Protein AF-A0A7W7Z8W6-F1 (afdb_monomer_lite)

Secondary structure (DSSP, 8-state):
------------PPPPP--------TT-EEP-SSSS--EE---TTT-------SS--TTTTTT--EEEEEEEE-TTS-TTTSSHHHHHHHHTTEEEEEEEEES-HHHHHHHHT-------S-----------PPPPPP-PPPEEEEEESSHHHHHHHHHHHHHHS-TTEEEE-SSHHHHHHHHHHHHHHHHHTT-S-S--EEEEEEEEP--SSTTSGGG--TT-EEEESS-BHHHH-B-TTEEEEEEEEEGGGTEEEEEETTT--EEEE-TTTSHHHHHH-EEEEEEEEEE-TT-EEEE-S-BTTTTB-TT-EEEEEEE-TTS-EEEEETTS-EEEE-TTGGGSEEE-SEES--TT---SEEEEESTT--HHHHTTS-TTSEEEEEEEPPSS-----EEE-TT--------PPP-----

Foldseek 3Di:
DDDDDDDDDDDDDDDDDDDDDDDDDPQWDFDQLVDDTDTDGDDCVVPVPDDDPPDDQLVRCQLGADQEAEAEDELVDDLVRQALCRVCSRQLRHLHYYHYHYPDPVCSVVSRPDDDDDDDPDPDDDDDDDDDDDDDDDFFDWAWEDADQDDVVLLLVLLVVCLVPVQLEAEADQDPVSVVVSLSNNVSVCVSVVLWASDWDWAKAWDWDPLPPLQALVSDDFQKKKFFCDFDCPPWNGHHRWMWTFHDADRVVQKTWTQTPVPRDITIDRSNVVVVRSVRMIITHIDIDGDTQQFKKFFQDDDVVQPDHHGWIWTWHDADPLRWTWTQTSVRDIGTAGSVRSRRMDGRHYDSADPPRDGLEYEYEDDPDDPVRCPPPDSRRRHHYGYYDDDDDDDGIDRDGPPPPDDDDDDDDDPDDDD

InterPro domains:
  IPR027417 P-loop containing nucleoside triphosphate hydrolase [G3DSA:3.40.50.300] (32-113)
  IPR027417 P-loop containing nucleoside triphosphate hydrolase [SSF52540] (37-107)
  IPR027785 UvrD-like helicase C-terminal domain [PF13538] (52-100)

Sequence (419 aa):
MDRDSSRSFVEVVPSPAVRRSPRRSPDRIPSHDGKEKRSVSFNPAEFRQFDHGYAVTSHSSQGLTADRVIANIDTDSSRSLINNRLAYVAISRASQDARIYTNDAETLGARLATDVTKTAALDFTTKVEKAEVVQPPKAPKVVQVHEYNNAHSRLAAVASEYVSRPERSVIVAPDRTERDELTQLIRADLYAEGKLGRDAQAVPVLVEKDTGSKMRVESYEPGDKIHYKTGSPSLHGIPHDSEATVVSTKPRGNVLSVQLDATREEVSYNPAQLRTQTRESRTYQEETREIAQGERIRFTSYDKEIGIQSGDLGTVTRIGQDHSMTVKLDSGKTAEVSSEKSRNIDYGYAVDGLKNLRAERVIATGDGLSQQTFQCVSPKTDLALYTNQPQHAFSASKEIAAPELAQPVRQQHDFGIGF

Structure (mmCIF, N/CA/C/O backbone):
data_AF-A0A7W7Z8W6-F1
#
_entry.id   AF-A0A7W7Z8W6-F1
#
loop_
_atom_site.group_PDB
_atom_site.id
_atom_site.type_symbol
_atom_site.label_atom_id
_atom_site.label_alt_id
_atom_site.label_comp_id
_atom_site.label_asym_id
_atom_site.label_entity_id
_atom_site.label_seq_id
_atom_site.pdbx_PDB_ins_code
_atom_site.Cartn_x
_atom_site.Cartn_y
_atom_site.Cartn_z
_atom_site.occupancy
_atom_site.B_iso_or_equiv
_atom_site.auth_seq_id
_atom_site.auth_comp_id
_atom_site.auth_asym_id
_atom_site.auth_atom_id
_atom_site.pdbx_PDB_model_num
ATOM 1 N N . MET A 1 1 ? -50.377 -59.096 44.212 1.00 35.06 1 MET A N 1
ATOM 2 C CA . MET A 1 1 ? -49.510 -59.917 43.348 1.00 35.06 1 MET A CA 1
ATOM 3 C C . MET A 1 1 ? -49.941 -59.594 41.931 1.00 35.06 1 MET A C 1
ATOM 5 O O . MET A 1 1 ? -51.088 -59.872 41.627 1.00 35.06 1 MET A O 1
ATOM 9 N N . ASP A 1 2 ? -49.237 -58.866 41.075 1.00 33.88 2 ASP A N 1
ATOM 10 C CA . ASP A 1 2 ? -47.868 -58.339 41.021 1.00 33.88 2 ASP A CA 1
ATOM 11 C C . ASP A 1 2 ? -47.933 -57.055 40.165 1.00 33.88 2 ASP A C 1
ATOM 13 O O . ASP A 1 2 ? -48.742 -56.967 39.248 1.00 33.88 2 ASP A O 1
ATOM 17 N N . ARG A 1 3 ? -47.401 -55.921 40.630 1.00 32.00 3 ARG A N 1
ATOM 18 C CA . ARG A 1 3 ? -46.080 -55.354 40.294 1.00 32.00 3 ARG A CA 1
ATOM 19 C C . ARG A 1 3 ? -45.737 -55.275 38.791 1.00 32.00 3 ARG A C 1
ATOM 21 O O . ARG A 1 3 ? -45.302 -56.244 38.191 1.00 32.00 3 ARG A O 1
ATOM 28 N N . ASP A 1 4 ? -45.809 -54.029 38.316 1.00 32.97 4 ASP A N 1
ATOM 29 C CA . ASP A 1 4 ? -44.688 -53.268 37.737 1.00 32.97 4 ASP A CA 1
ATOM 30 C C . ASP A 1 4 ? -44.334 -53.465 36.251 1.00 32.97 4 ASP A C 1
ATOM 32 O O . ASP A 1 4 ? -43.791 -54.490 35.849 1.00 32.97 4 ASP A O 1
ATOM 36 N N . SER A 1 5 ? -44.556 -52.416 35.446 1.00 32.91 5 SER A N 1
ATOM 37 C CA . SER A 1 5 ? -43.502 -51.724 34.674 1.00 32.91 5 SER A CA 1
ATOM 38 C C . SER A 1 5 ? -44.119 -50.775 33.640 1.00 32.91 5 SER A C 1
ATOM 40 O O . SER A 1 5 ? -44.595 -51.181 32.579 1.00 32.91 5 SER A O 1
ATOM 42 N N . SER A 1 6 ? -44.061 -49.481 33.940 1.00 37.25 6 SER A N 1
ATOM 43 C CA . SER A 1 6 ? -44.343 -48.385 33.015 1.00 37.25 6 SER A CA 1
ATOM 44 C C . SER A 1 6 ? -43.288 -48.339 31.902 1.00 37.25 6 SER A C 1
ATOM 46 O O . SER A 1 6 ? -42.113 -48.096 32.168 1.00 37.25 6 SER A O 1
ATOM 48 N N . ARG A 1 7 ? -43.698 -48.522 30.641 1.00 33.28 7 ARG A N 1
ATOM 49 C CA . ARG A 1 7 ? -42.921 -48.124 29.456 1.00 33.28 7 ARG A CA 1
ATOM 50 C C . ARG A 1 7 ? -43.731 -47.113 28.652 1.00 33.28 7 ARG A C 1
ATOM 52 O O . ARG A 1 7 ? -44.734 -47.456 28.036 1.00 33.28 7 ARG A O 1
ATOM 59 N N . SER A 1 8 ? -43.284 -45.865 28.676 1.00 32.19 8 SER A N 1
ATOM 60 C CA . SER A 1 8 ? -43.714 -44.790 27.787 1.00 32.19 8 SER A CA 1
ATOM 61 C C . SER A 1 8 ? -43.230 -45.078 26.362 1.00 32.19 8 SER A C 1
ATOM 63 O O . SER A 1 8 ? -42.035 -45.036 26.077 1.00 32.19 8 SER A O 1
ATOM 65 N N . PHE A 1 9 ? -44.163 -45.393 25.464 1.00 30.03 9 PHE A N 1
ATOM 66 C CA . PHE A 1 9 ? -43.918 -45.445 24.023 1.00 30.03 9 PHE A CA 1
ATOM 67 C C . PHE A 1 9 ? -44.041 -44.022 23.465 1.00 30.03 9 PHE A C 1
ATOM 69 O O . PHE A 1 9 ? -45.090 -43.395 23.587 1.00 30.03 9 PHE A O 1
ATOM 76 N N . VAL A 1 10 ? -42.959 -43.505 22.883 1.00 31.41 10 VAL A N 1
ATOM 77 C CA . VAL A 1 10 ? -42.972 -42.267 22.097 1.00 31.41 10 VAL A CA 1
ATOM 78 C C . VAL A 1 10 ? -43.533 -42.605 20.718 1.00 31.41 10 VAL A C 1
ATOM 80 O O . VAL A 1 10 ? -42.971 -43.423 19.990 1.00 31.41 10 VAL A O 1
ATOM 83 N N . GLU A 1 11 ? -44.664 -41.996 20.383 1.00 27.48 11 GLU A N 1
ATOM 84 C CA . GLU A 1 11 ? -45.304 -42.068 19.074 1.00 27.48 11 GLU A CA 1
ATOM 85 C C . GLU A 1 11 ? -44.444 -41.320 18.041 1.00 27.48 11 GLU A C 1
ATOM 87 O O . GLU A 1 11 ? -44.224 -40.111 18.138 1.00 27.48 11 GLU A O 1
ATOM 92 N N . VAL A 1 12 ? -43.907 -42.050 17.061 1.00 30.66 12 VAL A N 1
ATOM 93 C CA . VAL A 1 12 ? -43.159 -41.476 15.937 1.00 30.66 12 VAL A CA 1
ATOM 94 C C . VAL A 1 12 ? -44.165 -40.981 14.901 1.00 30.66 12 VAL A C 1
ATOM 96 O O . VAL A 1 12 ? -44.723 -41.764 14.136 1.00 30.66 12 VAL A O 1
ATOM 99 N N . VAL A 1 13 ? -44.391 -39.669 14.871 1.00 34.44 13 VAL A N 1
ATOM 100 C CA . VAL A 1 13 ? -45.179 -39.007 13.824 1.00 34.44 13 VAL A CA 1
ATOM 101 C C . VAL A 1 13 ? -44.350 -38.974 12.526 1.00 34.44 13 VAL A C 1
ATOM 103 O O . VAL A 1 13 ? -43.231 -38.455 12.544 1.00 34.44 13 VAL A O 1
ATOM 106 N N . PRO A 1 14 ? -44.840 -39.502 11.388 1.00 32.66 14 PRO A N 1
ATOM 107 C CA . PRO A 1 14 ? -44.103 -39.452 10.130 1.00 32.66 14 PRO A CA 1
ATOM 108 C C . PRO A 1 14 ? -44.076 -38.025 9.559 1.00 32.66 14 PRO A C 1
ATOM 110 O O . PRO A 1 14 ? -45.112 -37.376 9.411 1.00 32.66 14 PRO A O 1
ATOM 113 N N . SER A 1 15 ? -42.876 -37.546 9.212 1.00 32.59 15 SER A N 1
ATOM 114 C CA . SER A 1 15 ? -42.648 -36.244 8.570 1.00 32.59 15 SER A CA 1
ATOM 115 C C . SER A 1 15 ? -43.459 -36.082 7.274 1.00 32.59 15 SER A C 1
ATOM 117 O O . SER A 1 15 ? -43.466 -36.994 6.442 1.00 32.59 15 SER A O 1
ATOM 119 N N . PRO A 1 16 ? -44.089 -34.916 7.031 1.00 32.25 16 PRO A N 1
ATOM 120 C CA . PRO A 1 16 ? -44.812 -34.668 5.793 1.00 32.25 16 PRO A CA 1
ATOM 121 C C . PRO A 1 16 ? -43.849 -34.602 4.601 1.00 32.25 16 PRO A C 1
ATOM 123 O O . PRO A 1 16 ? -42.809 -33.942 4.635 1.00 32.25 16 PRO A O 1
ATOM 126 N N . ALA A 1 17 ? -44.225 -35.306 3.532 1.00 33.28 17 ALA A N 1
ATOM 127 C CA . ALA A 1 17 ? -43.486 -35.405 2.284 1.00 33.28 17 ALA A CA 1
ATOM 128 C C . ALA A 1 17 ? -43.125 -34.024 1.711 1.00 33.28 17 ALA A C 1
ATOM 130 O O . ALA A 1 17 ? -43.984 -33.165 1.494 1.00 33.28 17 ALA A O 1
ATOM 131 N N . VAL A 1 18 ? -41.837 -33.840 1.413 1.00 37.03 18 VAL A N 1
ATOM 132 C CA . VAL A 1 18 ? -41.296 -32.660 0.734 1.00 37.03 18 VAL A CA 1
ATOM 133 C C . VAL A 1 18 ? -41.949 -32.536 -0.647 1.00 37.03 18 VAL A C 1
ATOM 135 O O . VAL A 1 18 ? -41.651 -33.299 -1.568 1.00 37.03 18 VAL A O 1
ATOM 138 N N . ARG A 1 19 ? -42.852 -31.559 -0.805 1.00 31.41 19 ARG A N 1
ATOM 139 C CA . ARG A 1 19 ? -43.378 -31.132 -2.109 1.00 31.41 19 ARG A CA 1
ATOM 140 C C . ARG A 1 19 ? -42.201 -30.712 -2.994 1.00 31.41 19 ARG A C 1
ATOM 142 O O . ARG A 1 19 ? -41.527 -29.726 -2.709 1.00 31.41 19 ARG A O 1
ATOM 149 N N . ARG A 1 20 ? -41.960 -31.450 -4.080 1.00 32.72 20 ARG A N 1
ATOM 150 C CA . ARG A 1 20 ? -40.992 -31.066 -5.114 1.00 32.72 20 ARG A CA 1
ATOM 151 C C . ARG A 1 20 ? -41.507 -29.827 -5.854 1.00 32.72 20 ARG A C 1
ATOM 153 O O . ARG A 1 20 ? -42.496 -29.901 -6.577 1.00 32.72 20 ARG A O 1
ATOM 160 N N . SER A 1 21 ? -40.828 -28.702 -5.656 1.00 33.59 21 SER A N 1
ATOM 161 C CA . SER A 1 21 ? -40.980 -27.472 -6.442 1.00 33.59 21 SER A CA 1
ATOM 162 C C . SER A 1 21 ? -40.628 -27.716 -7.925 1.00 33.59 21 SER A C 1
ATOM 164 O O . SER A 1 21 ? -39.868 -28.645 -8.219 1.00 33.59 21 SER A O 1
ATOM 166 N N . PRO A 1 22 ? -41.151 -26.918 -8.878 1.00 34.94 22 PRO A N 1
ATOM 167 C CA . PRO A 1 22 ? -40.990 -27.182 -10.306 1.00 34.94 22 PRO A CA 1
ATOM 168 C C . PRO A 1 22 ? -39.521 -27.086 -10.733 1.00 34.94 22 PRO A C 1
ATOM 170 O O . PRO A 1 22 ? -38.780 -26.233 -10.239 1.00 34.94 22 PRO A O 1
ATOM 173 N N . ARG A 1 23 ? -39.114 -27.954 -11.672 1.00 36.12 23 ARG A N 1
ATOM 174 C CA . ARG A 1 23 ? -37.778 -27.964 -12.290 1.00 36.12 23 ARG A CA 1
ATOM 175 C C . ARG A 1 23 ? -37.439 -26.564 -12.821 1.00 36.12 23 ARG A C 1
ATOM 177 O O . ARG A 1 23 ? -38.030 -26.121 -13.802 1.00 36.12 23 ARG A O 1
ATOM 184 N N . ARG A 1 24 ? -36.491 -25.878 -12.174 1.00 39.19 24 ARG A N 1
ATOM 185 C CA . ARG A 1 24 ? -35.817 -24.705 -12.745 1.00 39.19 24 ARG A CA 1
ATOM 186 C C . ARG A 1 24 ? -34.911 -25.169 -13.884 1.00 39.19 24 ARG A C 1
ATOM 188 O O . ARG A 1 24 ? -34.261 -26.205 -13.766 1.00 39.19 24 ARG A O 1
ATOM 195 N N . SER A 1 25 ? -34.894 -24.404 -14.969 1.00 33.38 25 SER A N 1
ATOM 196 C CA . SER A 1 25 ? -34.002 -24.582 -16.115 1.00 33.38 25 SER A CA 1
ATOM 197 C C . SER A 1 25 ? -32.535 -24.677 -15.651 1.00 33.38 25 SER A C 1
ATOM 199 O O . SER A 1 25 ? -32.144 -23.873 -14.801 1.00 33.38 25 SER A O 1
ATOM 201 N N . PRO A 1 26 ? -31.730 -25.625 -16.165 1.00 42.69 26 PRO A N 1
ATOM 202 C CA . PRO A 1 26 ? -30.390 -25.919 -15.642 1.00 42.69 26 PRO A CA 1
ATOM 203 C C . PRO A 1 26 ? -29.322 -24.854 -15.957 1.00 42.69 26 PRO A C 1
ATOM 205 O O . PRO A 1 26 ? -28.232 -24.920 -15.401 1.00 42.69 26 PRO A O 1
ATOM 208 N N . ASP A 1 27 ? -29.632 -23.846 -16.777 1.00 47.34 27 ASP A N 1
ATOM 209 C CA . ASP A 1 27 ? -28.617 -22.946 -17.353 1.00 47.34 27 ASP A CA 1
ATOM 210 C C . ASP A 1 27 ? -28.328 -21.680 -16.524 1.00 47.34 27 ASP A C 1
ATOM 212 O O . ASP A 1 27 ? -27.653 -20.765 -16.993 1.00 47.34 27 ASP A O 1
ATOM 216 N N . ARG A 1 28 ? -28.865 -21.563 -15.302 1.00 44.53 28 ARG A N 1
ATOM 217 C CA . ARG A 1 28 ? -28.666 -20.370 -14.460 1.00 44.53 28 ARG A CA 1
ATOM 218 C C . ARG A 1 28 ? -28.289 -20.733 -13.034 1.00 44.53 28 ARG A C 1
ATOM 220 O O . ARG A 1 28 ? -29.120 -21.245 -12.281 1.00 44.53 28 ARG A O 1
ATOM 227 N N . ILE A 1 29 ? -27.061 -20.387 -12.650 1.00 51.66 29 ILE A N 1
ATOM 228 C CA . ILE A 1 29 ? -26.577 -20.528 -11.276 1.00 51.66 29 ILE A CA 1
ATOM 229 C C . ILE A 1 29 ? -26.826 -19.205 -10.532 1.00 51.66 29 ILE A C 1
ATOM 231 O O . ILE A 1 29 ? -26.417 -18.141 -11.012 1.00 51.66 29 ILE A O 1
ATOM 235 N N . PRO A 1 30 ? -27.535 -19.227 -9.389 1.00 52.50 30 PRO A N 1
ATOM 236 C CA . PRO A 1 30 ? -27.686 -18.049 -8.546 1.00 52.50 30 PRO A CA 1
ATOM 237 C C . PRO A 1 30 ? -26.353 -17.705 -7.868 1.00 52.50 30 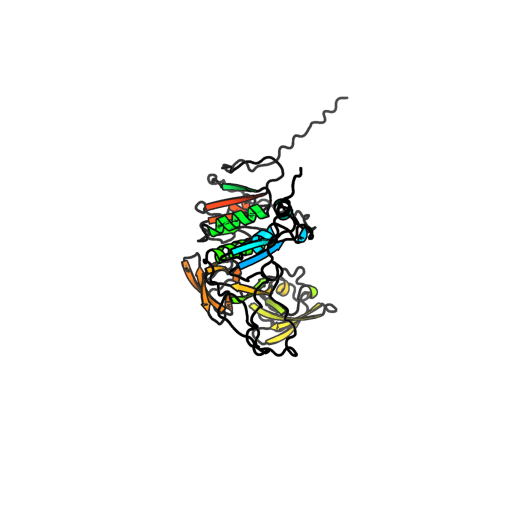PRO A C 1
ATOM 239 O O . PRO A 1 30 ? -25.723 -18.569 -7.266 1.00 52.50 30 PRO A O 1
ATOM 242 N N . SER A 1 31 ? -25.949 -16.438 -7.943 1.00 51.12 31 SER A N 1
ATOM 243 C CA . SER A 1 31 ? -24.831 -15.891 -7.168 1.00 51.12 31 SER A CA 1
ATOM 244 C C . SER A 1 31 ? -25.307 -15.512 -5.757 1.00 51.12 31 SER A C 1
ATOM 246 O O . SER A 1 31 ? -26.443 -15.055 -5.579 1.00 51.12 31 SER A O 1
ATOM 248 N N . HIS A 1 32 ? -24.466 -15.739 -4.745 1.00 52.31 32 HIS A N 1
ATOM 249 C CA . HIS A 1 32 ? -24.738 -15.406 -3.345 1.00 52.31 32 HIS A CA 1
ATOM 250 C C . HIS A 1 32 ? -23.632 -14.485 -2.817 1.00 52.31 32 HIS A C 1
ATOM 252 O O . HIS A 1 32 ? -22.705 -14.922 -2.151 1.00 52.31 32 HIS A O 1
ATOM 258 N N . ASP A 1 33 ? -23.732 -13.208 -3.180 1.00 50.06 33 ASP A N 1
ATOM 259 C CA . ASP A 1 33 ? -22.767 -12.147 -2.850 1.00 50.06 33 ASP A CA 1
ATOM 260 C C . ASP A 1 33 ? -23.364 -11.112 -1.873 1.00 50.06 33 ASP A C 1
ATOM 262 O O . ASP A 1 33 ? -23.085 -9.921 -1.929 1.00 50.06 33 ASP A O 1
ATOM 266 N N . GLY A 1 34 ? -24.325 -11.521 -1.034 1.00 47.50 34 GLY A N 1
ATOM 267 C CA . GLY A 1 34 ? -24.981 -10.631 -0.057 1.00 47.50 34 GLY A CA 1
ATOM 268 C C . GLY A 1 34 ? -25.788 -9.454 -0.644 1.00 47.50 34 GLY A C 1
ATOM 269 O O . GLY A 1 34 ? -26.440 -8.728 0.103 1.00 47.50 34 GLY A O 1
ATOM 270 N N . LYS A 1 35 ? -25.799 -9.267 -1.970 1.00 44.78 35 LYS A N 1
ATOM 271 C CA . LYS A 1 35 ? -26.590 -8.272 -2.715 1.00 44.78 35 LYS A CA 1
ATOM 272 C C . LYS A 1 35 ? -27.373 -8.938 -3.840 1.00 44.78 35 LYS A C 1
ATOM 274 O O . LYS A 1 35 ? -27.128 -10.099 -4.143 1.00 44.78 35 LYS A O 1
ATOM 279 N N . GLU A 1 36 ? -28.371 -8.218 -4.365 1.00 47.78 36 GLU A N 1
ATOM 280 C CA . GLU A 1 36 ? -29.448 -8.663 -5.273 1.00 47.78 36 GLU A CA 1
ATOM 281 C C . GLU A 1 36 ? -29.190 -9.946 -6.078 1.00 47.78 36 GLU A C 1
ATOM 283 O O . GLU A 1 36 ? -28.119 -10.134 -6.645 1.00 47.78 36 GLU A O 1
ATOM 288 N N . LYS A 1 37 ? -30.227 -10.792 -6.209 1.00 49.38 37 LYS A N 1
ATOM 289 C CA . LYS A 1 37 ? -30.196 -12.097 -6.898 1.00 49.38 37 LYS A CA 1
ATOM 290 C C . LYS A 1 37 ? -29.720 -11.991 -8.360 1.00 49.38 37 LYS A C 1
ATOM 292 O O . LYS A 1 37 ? -30.530 -12.049 -9.286 1.00 49.38 37 LYS A O 1
ATOM 297 N N . ARG A 1 38 ? -28.406 -11.912 -8.584 1.00 53.53 38 ARG A N 1
ATOM 298 C CA . ARG A 1 38 ? -27.782 -12.029 -9.904 1.00 53.53 38 ARG A CA 1
ATOM 299 C C . ARG A 1 38 ? -27.758 -13.498 -10.307 1.00 53.53 38 ARG A C 1
ATOM 301 O O . ARG A 1 38 ? -27.376 -14.375 -9.533 1.00 53.53 38 ARG A O 1
ATOM 308 N N . SER A 1 39 ? -28.203 -13.765 -11.528 1.00 63.69 39 SER A N 1
ATOM 309 C CA . SER A 1 39 ? -28.105 -15.084 -12.154 1.00 63.69 39 SER A CA 1
ATOM 310 C C . SER A 1 39 ? -27.042 -15.016 -13.239 1.00 63.69 39 SER A C 1
ATOM 312 O O . SER A 1 39 ? -27.135 -14.155 -14.112 1.00 63.69 39 SER A O 1
ATOM 314 N N . VAL A 1 40 ? -26.060 -15.914 -13.191 1.00 69.06 40 VAL A N 1
ATOM 315 C CA . VAL A 1 40 ? -25.000 -16.013 -14.203 1.00 69.06 40 VAL A CA 1
ATOM 316 C C . VAL A 1 40 ? -25.236 -17.268 -15.046 1.00 69.06 40 VAL A C 1
ATOM 318 O O . VAL A 1 40 ? -25.631 -18.311 -14.521 1.00 69.06 40 VAL A O 1
ATOM 321 N N . SER A 1 41 ? -25.027 -17.143 -16.358 1.00 74.62 41 SER A N 1
ATOM 322 C CA . SER A 1 41 ? -25.058 -18.238 -17.334 1.00 74.62 41 SER A CA 1
ATOM 323 C C . SER A 1 41 ? -23.663 -18.366 -17.933 1.00 74.62 41 SER A C 1
ATOM 325 O O . SER A 1 41 ? -23.114 -17.367 -18.392 1.00 74.62 41 SER A O 1
ATOM 327 N N . PHE A 1 42 ? -23.092 -19.567 -17.939 1.00 76.44 42 PHE A N 1
ATOM 328 C CA . PHE A 1 42 ? -21.781 -19.834 -18.533 1.00 76.44 42 PHE A CA 1
ATOM 329 C C . PHE A 1 42 ? -21.762 -21.208 -19.205 1.00 76.44 42 PHE A C 1
ATOM 331 O O . PHE A 1 42 ? -22.551 -22.085 -18.855 1.00 76.44 42 PHE A O 1
ATOM 338 N N . ASN A 1 43 ? -20.861 -21.388 -20.173 1.00 80.12 43 ASN A N 1
ATOM 339 C CA . ASN A 1 43 ? -20.641 -22.665 -20.843 1.00 80.12 43 ASN A CA 1
ATOM 340 C C . ASN A 1 43 ? -19.644 -23.516 -20.028 1.00 80.12 43 ASN A C 1
ATOM 342 O O . ASN A 1 43 ? -18.475 -23.134 -19.931 1.00 80.12 43 ASN A O 1
ATOM 346 N N . PRO A 1 44 ? -20.036 -24.684 -19.487 1.00 71.56 44 PRO A N 1
ATOM 347 C CA . PRO A 1 44 ? -19.132 -25.538 -18.713 1.00 71.56 44 PRO A CA 1
ATOM 348 C C . PRO A 1 44 ? -17.945 -26.082 -19.522 1.00 71.56 44 PRO A C 1
ATOM 350 O O . PRO A 1 44 ? -16.950 -26.513 -18.943 1.00 71.56 44 PRO A O 1
ATOM 353 N N . ALA A 1 45 ? -18.028 -26.087 -20.858 1.00 78.25 45 ALA A N 1
ATOM 354 C CA . ALA A 1 45 ? -16.906 -26.480 -21.707 1.00 78.25 45 ALA A CA 1
ATOM 355 C C . ALA A 1 45 ? -15.785 -25.425 -21.722 1.00 78.25 45 ALA A C 1
ATOM 357 O O . ALA A 1 45 ? -14.618 -25.801 -21.824 1.00 78.25 45 ALA A O 1
ATOM 358 N N . GLU A 1 46 ? -16.141 -24.144 -21.580 1.00 74.25 46 GLU A N 1
ATOM 359 C CA . GLU A 1 46 ? -15.231 -22.988 -21.603 1.00 74.25 46 GLU A CA 1
ATOM 360 C C . GLU A 1 46 ? -14.812 -22.544 -20.192 1.00 74.25 46 GLU A C 1
ATOM 362 O O . GLU A 1 46 ? -13.710 -22.035 -20.014 1.00 74.25 46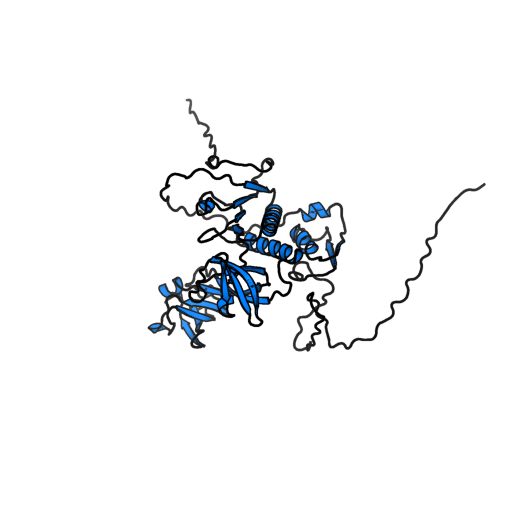 GLU A O 1
ATOM 367 N N . PHE A 1 47 ? -15.645 -22.793 -19.172 1.00 56.94 47 PHE A N 1
ATOM 368 C CA . PHE A 1 47 ? -15.355 -22.478 -17.772 1.00 56.94 47 PHE A CA 1
ATOM 369 C C . PHE A 1 47 ? -15.617 -23.688 -16.864 1.00 56.94 47 PHE A C 1
ATOM 371 O O . PHE A 1 47 ? -16.754 -23.999 -16.511 1.00 56.94 47 PHE A O 1
ATOM 378 N N . ARG A 1 48 ? -14.540 -24.386 -16.480 1.00 74.56 48 ARG A N 1
ATOM 379 C CA . ARG A 1 48 ? -14.587 -25.619 -15.664 1.00 74.56 48 ARG A CA 1
ATOM 380 C C . ARG A 1 48 ? -14.300 -25.401 -14.176 1.00 74.56 48 ARG A C 1
ATOM 382 O O . ARG A 1 48 ? -14.275 -26.362 -13.418 1.00 74.56 48 ARG A O 1
ATOM 389 N N . GLN A 1 49 ? -14.044 -24.163 -13.762 1.00 70.88 49 GLN A N 1
ATOM 390 C CA . GLN A 1 49 ? -13.627 -23.820 -12.400 1.00 70.88 49 GLN A CA 1
ATOM 391 C C . GLN A 1 49 ? -14.825 -23.385 -11.548 1.00 70.88 49 GLN A C 1
ATOM 393 O O . GLN A 1 49 ? -14.924 -22.238 -11.127 1.00 70.88 49 GLN A O 1
ATOM 398 N N . PHE A 1 50 ? -15.762 -24.301 -11.314 1.00 73.19 50 PHE A N 1
ATOM 399 C CA . PHE A 1 50 ? -16.878 -24.088 -10.393 1.00 73.19 50 PHE A CA 1
ATOM 400 C C . PHE A 1 50 ? -17.085 -25.333 -9.527 1.00 73.19 50 PHE A C 1
ATOM 402 O O . PHE A 1 50 ? -16.815 -26.448 -9.968 1.00 73.19 50 PHE A O 1
ATOM 409 N N . ASP A 1 51 ? -17.565 -25.136 -8.301 1.00 65.81 51 ASP A N 1
ATOM 410 C CA . ASP A 1 51 ? -17.807 -26.204 -7.328 1.00 65.81 51 ASP A CA 1
ATOM 411 C C . ASP A 1 51 ? -19.092 -25.914 -6.529 1.00 65.81 51 ASP A C 1
ATOM 413 O O . ASP A 1 51 ? -19.720 -24.857 -6.665 1.00 65.81 51 ASP A O 1
ATOM 417 N N . HIS A 1 52 ? -19.516 -26.862 -5.704 1.00 67.19 52 HIS A N 1
ATOM 418 C CA . HIS A 1 52 ? -20.644 -26.722 -4.804 1.00 67.19 52 HIS A CA 1
ATOM 419 C C . HIS A 1 52 ? -20.383 -25.679 -3.701 1.00 67.19 52 HIS A C 1
ATOM 421 O O . HIS A 1 52 ? -19.490 -25.832 -2.879 1.00 67.19 52 HIS A O 1
ATOM 427 N N . GLY A 1 53 ? -21.227 -24.644 -3.621 1.00 62.38 53 GLY A N 1
ATOM 428 C CA . GLY A 1 53 ? -21.092 -23.556 -2.638 1.00 62.38 53 GLY A CA 1
ATOM 429 C C . GLY A 1 53 ? -21.871 -23.721 -1.325 1.00 62.38 53 GLY A C 1
ATOM 430 O O . GLY A 1 53 ? -22.014 -22.750 -0.591 1.00 62.38 53 GLY A O 1
ATOM 431 N N . TYR A 1 54 ? -22.440 -24.897 -1.026 1.00 61.69 54 TYR A N 1
ATOM 432 C CA . TYR A 1 54 ? -23.255 -25.092 0.191 1.00 61.69 54 TYR A CA 1
ATOM 433 C C . TYR A 1 54 ? -22.424 -25.225 1.478 1.00 61.69 54 TYR A C 1
ATOM 435 O O . TYR A 1 54 ? -22.963 -25.071 2.571 1.00 61.69 54 TYR A O 1
ATOM 443 N N . ALA A 1 55 ? -21.132 -25.529 1.356 1.00 61.97 55 ALA A N 1
ATOM 444 C CA . ALA A 1 55 ? -20.184 -25.597 2.457 1.00 61.97 55 ALA A CA 1
ATOM 445 C C . ALA A 1 55 ? -18.817 -25.142 1.944 1.00 61.97 55 ALA A C 1
ATOM 447 O O . ALA A 1 55 ? -18.357 -25.597 0.902 1.00 61.97 55 ALA A O 1
ATOM 448 N N . VAL A 1 56 ? -18.179 -24.238 2.676 1.00 60.62 56 VAL A N 1
ATOM 449 C CA . VAL A 1 56 ? -16.888 -23.650 2.318 1.00 60.62 56 VAL A CA 1
ATOM 450 C C . VAL A 1 56 ? -15.998 -23.634 3.551 1.00 60.62 56 VAL A C 1
ATOM 452 O O . VAL A 1 56 ? -16.477 -23.548 4.680 1.00 60.62 56 VAL A O 1
ATOM 455 N N . THR A 1 57 ? -14.687 -23.718 3.350 1.00 55.75 57 THR A N 1
ATOM 456 C CA . THR A 1 57 ? -13.737 -23.528 4.451 1.00 55.75 57 THR A CA 1
ATOM 457 C C . THR A 1 57 ? -13.729 -22.060 4.892 1.00 55.75 57 THR A C 1
ATOM 459 O O . THR A 1 57 ? -13.941 -21.163 4.071 1.00 55.75 57 THR A O 1
ATOM 462 N N . SER A 1 58 ? -13.412 -21.788 6.163 1.00 52.75 58 SER A N 1
ATOM 463 C CA . SER A 1 58 ? -13.309 -20.414 6.684 1.00 52.75 58 SER A CA 1
ATOM 464 C C . SER A 1 58 ? -12.320 -19.533 5.913 1.00 52.75 58 SER A C 1
ATOM 466 O O . SER A 1 58 ? -12.454 -18.313 5.944 1.00 52.75 58 SER A O 1
ATOM 468 N N . HIS A 1 59 ? -11.324 -20.116 5.240 1.00 49.00 59 HIS A N 1
ATOM 469 C CA . HIS A 1 59 ? -10.384 -19.393 4.382 1.00 49.00 59 HIS A CA 1
ATOM 470 C C . HIS A 1 59 ? -11.030 -18.994 3.047 1.00 49.00 59 HIS A C 1
ATOM 472 O O . HIS A 1 59 ? -10.926 -17.850 2.627 1.00 49.00 59 HIS A O 1
ATOM 478 N N . SER A 1 60 ? -11.758 -19.913 2.408 1.00 40.81 60 SER A N 1
ATOM 479 C CA . SER A 1 60 ? -12.470 -19.663 1.144 1.00 40.81 60 SER A CA 1
ATOM 480 C C . SER A 1 60 ? -13.713 -18.774 1.285 1.00 40.81 60 SER A C 1
ATOM 482 O O . SER A 1 60 ? -14.264 -18.349 0.280 1.00 40.81 60 SER A O 1
ATOM 484 N N . SER A 1 61 ? -14.164 -18.498 2.512 1.00 50.09 61 SER A N 1
ATOM 485 C CA . SER A 1 61 ? -15.278 -17.586 2.798 1.00 50.09 61 SER A CA 1
ATOM 486 C C . SER A 1 61 ? -14.829 -16.198 3.271 1.00 50.09 61 SER A C 1
ATOM 488 O O . SER A 1 61 ? -15.614 -15.465 3.873 1.00 50.09 61 SER A O 1
ATOM 490 N 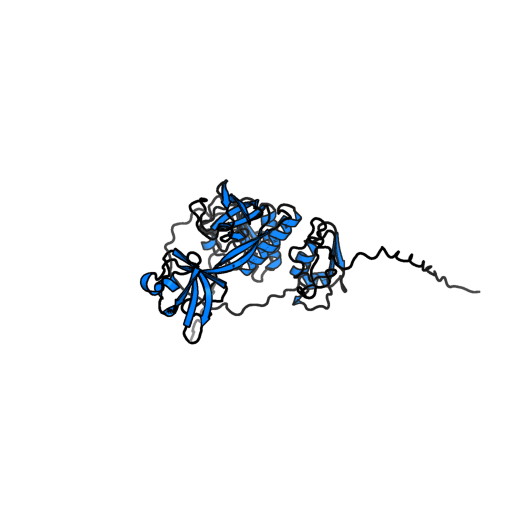N . GLN A 1 62 ? -13.555 -15.846 3.079 1.00 48.78 62 GLN A N 1
ATOM 491 C CA . GLN A 1 62 ? -13.067 -14.482 3.302 1.00 48.78 62 GLN A CA 1
ATOM 492 C C . GLN A 1 62 ? -13.848 -13.506 2.405 1.00 48.78 62 GLN A C 1
ATOM 494 O O . GLN A 1 62 ? -14.101 -13.808 1.246 1.00 48.78 62 GLN A O 1
ATOM 499 N N . GLY A 1 63 ? -14.315 -12.391 2.977 1.00 46.56 63 GLY A N 1
ATOM 500 C CA . GLY A 1 63 ? -15.153 -11.403 2.280 1.00 46.56 63 GLY A CA 1
ATOM 501 C C . GLY A 1 63 ? -16.648 -11.748 2.155 1.00 46.56 63 GLY A C 1
ATOM 502 O O . GLY A 1 63 ? -17.451 -10.854 1.901 1.00 46.56 63 GLY A O 1
ATOM 503 N N . LEU A 1 64 ? -17.069 -12.996 2.407 1.00 50.72 64 LEU A N 1
ATOM 504 C CA . LEU A 1 64 ? -18.484 -13.383 2.342 1.00 50.72 64 LEU A CA 1
ATOM 505 C C . LEU A 1 64 ? -19.226 -13.007 3.632 1.00 50.72 64 LEU A C 1
ATOM 507 O O . LEU A 1 64 ? -18.845 -13.413 4.732 1.00 50.72 64 LEU A O 1
ATOM 511 N N . THR A 1 65 ? -20.327 -12.272 3.482 1.00 51.66 65 THR A N 1
ATOM 512 C CA . THR A 1 65 ? -21.270 -11.964 4.568 1.00 51.66 65 THR A CA 1
ATOM 513 C C . THR A 1 65 ? -22.524 -12.813 4.391 1.00 51.66 65 THR A C 1
ATOM 515 O O . THR A 1 65 ? -23.061 -12.914 3.289 1.00 51.66 65 THR A O 1
ATOM 518 N N . ALA A 1 66 ? -22.971 -13.471 5.461 1.00 56.03 66 ALA A N 1
ATOM 519 C CA . ALA A 1 66 ? -24.147 -14.336 5.436 1.00 56.03 66 ALA A CA 1
ATOM 520 C C . ALA A 1 66 ? -25.056 -14.025 6.628 1.00 56.03 66 ALA A C 1
ATOM 522 O O . ALA A 1 66 ? -24.578 -13.821 7.744 1.00 56.03 66 ALA A O 1
ATOM 523 N N . ASP A 1 67 ? -26.373 -14.041 6.400 1.00 47.12 67 ASP A N 1
ATOM 524 C CA . ASP A 1 67 ? -27.362 -13.795 7.459 1.00 47.12 67 ASP A CA 1
ATOM 525 C C . ASP A 1 67 ? -27.232 -14.802 8.608 1.00 47.12 67 ASP A C 1
ATOM 527 O O . ASP A 1 67 ? -27.322 -14.453 9.787 1.00 47.12 67 ASP A O 1
ATOM 531 N N . ARG A 1 68 ? -26.961 -16.064 8.261 1.00 55.12 68 ARG A N 1
ATOM 532 C CA . ARG A 1 68 ? -26.738 -17.151 9.210 1.00 55.12 68 ARG A CA 1
ATOM 533 C C . ARG A 1 68 ? -25.457 -17.893 8.870 1.00 55.12 68 ARG A C 1
ATOM 535 O O . ARG A 1 68 ? -25.326 -18.413 7.763 1.00 55.12 68 ARG A O 1
ATOM 542 N N . VAL A 1 69 ? -24.567 -18.020 9.851 1.00 64.81 69 VAL A N 1
ATOM 543 C CA . VAL A 1 69 ? -23.375 -18.867 9.750 1.00 64.81 69 VAL A CA 1
ATOM 544 C C . VAL A 1 69 ? -23.558 -20.106 10.619 1.00 64.81 69 VAL A C 1
ATOM 546 O O . VAL A 1 69 ? -23.882 -20.025 11.804 1.00 64.81 69 VAL A O 1
ATOM 549 N N . ILE A 1 70 ? -23.335 -21.269 10.013 1.00 68.75 70 ILE A N 1
ATOM 550 C CA . ILE A 1 70 ? -23.234 -22.548 10.713 1.00 68.75 70 ILE A CA 1
ATOM 551 C C . ILE A 1 70 ? -21.770 -22.968 10.630 1.00 68.75 70 ILE A C 1
ATOM 553 O O . ILE A 1 70 ? -21.283 -23.312 9.555 1.00 68.75 70 ILE A O 1
ATOM 557 N N . ALA A 1 71 ? -21.066 -22.906 11.755 1.00 66.88 71 ALA A N 1
ATOM 558 C CA . ALA A 1 71 ? -19.672 -23.307 11.852 1.00 66.88 71 ALA A CA 1
ATOM 559 C C . ALA A 1 71 ? -19.599 -24.716 12.446 1.00 66.88 71 ALA A C 1
ATOM 561 O O . ALA A 1 71 ? -20.009 -24.926 13.583 1.00 66.88 71 ALA A O 1
ATOM 562 N N . ASN A 1 72 ? -19.079 -25.681 11.689 1.00 72.69 72 ASN A N 1
ATOM 563 C CA . ASN A 1 72 ? -18.753 -26.999 12.225 1.00 72.69 72 ASN A CA 1
ATOM 564 C C . ASN A 1 72 ? -17.271 -27.026 12.618 1.00 72.69 72 ASN A C 1
ATOM 566 O O . ASN A 1 72 ? -16.409 -26.897 11.748 1.00 72.69 72 ASN A O 1
ATOM 570 N N . ILE A 1 73 ? -16.983 -27.165 13.911 1.00 71.62 73 ILE A N 1
ATOM 571 C CA . ILE A 1 73 ? -15.631 -27.211 14.472 1.00 71.62 73 ILE A CA 1
ATOM 572 C C . ILE A 1 73 ? -15.430 -28.573 15.129 1.00 71.62 73 ILE A C 1
ATOM 574 O O . ILE A 1 73 ? -15.875 -28.817 16.248 1.00 71.62 73 ILE A O 1
ATOM 578 N N . ASP A 1 74 ? -14.744 -29.459 14.427 1.00 71.44 74 ASP A N 1
ATOM 579 C CA . ASP A 1 74 ? -14.398 -30.788 14.920 1.00 71.44 74 ASP A CA 1
ATOM 580 C C . ASP A 1 74 ? -13.066 -30.736 15.680 1.00 71.44 74 ASP A C 1
ATOM 582 O O . ASP A 1 74 ? -12.035 -30.590 15.038 1.00 71.44 74 ASP A O 1
ATOM 586 N N . THR A 1 75 ? -13.083 -30.866 17.012 1.00 63.22 75 THR A N 1
ATOM 587 C CA . THR A 1 75 ? -11.918 -30.840 17.927 1.00 63.22 75 THR A CA 1
ATOM 588 C C . THR A 1 75 ? -10.878 -31.940 17.683 1.00 63.22 75 THR A C 1
ATOM 590 O O . THR A 1 75 ? -9.729 -31.788 18.125 1.00 63.22 75 THR A O 1
ATOM 593 N N . ASP A 1 76 ? -11.235 -33.000 16.949 1.00 64.88 76 ASP A N 1
ATOM 594 C CA . ASP A 1 76 ? -10.315 -34.075 16.558 1.00 64.88 76 ASP A CA 1
ATOM 595 C C . ASP A 1 76 ? -9.505 -33.716 15.300 1.00 64.88 76 ASP A C 1
ATOM 597 O O . ASP A 1 76 ? -8.484 -34.346 15.003 1.00 64.88 76 ASP A O 1
ATOM 601 N N . SER A 1 77 ? -9.901 -32.656 14.584 1.00 60.09 77 SER A N 1
ATOM 602 C CA . SER A 1 77 ? -9.143 -32.127 13.450 1.00 60.09 77 SER A CA 1
ATOM 603 C C . SER A 1 77 ? -7.802 -31.517 13.886 1.00 60.09 77 SER A C 1
ATOM 605 O O . SER A 1 77 ? -7.581 -31.135 15.038 1.00 60.09 77 SER A O 1
ATOM 607 N N . SER A 1 78 ? -6.851 -31.447 12.946 1.00 54.47 78 SER A N 1
ATOM 608 C CA . SER A 1 78 ? -5.479 -31.019 13.251 1.00 54.47 78 SER A CA 1
ATOM 609 C C . SER A 1 78 ? -5.438 -29.652 13.949 1.00 54.47 78 SER A C 1
ATOM 611 O O . SER A 1 78 ? -6.146 -28.724 13.556 1.00 54.47 78 SER A O 1
ATOM 613 N N . ARG A 1 79 ? -4.554 -29.504 14.949 1.00 51.44 79 ARG A N 1
ATOM 614 C CA . ARG A 1 79 ? -4.396 -28.259 15.729 1.00 51.44 79 ARG A CA 1
ATOM 615 C C . ARG A 1 79 ? -4.176 -27.029 14.840 1.00 51.44 79 ARG A C 1
ATOM 617 O O . ARG A 1 79 ? -4.659 -25.962 15.171 1.00 51.44 79 ARG A O 1
ATOM 624 N N . SER A 1 80 ? -3.552 -27.198 13.669 1.00 45.66 80 SER A N 1
ATOM 625 C CA . SER A 1 80 ? -3.337 -26.135 12.673 1.00 45.66 80 SER A CA 1
ATOM 626 C C . SER A 1 80 ? -4.607 -25.545 12.052 1.00 45.66 80 SER A C 1
ATOM 628 O O . SER A 1 80 ? -4.532 -24.459 11.480 1.00 45.66 80 SER A O 1
ATOM 630 N N . LEU A 1 81 ? -5.736 -26.252 12.118 1.00 50.28 81 LEU A N 1
ATOM 631 C CA . LEU A 1 81 ? -7.013 -25.841 11.527 1.00 50.28 81 LEU A CA 1
ATOM 632 C C . LEU A 1 81 ? -8.017 -25.347 12.578 1.00 50.28 81 LEU A C 1
ATOM 634 O O . LEU A 1 81 ? -8.947 -24.629 12.226 1.00 50.28 81 LEU A O 1
ATOM 638 N N . ILE A 1 82 ? -7.820 -25.699 13.854 1.00 53.84 82 ILE A N 1
ATOM 639 C CA . ILE A 1 82 ? -8.681 -25.313 14.977 1.00 53.84 82 ILE A CA 1
ATOM 640 C C . ILE A 1 82 ? -7.894 -24.388 15.894 1.00 53.84 82 ILE A C 1
ATOM 642 O O . ILE A 1 82 ? -7.133 -24.834 16.747 1.00 53.84 82 ILE A O 1
ATOM 646 N N . ASN A 1 83 ? -8.074 -23.090 15.701 1.00 56.91 83 ASN A N 1
ATOM 647 C CA . ASN A 1 83 ? -7.425 -22.054 16.493 1.00 56.91 83 ASN A CA 1
ATOM 648 C C . ASN A 1 83 ? -8.356 -20.843 16.632 1.00 56.91 83 ASN A C 1
ATOM 650 O O . ASN A 1 83 ? -9.396 -20.751 15.972 1.00 56.91 83 ASN A O 1
ATOM 654 N N . ASN A 1 84 ? -7.971 -19.890 17.477 1.00 54.94 84 ASN A N 1
ATOM 655 C CA . ASN A 1 84 ? -8.757 -18.688 17.744 1.00 54.94 84 ASN A CA 1
ATOM 656 C C . ASN A 1 84 ? -9.049 -17.888 16.469 1.00 54.94 84 ASN A C 1
ATOM 658 O O . ASN A 1 84 ? -10.118 -17.290 16.357 1.00 54.94 84 ASN A O 1
ATOM 662 N N . ARG A 1 85 ? -8.153 -17.942 15.474 1.00 54.72 85 ARG A N 1
ATOM 663 C CA . ARG A 1 85 ? -8.357 -17.331 14.157 1.00 54.72 85 ARG A CA 1
ATOM 664 C C . ARG A 1 85 ? -9.556 -17.941 13.429 1.00 54.72 85 ARG A C 1
ATOM 666 O O . ARG A 1 85 ? -10.370 -17.185 12.911 1.00 54.72 85 ARG A O 1
ATOM 673 N N . LEU A 1 86 ? -9.707 -19.271 13.412 1.00 60.72 86 LEU A N 1
ATOM 674 C CA . LEU A 1 86 ? -10.883 -19.935 12.832 1.00 60.72 86 LEU A CA 1
ATOM 675 C C . LEU A 1 86 ? -12.171 -19.483 13.532 1.00 60.72 86 LEU A C 1
ATOM 677 O O . LEU A 1 86 ? -13.134 -19.147 12.849 1.00 60.72 86 LEU A O 1
ATOM 681 N N . ALA A 1 87 ? -12.186 -19.463 14.867 1.00 60.34 87 ALA A N 1
ATOM 682 C CA . ALA A 1 87 ? -13.379 -19.108 15.633 1.00 60.34 87 ALA A CA 1
ATOM 683 C C . ALA A 1 87 ? -13.777 -17.644 15.445 1.00 60.34 87 ALA A C 1
ATOM 685 O O . ALA A 1 87 ? -14.918 -17.370 15.085 1.00 60.34 87 ALA A O 1
ATOM 686 N N . TYR A 1 88 ? -12.839 -16.713 15.617 1.00 57.56 88 TYR A N 1
ATOM 687 C CA . TYR A 1 88 ? -13.119 -15.288 15.477 1.00 57.56 88 TYR A CA 1
ATOM 688 C C . TYR A 1 88 ? -13.618 -14.959 14.062 1.00 57.56 88 TYR A C 1
ATOM 690 O O . TYR A 1 88 ? -14.668 -14.346 13.907 1.00 57.56 88 TYR A O 1
ATOM 698 N N . VAL A 1 89 ? -12.939 -15.469 13.029 1.00 59.59 89 VAL A N 1
ATOM 699 C CA . VAL A 1 89 ? -13.279 -15.228 11.618 1.00 59.59 89 VAL A CA 1
ATOM 700 C C . VAL A 1 89 ? -14.556 -15.960 11.173 1.00 59.59 89 VAL A C 1
ATOM 702 O O . VAL A 1 89 ? -15.272 -15.478 10.299 1.00 59.59 89 VAL A O 1
ATOM 705 N N . ALA A 1 90 ? -14.876 -17.128 11.735 1.00 57.06 90 ALA A N 1
ATOM 706 C CA . ALA A 1 90 ? -16.130 -17.820 11.430 1.00 57.06 90 ALA A CA 1
ATOM 707 C C . ALA A 1 90 ? -17.339 -17.131 12.078 1.00 57.06 90 ALA A C 1
ATOM 709 O O . ALA A 1 90 ? -18.397 -17.052 11.458 1.00 57.06 90 ALA A O 1
ATOM 710 N N . ILE A 1 91 ? -17.185 -16.622 13.303 1.00 60.56 91 ILE A N 1
ATOM 711 C CA . ILE A 1 91 ? -18.282 -16.036 14.081 1.00 60.56 91 ILE A CA 1
ATOM 712 C C . ILE A 1 91 ? -18.551 -14.587 13.661 1.00 60.56 91 ILE A C 1
ATOM 714 O O . ILE A 1 91 ? -19.713 -14.215 13.514 1.00 60.56 91 ILE A O 1
ATOM 718 N N . SER A 1 92 ? -17.513 -13.787 13.390 1.00 51.28 92 SER A N 1
ATOM 719 C CA . SER A 1 92 ? -17.657 -12.363 13.034 1.00 51.28 92 SER A CA 1
ATOM 720 C C . SER A 1 92 ? -18.375 -12.109 11.699 1.00 51.28 92 SER A C 1
ATOM 722 O O . SER A 1 92 ? -18.759 -10.981 11.402 1.00 51.28 92 SER A O 1
ATOM 724 N N . ARG A 1 93 ? -18.603 -13.157 10.895 1.00 53.34 93 ARG A N 1
ATOM 725 C CA . ARG A 1 93 ? -19.309 -13.095 9.602 1.00 53.34 93 ARG A CA 1
ATOM 726 C C . ARG A 1 93 ? -20.829 -13.210 9.699 1.00 53.34 93 ARG A C 1
ATOM 728 O O . ARG A 1 93 ? -21.506 -12.939 8.705 1.00 53.34 93 ARG A O 1
ATOM 735 N N . ALA A 1 94 ? -21.365 -13.645 10.839 1.00 54.09 94 ALA A N 1
ATOM 736 C CA . ALA A 1 94 ? -22.804 -13.752 11.041 1.00 54.09 94 ALA A CA 1
ATOM 737 C C . ALA A 1 94 ? -23.406 -12.371 11.303 1.00 54.09 94 ALA A C 1
ATOM 739 O O . ALA A 1 94 ? -23.108 -11.742 12.315 1.00 54.09 94 ALA A O 1
ATOM 740 N N . SER A 1 95 ? -24.286 -11.907 10.415 1.00 51.34 95 SER A N 1
ATOM 741 C CA . SER A 1 95 ? -24.988 -10.634 10.625 1.00 51.34 95 SER A CA 1
ATOM 742 C C . SER A 1 95 ? -26.204 -10.762 11.554 1.00 51.34 95 SER A C 1
ATOM 744 O O . SER A 1 95 ? -26.652 -9.748 12.089 1.00 51.34 95 SER A O 1
ATOM 746 N N . GLN A 1 96 ? -26.759 -11.971 11.739 1.00 47.66 96 GLN A N 1
ATOM 747 C CA . GLN A 1 96 ? -27.942 -12.216 12.583 1.00 47.66 96 GLN A CA 1
ATOM 748 C C . GLN A 1 96 ? -27.808 -13.426 13.522 1.00 47.66 96 GLN A C 1
ATOM 750 O O . GLN A 1 96 ? -28.236 -13.346 14.669 1.00 47.66 96 GLN A O 1
ATOM 755 N N . ASP A 1 97 ? -27.268 -14.558 13.053 1.00 47.41 97 ASP A N 1
ATOM 756 C CA . ASP A 1 97 ? -27.225 -15.811 13.830 1.00 47.41 97 ASP A CA 1
ATOM 757 C C . ASP A 1 97 ? -25.944 -16.608 13.537 1.00 47.41 97 ASP A C 1
ATOM 759 O O . ASP A 1 97 ? -25.628 -16.888 12.376 1.00 47.41 97 ASP A O 1
ATOM 763 N N . ALA A 1 98 ? -25.224 -17.004 14.590 1.00 59.50 98 ALA A N 1
ATOM 764 C CA . ALA A 1 98 ? -24.040 -17.857 14.514 1.00 59.50 98 ALA A CA 1
ATOM 765 C C . ALA A 1 98 ? -24.254 -19.106 15.372 1.00 59.50 98 ALA A C 1
ATOM 767 O O . ALA A 1 98 ? -24.496 -19.004 16.575 1.00 59.50 98 ALA A O 1
ATOM 768 N N . ARG A 1 99 ? -24.139 -20.295 14.772 1.00 70.94 99 ARG A N 1
ATOM 769 C CA . ARG A 1 99 ? -24.233 -21.569 15.499 1.00 70.94 99 ARG A CA 1
ATOM 770 C C . ARG A 1 99 ? -22.973 -22.384 15.300 1.00 70.94 99 ARG A C 1
ATOM 772 O O . ARG A 1 99 ? -22.623 -22.710 14.166 1.00 70.94 99 ARG A O 1
ATOM 779 N N . ILE A 1 100 ? -22.327 -22.726 16.407 1.00 70.81 100 ILE A N 1
ATOM 780 C CA . ILE A 1 100 ? -21.166 -23.608 16.421 1.00 70.81 100 ILE A CA 1
ATOM 781 C C . ILE A 1 100 ? -21.652 -25.020 16.732 1.00 70.81 100 ILE A C 1
ATOM 783 O O . ILE A 1 100 ? -22.282 -25.252 17.761 1.00 70.81 100 ILE A O 1
ATOM 787 N N . TYR A 1 101 ? -21.351 -25.953 15.840 1.00 72.94 101 TYR A N 1
ATOM 788 C CA . TYR A 1 101 ? -21.502 -27.383 16.065 1.00 72.94 101 TYR A CA 1
ATOM 789 C C . TYR A 1 101 ? -20.115 -27.963 16.289 1.00 72.94 101 TYR A C 1
ATOM 791 O O . TYR A 1 101 ? -19.196 -27.684 15.524 1.00 72.94 101 TYR A O 1
ATOM 799 N N . THR A 1 102 ? -19.952 -28.728 17.358 1.00 74.75 102 THR A N 1
ATOM 800 C CA . THR A 1 102 ? -18.679 -29.352 17.703 1.00 74.75 102 THR A CA 1
ATOM 801 C C . THR A 1 102 ? -18.915 -30.751 18.247 1.00 74.75 102 THR A C 1
ATOM 803 O O . THR A 1 102 ? -19.982 -31.031 18.794 1.00 74.75 102 THR A O 1
ATOM 806 N N . ASN A 1 103 ? -17.936 -31.632 18.059 1.00 77.19 103 ASN A N 1
ATOM 807 C CA . ASN A 1 103 ? -17.923 -32.974 18.636 1.00 77.19 103 ASN A CA 1
ATOM 808 C C . ASN A 1 103 ? -17.653 -32.945 20.155 1.00 77.19 103 ASN A C 1
ATOM 810 O O . ASN A 1 103 ? -18.098 -33.855 20.848 1.00 77.19 103 ASN A O 1
ATOM 814 N N . ASP A 1 104 ? -16.983 -31.906 20.673 1.00 73.69 104 ASP A N 1
ATOM 815 C CA . ASP A 1 104 ? -16.657 -31.762 22.097 1.00 73.69 104 ASP A CA 1
ATOM 816 C C . ASP A 1 104 ? -16.673 -30.285 22.532 1.00 73.69 104 ASP A C 1
ATOM 818 O O . ASP A 1 104 ? -15.740 -29.516 22.292 1.00 73.69 104 ASP A O 1
ATOM 822 N N . ALA A 1 105 ? -17.761 -29.881 23.192 1.00 72.75 105 ALA A N 1
ATOM 823 C CA . ALA A 1 105 ? -17.947 -28.512 23.667 1.00 72.75 105 ALA A CA 1
ATOM 824 C C . ALA A 1 105 ? -17.074 -28.161 24.884 1.00 72.75 105 ALA A C 1
ATOM 826 O O . ALA A 1 105 ? -16.793 -26.981 25.098 1.00 72.75 105 ALA A O 1
ATOM 827 N N . GLU A 1 106 ? -16.637 -29.151 25.667 1.00 68.56 106 GLU A N 1
ATOM 828 C CA . GLU A 1 106 ? -15.840 -28.923 26.875 1.00 68.56 106 GLU A CA 1
ATOM 829 C C . GLU A 1 106 ? -14.394 -28.574 26.516 1.00 68.56 106 GLU A C 1
ATOM 831 O O . GLU A 1 106 ? -13.801 -27.666 27.102 1.00 68.56 106 GLU A O 1
ATOM 836 N N . THR A 1 107 ? -13.828 -29.244 25.506 1.00 66.94 107 THR A N 1
ATOM 837 C CA . THR A 1 107 ? -12.439 -29.006 25.084 1.00 66.94 107 THR A CA 1
ATOM 838 C C . THR A 1 107 ? -12.296 -27.939 24.002 1.00 66.94 10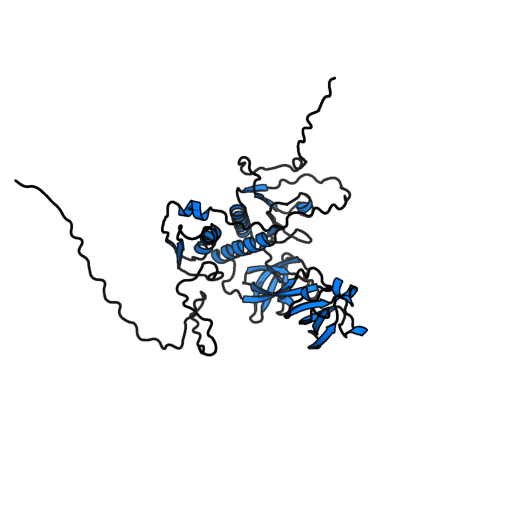7 THR A C 1
ATOM 840 O O . THR A 1 107 ? -11.190 -27.419 23.809 1.00 66.94 107 THR A O 1
ATOM 843 N N . LEU A 1 108 ? -13.392 -27.548 23.340 1.00 67.38 108 LEU A N 1
ATOM 844 C CA . LEU A 1 108 ? -13.392 -26.557 22.262 1.00 67.38 108 LEU A CA 1
ATOM 845 C C . LEU A 1 108 ? -12.706 -25.244 22.667 1.00 67.38 108 LEU A C 1
ATOM 847 O O . LEU A 1 108 ? -11.855 -24.754 21.930 1.00 67.38 108 LEU A O 1
ATOM 851 N N . GLY A 1 109 ? -13.019 -24.689 23.842 1.00 60.00 109 GLY A N 1
ATOM 852 C CA . GLY A 1 109 ? -12.425 -23.425 24.300 1.00 60.00 109 GLY A CA 1
ATOM 853 C C . GLY A 1 109 ? -10.900 -23.498 24.452 1.00 60.00 109 GLY A C 1
ATOM 854 O O . GLY A 1 109 ? -10.182 -22.610 23.997 1.00 60.00 109 GLY A O 1
ATOM 855 N N . ALA A 1 110 ? -10.391 -24.596 25.016 1.00 60.41 110 ALA A N 1
ATOM 856 C CA . ALA A 1 110 ? -8.954 -24.827 25.173 1.00 60.41 110 ALA A CA 1
ATOM 857 C C . ALA A 1 110 ? -8.256 -25.104 23.829 1.00 60.41 110 ALA A C 1
ATOM 859 O O . ALA A 1 110 ? -7.132 -24.656 23.599 1.00 60.41 110 ALA A O 1
ATOM 860 N N . ARG A 1 111 ? -8.931 -25.812 22.914 1.00 58.94 111 ARG A N 1
ATOM 861 C CA . ARG A 1 111 ? -8.431 -26.087 21.559 1.00 58.94 111 ARG A CA 1
ATOM 862 C C . ARG A 1 111 ? -8.371 -24.824 20.704 1.00 58.94 111 ARG A C 1
ATOM 864 O O . ARG A 1 111 ? -7.366 -24.608 20.041 1.00 58.94 111 ARG A O 1
ATOM 871 N N . LEU A 1 112 ? -9.379 -23.957 20.774 1.00 60.28 112 LEU A N 1
ATOM 872 C CA . LEU A 1 112 ? -9.355 -22.647 20.116 1.00 60.28 112 LEU A CA 1
ATOM 873 C C . LEU A 1 112 ? -8.267 -21.735 20.696 1.00 60.28 112 LEU A C 1
ATOM 875 O O . LEU A 1 112 ? -7.612 -21.011 19.952 1.00 60.28 112 LEU A O 1
ATOM 879 N N . ALA A 1 113 ? -7.998 -21.831 21.996 1.00 55.06 113 ALA A N 1
ATOM 880 C CA . ALA A 1 113 ? -6.899 -21.113 22.633 1.00 55.06 113 ALA A CA 1
ATOM 881 C C . ALA A 1 113 ? -5.496 -21.664 22.286 1.00 55.06 113 ALA A C 1
ATOM 883 O O . ALA A 1 113 ? -4.500 -21.103 22.742 1.00 55.06 113 ALA A O 1
ATOM 884 N N . THR A 1 114 ? -5.387 -22.756 21.516 1.00 46.84 114 THR A N 1
ATOM 885 C CA . THR A 1 114 ? -4.100 -23.398 21.206 1.00 46.84 114 THR A CA 1
ATOM 886 C C . THR A 1 114 ? -3.358 -22.672 20.076 1.00 46.84 114 THR A C 1
ATOM 888 O O . THR A 1 114 ? -3.911 -22.413 19.007 1.00 46.84 114 THR A O 1
ATOM 891 N N . ASP A 1 115 ? -2.082 -22.373 20.326 1.00 43.09 115 ASP A N 1
ATOM 892 C CA . ASP A 1 115 ? -1.156 -21.686 19.420 1.00 43.09 115 ASP A CA 1
ATOM 893 C C . ASP A 1 115 ? -0.691 -22.592 18.262 1.00 43.09 115 ASP A C 1
ATOM 895 O O . ASP A 1 115 ? -0.380 -23.772 18.453 1.00 43.09 115 ASP A O 1
ATOM 899 N N . VAL A 1 116 ? -0.623 -22.031 17.052 1.00 45.12 116 VAL A N 1
ATOM 900 C CA . VAL A 1 116 ? -0.021 -22.667 15.873 1.00 45.12 116 VAL A CA 1
ATOM 901 C C . VAL A 1 116 ? 0.791 -21.628 15.110 1.00 45.12 116 VAL A C 1
ATOM 903 O O . VAL A 1 116 ? 0.492 -21.265 13.972 1.00 45.12 116 VAL A O 1
ATOM 906 N N . THR A 1 117 ? 1.844 -21.134 15.741 1.00 40.53 117 THR A N 1
ATOM 907 C CA . THR A 1 117 ? 2.870 -20.349 15.063 1.00 40.53 117 THR A CA 1
ATOM 908 C C . THR A 1 117 ? 3.891 -21.282 14.400 1.00 40.53 117 THR A C 1
ATOM 910 O O . THR A 1 117 ? 4.460 -22.179 15.021 1.00 40.53 117 THR A O 1
ATOM 913 N N . LYS A 1 118 ? 4.134 -21.087 13.097 1.00 34.81 118 LYS A N 1
ATOM 914 C CA . LYS A 1 118 ? 5.359 -21.568 12.442 1.00 34.81 118 LYS A CA 1
ATOM 915 C C . LYS A 1 118 ? 6.395 -20.459 12.565 1.00 34.81 118 LYS A C 1
ATOM 917 O O . LYS A 1 118 ? 6.293 -19.455 11.869 1.00 34.81 118 LYS A O 1
ATOM 922 N N . THR A 1 119 ? 7.375 -20.634 13.442 1.00 32.06 119 THR A N 1
ATOM 923 C CA . THR A 1 119 ? 8.513 -19.717 13.557 1.00 32.06 119 THR A CA 1
ATOM 924 C C . THR A 1 119 ? 9.354 -19.789 12.279 1.00 32.06 119 THR A C 1
ATOM 926 O O . THR A 1 119 ? 9.858 -20.857 11.924 1.00 32.06 119 THR A O 1
ATOM 929 N N . ALA A 1 120 ? 9.491 -18.672 11.563 1.00 32.84 120 ALA A N 1
ATOM 930 C CA . ALA A 1 120 ? 10.446 -18.551 10.468 1.00 32.84 120 ALA A CA 1
ATOM 931 C C . ALA A 1 120 ? 11.867 -18.443 11.044 1.00 32.84 120 ALA A C 1
ATOM 933 O O . ALA A 1 120 ? 12.126 -17.670 11.962 1.00 32.84 120 ALA A O 1
ATOM 934 N N . ALA A 1 121 ? 12.792 -19.242 10.521 1.00 34.62 121 ALA A N 1
ATOM 935 C CA . ALA A 1 121 ? 14.181 -19.263 10.957 1.00 34.62 121 ALA A CA 1
ATOM 936 C C . ALA A 1 121 ? 14.977 -18.185 10.216 1.00 34.62 121 ALA A C 1
ATOM 938 O O . ALA A 1 121 ? 15.515 -18.501 9.165 1.00 34.62 121 ALA A O 1
ATOM 939 N N . LEU A 1 122 ? 15.033 -16.941 10.711 1.00 34.38 122 LEU A N 1
ATOM 940 C CA . LEU A 1 122 ? 15.972 -15.907 10.229 1.00 34.38 122 LEU A CA 1
ATOM 941 C C . LEU A 1 122 ? 16.041 -14.691 11.186 1.00 34.38 122 LEU A C 1
ATOM 943 O O . LEU A 1 122 ? 15.929 -13.552 10.758 1.00 34.38 122 LEU A O 1
ATOM 947 N N . ASP A 1 123 ? 16.284 -14.919 12.480 1.00 32.19 123 ASP A N 1
ATOM 948 C CA . ASP A 1 123 ? 16.548 -13.846 13.460 1.00 32.19 123 ASP A CA 1
ATOM 949 C C . ASP A 1 123 ? 17.990 -13.894 13.975 1.00 32.19 123 ASP A C 1
ATOM 951 O O . ASP A 1 123 ? 18.230 -14.103 15.154 1.00 32.19 123 ASP A O 1
ATOM 955 N N . PHE A 1 124 ? 18.984 -13.706 13.100 1.00 35.56 124 PHE A N 1
ATOM 956 C CA . PHE A 1 124 ? 20.343 -13.346 13.532 1.00 35.56 124 PHE A CA 1
ATOM 957 C C . PHE A 1 124 ? 21.098 -12.596 12.433 1.00 35.56 124 PHE A C 1
ATOM 959 O O . PHE A 1 124 ? 21.859 -13.196 11.682 1.00 35.56 124 PHE A O 1
ATOM 966 N N . THR A 1 125 ? 20.978 -11.269 12.399 1.00 28.92 125 THR A N 1
ATOM 967 C CA . THR A 1 125 ? 22.096 -10.404 11.981 1.00 28.92 125 THR A CA 1
ATOM 968 C C . THR A 1 125 ? 22.004 -9.050 12.678 1.00 28.92 125 THR A C 1
ATOM 970 O O . THR A 1 125 ? 21.271 -8.159 12.258 1.00 28.92 125 THR A O 1
ATOM 973 N N . THR A 1 126 ? 22.787 -8.883 13.740 1.00 28.84 126 THR A N 1
ATOM 974 C CA . THR A 1 126 ? 23.099 -7.594 14.358 1.00 28.84 126 THR A CA 1
ATOM 975 C C . THR A 1 126 ? 24.001 -6.788 13.424 1.00 28.84 126 THR A C 1
ATOM 977 O O . THR A 1 126 ? 25.150 -7.158 13.180 1.00 28.84 126 THR A O 1
ATOM 980 N N . LYS A 1 127 ? 23.506 -5.653 12.922 1.00 27.08 127 LYS A N 1
ATOM 981 C CA . LYS A 1 127 ? 24.343 -4.593 12.347 1.00 27.08 127 LYS A CA 1
ATOM 982 C C . LYS A 1 127 ? 24.431 -3.442 13.346 1.00 27.08 127 LYS A C 1
ATOM 984 O O . LYS A 1 127 ? 23.423 -2.864 13.732 1.00 27.08 127 LYS A O 1
ATOM 989 N N . VAL A 1 128 ? 25.655 -3.147 13.772 1.00 31.41 128 VAL A N 1
ATOM 990 C CA . VAL A 1 128 ? 26.012 -2.032 14.655 1.00 31.41 128 VAL A CA 1
ATOM 991 C C . VAL A 1 128 ? 26.258 -0.798 13.792 1.00 31.41 128 VAL A C 1
ATOM 993 O O . VAL A 1 128 ? 27.249 -0.792 13.069 1.00 31.41 128 VAL A O 1
ATOM 996 N N . GLU A 1 129 ? 25.440 0.255 13.897 1.00 25.28 129 GLU A N 1
ATOM 997 C CA . GLU A 1 129 ? 25.823 1.595 13.423 1.00 25.28 129 GLU A CA 1
ATOM 998 C C . GLU A 1 129 ? 25.364 2.733 14.359 1.00 25.28 129 GLU A C 1
ATOM 1000 O O . GLU A 1 129 ? 24.182 2.988 14.547 1.00 25.28 129 GLU A O 1
ATOM 1005 N N . LYS A 1 130 ? 26.402 3.375 14.920 1.00 22.84 130 LYS A N 1
ATOM 1006 C CA . LYS A 1 130 ? 26.664 4.795 15.233 1.00 22.84 130 LYS A CA 1
ATOM 1007 C C . LYS A 1 130 ? 25.638 5.660 15.984 1.00 22.84 130 LYS A C 1
ATOM 1009 O O . LYS A 1 130 ? 24.535 5.935 15.540 1.00 22.84 130 LYS A O 1
ATOM 1014 N N . ALA A 1 131 ? 26.148 6.204 17.092 1.00 24.17 131 ALA A N 1
ATOM 1015 C CA . ALA A 1 131 ? 25.537 7.198 17.961 1.00 24.17 131 ALA A CA 1
ATOM 1016 C C . ALA A 1 131 ? 25.320 8.549 17.261 1.00 24.17 131 ALA A C 1
ATOM 1018 O O . ALA A 1 131 ? 26.262 9.142 16.731 1.00 24.17 131 ALA A O 1
ATOM 1019 N N . GLU A 1 132 ? 24.090 9.050 17.348 1.00 25.17 132 GLU A N 1
ATOM 1020 C CA . GLU A 1 132 ? 23.713 10.422 17.020 1.00 25.17 132 GLU A CA 1
ATOM 1021 C C . GLU A 1 132 ? 23.412 11.197 18.317 1.00 25.17 132 GLU A C 1
ATOM 1023 O O . GLU A 1 132 ? 22.944 10.643 19.313 1.00 25.17 132 GLU A O 1
ATOM 1028 N N . VAL A 1 133 ? 23.775 12.477 18.312 1.00 23.64 133 VAL A N 1
ATOM 1029 C CA . VAL A 1 133 ? 23.889 13.379 19.467 1.00 23.64 133 VAL A CA 1
ATOM 1030 C C . VAL A 1 133 ? 22.533 13.629 20.146 1.00 23.64 133 VAL A C 1
ATOM 1032 O O . VAL A 1 133 ? 21.598 14.131 19.526 1.00 23.64 133 VAL A O 1
ATOM 1035 N N . VAL A 1 134 ? 22.445 13.336 21.448 1.00 28.42 134 VAL A N 1
ATOM 1036 C CA . VAL A 1 134 ? 21.252 13.548 22.286 1.00 28.42 134 VAL A CA 1
ATOM 1037 C C . VAL A 1 134 ? 21.117 15.030 22.662 1.00 28.42 134 VAL A C 1
ATOM 1039 O O . VAL A 1 134 ? 21.963 15.581 23.362 1.00 28.42 134 VAL A O 1
ATOM 1042 N N . GLN A 1 135 ? 20.028 15.670 22.227 1.00 26.89 135 GLN A N 1
ATOM 1043 C CA . GLN A 1 135 ? 19.531 16.927 22.803 1.00 26.89 135 GLN A CA 1
ATOM 1044 C C . GLN A 1 135 ? 18.717 16.633 24.081 1.00 26.89 135 GLN A C 1
ATOM 1046 O O . GLN A 1 135 ? 18.112 15.562 24.174 1.00 26.89 135 GLN A O 1
ATOM 1051 N N . PRO A 1 136 ? 18.684 17.540 25.078 1.00 28.31 136 PRO A N 1
ATOM 1052 C CA . PRO A 1 136 ? 18.111 17.243 26.390 1.00 28.31 136 PRO A CA 1
ATOM 1053 C C . PRO A 1 136 ? 16.591 16.986 26.318 1.00 28.31 136 PRO A C 1
ATOM 1055 O O . PRO A 1 136 ? 15.889 17.656 25.553 1.00 28.31 136 PRO A O 1
ATOM 1058 N N . PRO A 1 137 ? 16.057 16.030 27.107 1.00 36.75 137 PRO A N 1
ATOM 1059 C CA . PRO A 1 137 ? 14.671 15.595 26.989 1.00 36.75 137 PRO A CA 1
ATOM 1060 C C . PRO A 1 137 ? 13.686 16.652 27.508 1.00 36.75 137 PRO A C 1
ATOM 1062 O O . PRO A 1 137 ? 13.796 17.147 28.630 1.00 36.75 137 PRO A O 1
ATOM 1065 N N . LYS A 1 138 ? 12.672 16.956 26.688 1.00 32.72 138 LYS A N 1
ATOM 1066 C CA . LYS A 1 138 ? 11.409 17.559 27.147 1.00 32.72 138 LYS A CA 1
ATOM 1067 C C . LYS A 1 138 ? 10.693 16.581 28.092 1.00 32.72 138 LYS A C 1
ATOM 1069 O O . LYS A 1 138 ? 10.835 15.372 27.943 1.00 32.72 138 LYS A O 1
ATOM 1074 N N . ALA A 1 139 ? 9.939 17.129 29.048 1.00 32.50 139 ALA A N 1
ATOM 1075 C CA . ALA A 1 139 ? 9.280 16.412 30.145 1.00 32.50 139 ALA A CA 1
ATOM 1076 C C . ALA A 1 139 ? 8.562 15.106 29.716 1.00 32.50 139 ALA A C 1
ATOM 1078 O O . ALA A 1 139 ? 7.937 15.081 28.651 1.00 32.50 139 ALA A O 1
ATOM 1079 N N . PRO A 1 140 ? 8.627 14.036 30.536 1.00 41.75 140 PRO A N 1
ATOM 1080 C CA . PRO A 1 140 ? 8.148 12.710 30.162 1.00 41.75 140 PRO A CA 1
ATOM 1081 C C . PRO A 1 140 ? 6.618 12.666 30.071 1.00 41.75 140 PRO A C 1
ATOM 1083 O O . PRO A 1 140 ? 5.908 13.094 30.979 1.00 41.75 140 PRO A O 1
ATOM 1086 N N . LYS A 1 141 ? 6.117 12.128 28.959 1.00 49.69 141 LYS A N 1
ATOM 1087 C CA . LYS A 1 141 ? 4.694 11.899 28.692 1.00 49.69 141 LYS A CA 1
ATOM 1088 C C . LYS A 1 141 ? 4.276 10.541 29.258 1.00 49.69 141 LYS A C 1
ATOM 1090 O O . LYS A 1 141 ? 4.996 9.565 29.068 1.00 49.69 141 LYS A O 1
ATOM 1095 N N . VAL A 1 142 ? 3.128 10.482 29.933 1.00 50.16 142 VAL A N 1
ATOM 1096 C CA . VAL A 1 142 ? 2.536 9.224 30.419 1.00 50.16 142 VAL A CA 1
ATOM 1097 C C . VAL A 1 142 ? 2.009 8.449 29.210 1.00 50.16 142 VAL A C 1
ATOM 1099 O O . VAL A 1 142 ? 1.206 8.979 28.444 1.00 50.16 142 VAL A O 1
ATOM 1102 N N . VAL A 1 143 ? 2.498 7.226 29.009 1.00 61.94 143 VAL A N 1
ATOM 1103 C CA . VAL A 1 143 ? 2.057 6.318 27.939 1.00 61.94 143 VAL A CA 1
ATOM 1104 C C . VAL A 1 143 ? 1.258 5.193 28.581 1.00 61.94 143 VAL A C 1
ATOM 1106 O O . VAL A 1 143 ? 1.742 4.569 29.524 1.00 61.94 143 VAL A O 1
ATOM 1109 N N . GLN A 1 144 ? 0.045 4.931 28.090 1.00 68.25 144 GLN A N 1
ATOM 1110 C CA . GLN A 1 144 ? -0.754 3.803 28.570 1.00 68.25 144 GLN A CA 1
ATOM 1111 C C . GLN A 1 144 ? -0.216 2.507 27.966 1.00 68.25 144 GLN A C 1
ATOM 1113 O O . GLN A 1 144 ? -0.254 2.340 26.747 1.00 68.25 144 GLN A O 1
ATOM 1118 N N . VAL A 1 145 ? 0.286 1.604 28.808 1.00 74.56 145 VAL A N 1
ATOM 1119 C CA . VAL A 1 145 ? 0.814 0.303 28.381 1.00 74.56 145 VAL A CA 1
ATOM 1120 C C . VAL A 1 145 ? -0.178 -0.799 28.747 1.00 74.56 145 VAL A C 1
ATOM 1122 O O . VAL A 1 145 ? -0.543 -0.956 29.912 1.00 74.56 145 VAL A O 1
ATOM 1125 N N . HIS A 1 146 ? -0.595 -1.560 27.739 1.00 76.50 146 HIS A N 1
ATOM 1126 C CA . HIS A 1 146 ? -1.471 -2.717 27.853 1.00 76.50 146 HIS A CA 1
ATOM 1127 C C . HIS A 1 146 ? -0.682 -3.978 27.505 1.00 76.50 146 HIS A C 1
ATOM 1129 O O . HIS A 1 146 ? -0.124 -4.109 26.412 1.00 76.50 146 HIS A O 1
ATOM 1135 N N . GLU A 1 147 ? -0.632 -4.908 28.449 1.00 77.69 147 GLU A N 1
ATOM 1136 C CA . GLU A 1 147 ? 0.134 -6.141 28.319 1.00 77.69 147 GLU A CA 1
ATOM 1137 C C . GLU A 1 147 ? -0.801 -7.328 28.110 1.00 77.69 147 GLU A C 1
ATOM 1139 O O . GLU A 1 147 ? -1.808 -7.479 28.805 1.00 77.69 147 GLU A O 1
ATOM 1144 N N . TYR A 1 148 ? -0.449 -8.184 27.156 1.00 71.75 148 TYR A N 1
ATOM 1145 C CA . TYR A 1 148 ? -1.215 -9.374 26.811 1.00 71.75 148 TYR A CA 1
ATOM 1146 C C . TYR A 1 148 ? -0.344 -10.621 26.928 1.00 71.75 148 TYR A C 1
ATOM 1148 O O . TYR A 1 148 ? 0.872 -10.598 26.736 1.00 71.75 148 TYR A O 1
ATOM 1156 N N . ASN A 1 149 ? -0.987 -11.741 27.242 1.00 69.88 149 ASN A N 1
ATOM 1157 C CA . ASN A 1 149 ? -0.329 -13.040 27.360 1.00 69.88 149 ASN A CA 1
ATOM 1158 C C . ASN A 1 149 ? 0.014 -13.673 25.998 1.00 69.88 149 ASN A C 1
ATOM 1160 O O . ASN A 1 149 ? 0.774 -14.635 25.960 1.00 69.88 149 ASN A O 1
ATOM 1164 N N . ASN A 1 150 ? -0.565 -13.178 24.898 1.00 71.00 150 ASN A N 1
ATOM 1165 C CA . ASN A 1 150 ? -0.311 -13.664 23.546 1.00 71.00 150 ASN A CA 1
ATOM 1166 C C . ASN A 1 150 ? -0.606 -12.588 22.486 1.00 71.00 150 ASN A C 1
ATOM 1168 O O . ASN A 1 150 ? -1.437 -11.699 22.701 1.00 71.00 150 ASN A O 1
ATOM 1172 N N . ALA A 1 151 ? 0.024 -12.737 21.316 1.00 74.06 151 ALA A N 1
ATOM 1173 C CA . ALA A 1 151 ? -0.110 -11.805 20.200 1.00 74.06 151 ALA A CA 1
ATOM 1174 C C . ALA A 1 151 ? -1.554 -11.693 19.683 1.00 74.06 151 ALA A C 1
ATOM 1176 O O . ALA A 1 151 ? -2.020 -10.591 19.434 1.00 74.06 151 ALA A O 1
ATOM 1177 N N . HIS A 1 152 ? -2.314 -12.785 19.585 1.00 69.69 152 HIS A N 1
ATOM 1178 C CA . HIS A 1 152 ? -3.675 -12.735 19.037 1.00 69.69 152 HIS A CA 1
ATOM 1179 C C . HIS A 1 152 ? -4.623 -11.894 19.907 1.00 69.69 152 HIS A C 1
ATOM 1181 O O . HIS A 1 152 ? -5.337 -11.033 19.398 1.00 69.69 152 HIS A O 1
ATOM 1187 N N . SER A 1 153 ? -4.605 -12.097 21.229 1.00 70.88 153 SER A N 1
ATOM 1188 C CA . SER A 1 153 ? -5.387 -11.287 22.175 1.00 70.88 153 SER A CA 1
ATOM 1189 C C . SER A 1 153 ? -4.976 -9.817 22.138 1.00 70.88 153 SER A C 1
ATOM 1191 O O . SER A 1 153 ? -5.837 -8.942 22.220 1.00 70.88 153 SER A O 1
ATOM 1193 N N . ARG A 1 154 ? -3.678 -9.547 21.954 1.00 83.12 154 ARG A N 1
ATOM 1194 C CA . ARG A 1 154 ? -3.154 -8.196 21.749 1.00 83.12 154 ARG A CA 1
ATOM 1195 C C . ARG A 1 154 ? -3.714 -7.563 20.476 1.00 83.12 154 ARG A C 1
ATOM 1197 O O . ARG A 1 154 ? -4.264 -6.471 20.547 1.00 83.12 154 ARG A O 1
ATOM 1204 N N . LEU A 1 155 ? -3.608 -8.241 19.331 1.00 81.81 155 LEU A N 1
ATOM 1205 C CA . LEU A 1 155 ? -4.064 -7.715 18.040 1.00 81.81 155 LEU A CA 1
ATOM 1206 C C . LEU A 1 155 ? -5.583 -7.495 18.019 1.00 81.81 155 LEU A C 1
ATOM 1208 O O . LEU A 1 155 ? -6.035 -6.467 17.524 1.00 81.81 155 LEU A O 1
ATOM 1212 N N . ALA A 1 156 ? -6.367 -8.395 18.621 1.00 73.62 156 ALA A N 1
ATOM 1213 C CA . ALA A 1 156 ? -7.816 -8.225 18.755 1.00 73.62 156 ALA A CA 1
ATOM 1214 C C . ALA A 1 156 ? -8.183 -6.992 19.600 1.00 73.62 156 ALA A C 1
ATOM 1216 O O . ALA A 1 156 ? -9.092 -6.239 19.244 1.00 73.62 156 ALA A O 1
ATOM 1217 N N . ALA A 1 157 ? -7.454 -6.750 20.693 1.00 74.88 157 ALA A N 1
ATOM 1218 C CA . ALA A 1 157 ? -7.659 -5.562 21.512 1.00 74.88 157 ALA A CA 1
ATOM 1219 C C . ALA A 1 157 ? -7.246 -4.275 20.784 1.00 74.88 157 ALA A C 1
ATOM 1221 O O . ALA A 1 157 ? -7.984 -3.296 20.824 1.00 74.88 157 ALA A O 1
ATOM 1222 N N . VAL A 1 158 ? -6.120 -4.292 20.062 1.00 85.25 158 VAL A N 1
ATOM 1223 C CA . VAL A 1 158 ? -5.678 -3.173 19.211 1.00 85.25 158 VAL A CA 1
ATOM 1224 C C . VAL A 1 158 ? -6.725 -2.856 18.140 1.00 85.25 158 VAL A C 1
ATOM 1226 O O . VAL A 1 158 ? -7.055 -1.687 17.937 1.00 85.25 158 VAL A O 1
ATOM 1229 N N . ALA A 1 159 ? -7.268 -3.880 17.475 1.00 83.38 159 ALA A N 1
ATOM 1230 C CA . ALA A 1 159 ? -8.315 -3.719 16.472 1.00 83.38 159 ALA A CA 1
ATOM 1231 C C . ALA A 1 159 ? -9.585 -3.099 17.077 1.00 83.38 159 ALA A C 1
ATOM 1233 O O . ALA A 1 159 ? -10.064 -2.079 16.581 1.00 83.38 159 ALA A O 1
ATOM 1234 N N . SER A 1 160 ? -10.065 -3.641 18.200 1.00 80.38 160 SER A N 1
ATOM 1235 C CA . SER A 1 160 ? -11.235 -3.115 18.919 1.00 80.38 160 SER A CA 1
ATOM 1236 C C . SER A 1 160 ? -11.030 -1.659 19.360 1.00 80.38 160 SER A C 1
ATOM 1238 O O . SER A 1 160 ? -11.908 -0.811 19.184 1.00 80.38 160 SER A O 1
ATOM 1240 N N . GLU A 1 161 ? -9.844 -1.340 19.886 1.00 83.75 161 GLU A N 1
ATOM 1241 C CA . GLU A 1 161 ? -9.483 0.014 20.306 1.00 83.75 161 GLU A CA 1
ATOM 1242 C C . GLU A 1 161 ? -9.509 0.990 19.126 1.00 83.75 161 GLU A C 1
ATOM 1244 O O . GLU A 1 161 ? -10.061 2.089 19.236 1.00 83.75 161 GLU A O 1
ATOM 1249 N N . TYR A 1 162 ? -8.964 0.583 17.979 1.00 89.31 162 TYR A N 1
ATOM 1250 C CA . TYR A 1 162 ? -9.007 1.376 16.756 1.00 89.31 162 TYR A CA 1
ATOM 1251 C C . TYR A 1 162 ? -10.447 1.620 16.285 1.00 89.31 162 TYR A C 1
ATOM 1253 O O . TYR A 1 162 ? -10.824 2.761 16.015 1.00 89.31 162 TYR A O 1
ATOM 1261 N N . VAL A 1 163 ? -11.271 0.572 16.225 1.00 85.81 163 VAL A N 1
ATOM 1262 C CA . VAL A 1 163 ? -12.661 0.632 15.736 1.00 85.81 163 VAL A CA 1
ATOM 1263 C C . VAL A 1 163 ? -13.541 1.527 16.610 1.00 85.81 163 VAL A C 1
ATOM 1265 O O . VAL A 1 163 ? -14.429 2.217 16.090 1.00 85.81 163 VAL A O 1
ATOM 1268 N N . SER A 1 164 ? -13.261 1.588 17.915 1.00 83.75 164 SER A N 1
ATOM 1269 C CA . SER A 1 164 ? -13.963 2.479 18.844 1.00 83.75 164 SER A CA 1
ATOM 1270 C C . SER A 1 164 ? -13.803 3.961 18.474 1.00 83.75 164 SER A C 1
ATOM 1272 O O . SER A 1 164 ? -14.734 4.753 18.641 1.00 83.75 164 SER A O 1
ATOM 1274 N N . ARG A 1 165 ? -12.631 4.347 17.944 1.00 85.50 165 ARG A N 1
ATOM 1275 C CA . ARG A 1 165 ? -12.260 5.730 17.601 1.00 85.50 165 ARG A CA 1
ATOM 1276 C C . ARG A 1 165 ? -11.350 5.751 16.360 1.00 85.50 165 ARG A C 1
ATOM 1278 O O . ARG A 1 165 ? -10.152 6.012 16.492 1.00 85.50 165 ARG A O 1
ATOM 1285 N N . PRO A 1 166 ? -11.896 5.516 15.153 1.00 84.25 166 PRO A N 1
ATOM 1286 C CA . PRO A 1 166 ? -11.090 5.353 13.939 1.00 84.25 166 PRO A CA 1
ATOM 1287 C C . PRO A 1 166 ? -10.566 6.687 13.382 1.00 84.25 166 PRO A C 1
ATOM 1289 O O . PRO A 1 166 ? -9.550 6.733 12.690 1.00 84.25 166 PRO A O 1
ATOM 1292 N N . GLU A 1 167 ? -11.245 7.789 13.694 1.00 81.44 167 GLU A N 1
ATOM 1293 C CA . GLU A 1 167 ? -10.935 9.119 13.170 1.00 81.44 167 GLU A CA 1
ATOM 1294 C C . GLU A 1 167 ? -9.544 9.597 13.605 1.00 81.44 167 GLU A C 1
ATOM 1296 O O . GLU A 1 167 ? -9.263 9.706 14.799 1.00 81.44 167 GLU A O 1
ATOM 1301 N N . ARG A 1 168 ? -8.682 9.915 12.624 1.00 78.25 168 ARG A N 1
ATOM 1302 C CA . ARG A 1 168 ? -7.295 10.396 12.821 1.00 78.25 168 ARG A CA 1
ATOM 1303 C C . ARG A 1 168 ? -6.435 9.499 13.725 1.00 78.25 168 ARG A C 1
ATOM 1305 O O . ARG A 1 168 ? -5.448 9.964 14.311 1.00 78.25 168 ARG A O 1
ATOM 1312 N N . SER A 1 169 ? -6.799 8.221 13.793 1.00 86.62 169 SER A N 1
ATOM 1313 C CA . SER A 1 169 ? -6.053 7.163 14.461 1.00 86.62 169 SER A CA 1
ATOM 1314 C C . SER A 1 169 ? -5.198 6.405 13.452 1.00 86.62 169 SER A C 1
ATOM 1316 O O . SER A 1 169 ? -5.597 6.200 12.301 1.00 86.62 169 SER A O 1
ATOM 1318 N N . VAL A 1 170 ? -4.025 5.957 13.889 1.00 87.81 170 VAL A N 1
ATOM 1319 C CA . VAL A 1 170 ? -3.171 5.052 13.117 1.00 87.81 170 VAL A CA 1
ATOM 1320 C C . VAL A 1 170 ? -2.553 4.008 14.038 1.00 87.81 170 VAL A C 1
ATOM 1322 O O . VAL A 1 170 ? -2.159 4.324 15.165 1.00 87.81 170 VAL A O 1
ATOM 1325 N N . ILE A 1 171 ? -2.466 2.769 13.558 1.00 90.88 171 ILE A N 1
ATOM 1326 C CA . ILE A 1 171 ? -1.731 1.716 14.252 1.00 90.88 171 ILE A CA 1
ATOM 1327 C C . ILE A 1 171 ? -0.301 1.668 13.729 1.00 90.88 171 ILE A C 1
ATOM 1329 O O . ILE A 1 171 ? -0.075 1.724 12.525 1.00 90.88 171 ILE A O 1
ATOM 1333 N N . VAL A 1 172 ? 0.670 1.547 14.622 1.00 86.88 172 VAL A N 1
ATOM 1334 C CA . VAL A 1 172 ? 2.078 1.356 14.275 1.00 86.88 172 VAL A CA 1
ATOM 1335 C C . VAL A 1 172 ? 2.462 -0.064 14.646 1.00 86.88 172 VAL A C 1
ATOM 1337 O O . VAL A 1 172 ? 2.475 -0.407 15.828 1.00 86.88 172 VAL A O 1
ATOM 1340 N N . ALA A 1 173 ? 2.769 -0.865 13.633 1.00 88.69 173 ALA A N 1
ATOM 1341 C CA . ALA A 1 173 ? 3.202 -2.247 13.772 1.00 88.69 173 ALA A CA 1
ATOM 1342 C C . ALA A 1 173 ? 4.372 -2.487 12.797 1.00 88.69 173 ALA A C 1
ATOM 1344 O O . ALA A 1 173 ? 4.167 -2.465 11.580 1.00 88.69 173 ALA A O 1
ATOM 1345 N N . PRO A 1 174 ? 5.612 -2.655 13.296 1.00 82.50 174 PRO A N 1
ATOM 1346 C CA . PRO A 1 174 ? 6.784 -2.843 12.439 1.00 82.50 174 PRO A CA 1
ATOM 1347 C C . PRO A 1 174 ? 6.713 -4.122 11.595 1.00 82.50 174 PRO A C 1
ATOM 1349 O O . PRO A 1 174 ? 7.148 -4.131 10.442 1.00 82.50 174 PRO A O 1
ATOM 1352 N N . ASP A 1 175 ? 6.146 -5.191 12.157 1.00 84.31 175 ASP A N 1
ATOM 1353 C CA . ASP A 1 175 ? 6.006 -6.468 11.468 1.00 84.31 175 ASP A CA 1
ATOM 1354 C C . ASP A 1 175 ? 4.908 -6.408 10.393 1.00 84.31 175 ASP A C 1
ATOM 1356 O O . ASP A 1 175 ? 3.788 -5.950 10.631 1.00 84.31 175 ASP A O 1
ATOM 1360 N N . ARG A 1 176 ? 5.230 -6.860 9.174 1.00 83.56 176 ARG A N 1
ATOM 1361 C CA . ARG A 1 176 ? 4.282 -6.843 8.047 1.00 83.56 176 ARG A CA 1
ATOM 1362 C C . ARG A 1 176 ? 3.123 -7.816 8.266 1.00 83.56 176 ARG A C 1
ATOM 1364 O O . ARG A 1 176 ? 1.994 -7.468 7.942 1.00 83.56 176 ARG A O 1
ATOM 1371 N N . THR A 1 177 ? 3.389 -8.989 8.832 1.00 84.88 177 THR A N 1
ATOM 1372 C CA . THR A 1 177 ? 2.363 -10.012 9.075 1.00 84.88 177 THR A CA 1
ATOM 1373 C C . THR A 1 177 ? 1.343 -9.514 10.096 1.00 84.88 177 THR A C 1
ATOM 1375 O O . THR A 1 177 ? 0.142 -9.652 9.876 1.00 84.88 177 THR A O 1
ATOM 1378 N N . GLU A 1 178 ? 1.803 -8.858 11.167 1.00 86.88 178 GLU A N 1
ATOM 1379 C CA . GLU A 1 178 ? 0.923 -8.213 12.147 1.00 86.88 178 GLU A CA 1
ATOM 1380 C C . GLU A 1 178 ? 0.069 -7.111 11.511 1.00 86.88 178 GLU A C 1
ATOM 1382 O O . GLU A 1 178 ? -1.126 -7.028 11.795 1.00 86.88 178 GLU A O 1
ATOM 1387 N N . ARG A 1 179 ? 0.640 -6.277 10.627 1.00 89.06 179 ARG A N 1
ATOM 1388 C CA . ARG A 1 179 ? -0.129 -5.244 9.905 1.00 89.06 179 ARG A CA 1
ATOM 1389 C C . ARG A 1 179 ? -1.233 -5.838 9.042 1.00 89.06 179 ARG A C 1
ATOM 1391 O O . ARG A 1 179 ? -2.347 -5.305 9.038 1.00 89.06 179 ARG A O 1
ATOM 1398 N N . ASP A 1 180 ? -0.934 -6.923 8.338 1.00 85.25 180 ASP A N 1
ATOM 1399 C CA . ASP A 1 180 ? -1.905 -7.616 7.496 1.00 85.25 180 ASP A CA 1
ATOM 1400 C C . ASP A 1 180 ? -3.027 -8.221 8.358 1.00 85.25 180 ASP A C 1
ATOM 1402 O O . ASP A 1 180 ? -4.206 -8.052 8.047 1.00 85.25 180 ASP A O 1
ATOM 1406 N N . GLU A 1 181 ? -2.690 -8.846 9.492 1.00 85.00 181 GLU A N 1
ATOM 1407 C CA . GLU A 1 181 ? -3.673 -9.409 10.425 1.00 85.00 181 GLU A CA 1
ATOM 1408 C C . GLU A 1 181 ? -4.566 -8.331 11.057 1.00 85.00 181 GLU A C 1
ATOM 1410 O O . GLU A 1 181 ? -5.792 -8.446 11.017 1.00 85.00 181 GLU A O 1
ATOM 1415 N N . LEU A 1 182 ? -3.976 -7.243 11.558 1.00 87.38 182 LEU A N 1
ATOM 1416 C CA . LEU A 1 182 ? -4.710 -6.095 12.098 1.00 87.38 182 LEU A CA 1
ATOM 1417 C C . LEU A 1 182 ? -5.669 -5.500 11.076 1.00 87.38 182 LEU A C 1
ATOM 1419 O O . LEU A 1 182 ? -6.821 -5.219 11.401 1.00 87.38 182 LEU A O 1
ATOM 1423 N N . THR A 1 183 ? -5.209 -5.333 9.837 1.00 91.44 183 THR A N 1
ATOM 1424 C CA . THR A 1 183 ? -6.035 -4.808 8.748 1.00 91.44 183 THR A CA 1
ATOM 1425 C C . THR A 1 183 ? -7.274 -5.673 8.535 1.00 91.44 183 THR A C 1
ATOM 1427 O O . THR A 1 183 ? -8.377 -5.143 8.413 1.00 91.44 183 THR A O 1
ATOM 1430 N N . GLN A 1 184 ? -7.129 -7.000 8.547 1.00 86.75 184 GLN A N 1
ATOM 1431 C CA . GLN A 1 184 ? -8.262 -7.912 8.383 1.00 86.75 184 GLN A CA 1
ATOM 1432 C C . GLN A 1 184 ? -9.229 -7.878 9.573 1.00 86.75 184 GLN A C 1
ATOM 1434 O O . GLN A 1 184 ? -10.441 -7.842 9.359 1.00 86.75 184 GLN A O 1
ATOM 1439 N N . LEU A 1 185 ? -8.715 -7.857 10.809 1.00 83.19 185 LEU A N 1
ATOM 1440 C CA . LEU A 1 185 ? -9.540 -7.762 12.021 1.00 83.19 185 LEU A CA 1
ATOM 1441 C C . LEU A 1 185 ? -10.364 -6.466 12.026 1.00 83.19 185 LEU A C 1
ATOM 1443 O O . LEU A 1 185 ? -11.584 -6.501 12.160 1.00 83.19 185 LEU A O 1
ATOM 1447 N N . ILE A 1 186 ? -9.709 -5.332 11.776 1.00 88.06 186 ILE A N 1
ATOM 1448 C CA . ILE A 1 186 ? -10.353 -4.014 11.752 1.00 88.06 186 ILE A CA 1
ATOM 1449 C C . ILE A 1 186 ? -11.404 -3.940 10.651 1.00 88.06 186 ILE A C 1
ATOM 1451 O O . ILE A 1 186 ? -12.513 -3.471 10.894 1.00 88.06 186 ILE A O 1
ATOM 1455 N N . ARG A 1 187 ? -11.092 -4.412 9.439 1.00 90.94 187 ARG A N 1
ATOM 1456 C CA . ARG A 1 187 ? -12.070 -4.438 8.344 1.00 90.94 187 ARG A CA 1
ATOM 1457 C C . ARG A 1 187 ? -13.293 -5.269 8.715 1.00 90.94 187 ARG A C 1
ATOM 1459 O O . ARG A 1 187 ? -14.408 -4.814 8.478 1.00 90.94 187 ARG A O 1
ATOM 1466 N N . ALA A 1 188 ? -13.103 -6.451 9.305 1.00 80.00 188 ALA A N 1
ATOM 1467 C CA . ALA A 1 188 ? -14.209 -7.310 9.723 1.00 80.00 188 ALA A CA 1
ATOM 1468 C C . ALA A 1 188 ? -15.144 -6.594 10.712 1.00 80.00 188 ALA A C 1
ATOM 1470 O O . ALA A 1 188 ? -16.356 -6.563 10.487 1.00 80.00 188 ALA A O 1
ATOM 1471 N N . ASP A 1 189 ? -14.584 -5.947 11.734 1.00 80.56 189 ASP A N 1
ATOM 1472 C CA . ASP A 1 189 ? -15.350 -5.186 12.724 1.00 80.56 189 ASP A CA 1
ATOM 1473 C C . ASP A 1 189 ? -16.053 -3.970 12.098 1.00 80.56 189 ASP A C 1
ATOM 1475 O O . ASP A 1 189 ? -17.245 -3.749 12.317 1.00 80.56 189 ASP A O 1
ATOM 1479 N N . LEU A 1 190 ? -15.370 -3.211 11.234 1.00 84.69 190 LEU A N 1
ATOM 1480 C CA . LEU A 1 190 ? -15.980 -2.063 10.555 1.00 84.69 190 LEU A CA 1
ATOM 1481 C C . LEU A 1 190 ? -17.099 -2.478 9.585 1.00 84.69 190 LEU A C 1
ATOM 1483 O O . LEU A 1 190 ? -18.076 -1.741 9.430 1.00 84.69 190 LEU A O 1
ATOM 1487 N N . TYR A 1 191 ? -16.999 -3.645 8.943 1.00 82.81 191 TYR A N 1
ATOM 1488 C CA . TYR A 1 191 ? -18.103 -4.218 8.171 1.00 82.81 191 TYR A CA 1
ATOM 1489 C C . TYR A 1 191 ? -19.262 -4.641 9.074 1.00 82.81 191 TYR A C 1
ATOM 1491 O O . TYR A 1 191 ? -20.419 -4.405 8.718 1.00 82.81 191 TYR A O 1
ATOM 1499 N N . ALA A 1 192 ? -18.985 -5.266 10.221 1.00 77.44 192 ALA A N 1
ATOM 1500 C CA . ALA A 1 192 ? -20.009 -5.682 11.177 1.00 77.44 192 ALA A CA 1
ATOM 1501 C C . ALA A 1 192 ? -20.792 -4.477 11.730 1.00 77.44 192 ALA A C 1
ATOM 1503 O O . ALA A 1 192 ? -22.020 -4.513 11.768 1.00 77.44 192 ALA A O 1
ATOM 1504 N N . GLU A 1 193 ? -20.101 -3.377 12.039 1.00 83.25 193 GLU A N 1
ATOM 1505 C CA . GLU A 1 193 ? -20.700 -2.117 12.502 1.00 83.25 193 GLU A CA 1
ATOM 1506 C C . GLU A 1 193 ? -21.339 -1.275 11.380 1.00 83.25 193 GLU A C 1
ATOM 1508 O O . GLU A 1 193 ? -21.947 -0.239 11.649 1.00 83.25 193 GLU A O 1
ATOM 1513 N N . GLY A 1 194 ? -21.200 -1.684 10.113 1.00 81.88 194 GLY A N 1
ATOM 1514 C CA . GLY A 1 194 ? -21.716 -0.940 8.960 1.00 81.88 194 GLY A CA 1
ATOM 1515 C C . GLY A 1 194 ? -20.964 0.364 8.659 1.00 81.88 194 GLY A C 1
ATOM 1516 O O . GLY A 1 194 ? -21.471 1.199 7.911 1.00 81.88 194 GLY A O 1
ATOM 1517 N N . LYS A 1 195 ? -19.762 0.542 9.221 1.00 88.12 195 LYS A N 1
ATOM 1518 C CA . LYS A 1 195 ? -18.858 1.673 8.949 1.00 88.12 195 LYS A CA 1
ATOM 1519 C C . LYS A 1 195 ? -18.141 1.534 7.601 1.00 88.12 195 LYS A C 1
ATOM 1521 O O . LYS A 1 195 ? -17.799 2.549 7.001 1.00 88.12 195 LYS A O 1
ATOM 1526 N N . LEU A 1 196 ? -17.944 0.304 7.117 1.00 90.06 196 LEU A N 1
ATOM 1527 C CA . LEU A 1 196 ? -17.519 0.027 5.742 1.00 90.06 196 LEU A CA 1
ATOM 1528 C C . LEU A 1 196 ? -18.709 -0.350 4.857 1.00 90.06 196 LEU A C 1
ATOM 1530 O O . LEU A 1 196 ? -19.545 -1.187 5.208 1.00 90.06 196 LEU A O 1
ATOM 1534 N N . GLY A 1 197 ? -18.761 0.253 3.672 1.00 86.12 197 GLY A N 1
ATOM 1535 C CA . GLY A 1 197 ? -19.775 -0.024 2.665 1.00 86.12 197 GLY A CA 1
ATOM 1536 C C . GLY A 1 197 ? -19.680 -1.455 2.141 1.00 86.12 197 GLY A C 1
ATOM 1537 O O . GLY A 1 197 ? -18.606 -1.941 1.815 1.00 86.12 197 GLY A O 1
ATOM 1538 N N . ARG A 1 198 ? -20.820 -2.134 1.995 1.00 83.56 198 ARG A N 1
ATOM 1539 C CA . ARG A 1 198 ? -20.877 -3.544 1.556 1.00 83.56 198 ARG A CA 1
ATOM 1540 C C . ARG A 1 198 ? -20.529 -3.767 0.069 1.00 83.56 198 ARG A C 1
ATOM 1542 O O . ARG A 1 198 ? -20.541 -4.903 -0.370 1.00 83.56 198 ARG A O 1
ATOM 1549 N N . ASP A 1 199 ? -20.338 -2.706 -0.724 1.00 86.38 199 ASP A N 1
ATOM 1550 C CA . ASP A 1 199 ? -19.918 -2.770 -2.142 1.00 86.38 199 ASP A CA 1
ATOM 1551 C C . ASP A 1 199 ? -18.411 -2.508 -2.240 1.00 86.38 199 ASP A C 1
ATOM 1553 O O . ASP A 1 199 ? -17.994 -1.420 -2.641 1.00 86.38 199 ASP A O 1
ATOM 1557 N N . ALA A 1 200 ? -17.586 -3.468 -1.822 1.00 89.31 200 ALA A N 1
ATOM 1558 C CA . ALA A 1 200 ? -16.150 -3.358 -2.047 1.00 89.31 200 ALA A CA 1
ATOM 1559 C C . ALA A 1 200 ? -15.838 -3.559 -3.538 1.00 89.31 200 ALA A C 1
ATOM 1561 O O . ALA A 1 200 ? -16.402 -4.440 -4.188 1.00 89.31 200 ALA A O 1
ATOM 1562 N N . GLN A 1 201 ? -14.940 -2.744 -4.083 1.00 89.81 201 GLN A N 1
ATOM 1563 C CA . GLN A 1 201 ? -14.420 -2.913 -5.434 1.00 89.81 201 GLN A CA 1
ATOM 1564 C C . GLN A 1 201 ? -12.999 -3.464 -5.387 1.00 89.81 201 GLN A C 1
ATOM 1566 O O . GLN A 1 201 ? -12.174 -2.994 -4.606 1.00 89.81 201 GLN A O 1
ATOM 1571 N N . ALA A 1 202 ? -12.707 -4.432 -6.252 1.00 92.44 202 ALA A N 1
ATOM 1572 C CA . ALA A 1 202 ? -11.355 -4.912 -6.496 1.00 92.44 202 ALA A CA 1
ATOM 1573 C C . ALA A 1 202 ? -10.572 -3.850 -7.285 1.00 92.44 202 ALA A C 1
ATOM 1575 O O . ALA A 1 202 ? -10.799 -3.672 -8.478 1.00 92.44 202 ALA A O 1
ATOM 1576 N N . VAL A 1 203 ? -9.680 -3.131 -6.606 1.00 92.88 203 VAL A N 1
ATOM 1577 C CA . VAL A 1 203 ? -8.831 -2.082 -7.178 1.00 92.88 203 VAL A CA 1
ATOM 1578 C C . VAL A 1 203 ? -7.415 -2.635 -7.369 1.00 92.88 203 VAL A C 1
ATOM 1580 O O . VAL A 1 203 ? -6.842 -3.152 -6.406 1.00 92.88 203 VAL A O 1
ATOM 1583 N N . PRO A 1 204 ? -6.823 -2.542 -8.573 1.00 93.75 204 PRO A N 1
ATOM 1584 C CA . PRO A 1 204 ? -5.426 -2.903 -8.780 1.00 93.75 204 PRO A CA 1
ATOM 1585 C C . PRO A 1 204 ? -4.509 -1.871 -8.113 1.00 93.75 204 PRO A C 1
ATOM 1587 O O . PRO A 1 204 ? -4.710 -0.668 -8.279 1.00 93.75 204 PRO A O 1
ATOM 1590 N N . VAL A 1 205 ? -3.492 -2.337 -7.392 1.00 94.75 205 VAL A N 1
ATOM 1591 C CA . VAL A 1 205 ? -2.492 -1.511 -6.707 1.00 94.75 205 VAL A CA 1
ATOM 1592 C C . VAL A 1 205 ? -1.075 -2.002 -6.986 1.00 94.75 205 VAL A C 1
ATOM 1594 O O . VAL A 1 205 ? -0.853 -3.184 -7.226 1.00 94.75 205 VAL A O 1
ATOM 1597 N N . LEU A 1 206 ? -0.102 -1.098 -6.926 1.00 94.19 206 LEU A N 1
ATOM 1598 C CA . LEU A 1 206 ? 1.316 -1.381 -7.093 1.00 94.19 206 LEU A CA 1
ATOM 1599 C C . LEU A 1 206 ? 1.983 -1.524 -5.727 1.00 94.19 206 LEU A C 1
ATOM 1601 O O . LEU A 1 206 ? 2.111 -0.562 -4.967 1.00 94.19 206 LEU A O 1
ATOM 1605 N N . VAL A 1 207 ? 2.455 -2.732 -5.439 1.00 91.94 207 VAL A N 1
ATOM 1606 C CA . VAL A 1 207 ? 3.184 -3.059 -4.213 1.00 91.94 207 VAL A CA 1
ATOM 1607 C C . VAL A 1 207 ? 4.663 -3.160 -4.536 1.00 91.94 207 VAL A C 1
ATOM 1609 O O . VAL A 1 207 ? 5.057 -3.931 -5.407 1.00 91.94 207 VAL A O 1
ATOM 1612 N N . GLU A 1 208 ? 5.498 -2.375 -3.853 1.00 90.94 208 GLU A N 1
ATOM 1613 C CA . GLU A 1 208 ? 6.946 -2.426 -4.069 1.00 90.94 208 GLU A CA 1
ATOM 1614 C C . GLU A 1 208 ? 7.493 -3.807 -3.672 1.00 90.94 208 GLU A C 1
ATOM 1616 O O . GLU A 1 208 ? 7.295 -4.286 -2.552 1.00 90.94 208 GLU A O 1
ATOM 1621 N N . LYS A 1 209 ? 8.185 -4.448 -4.613 1.00 90.88 209 LYS A N 1
ATOM 1622 C CA . LYS A 1 209 ? 8.805 -5.763 -4.466 1.00 90.88 209 LYS A CA 1
ATOM 1623 C C . LYS A 1 209 ? 10.226 -5.599 -3.943 1.00 90.88 209 LYS A C 1
ATOM 1625 O O . LYS A 1 209 ? 11.046 -4.903 -4.550 1.00 90.88 209 LYS A O 1
ATOM 1630 N N . ASP A 1 210 ? 10.565 -6.309 -2.867 1.00 83.62 210 ASP A N 1
ATOM 1631 C CA . ASP A 1 210 ? 11.964 -6.450 -2.464 1.00 83.62 210 ASP A CA 1
ATOM 1632 C C . ASP A 1 210 ? 12.688 -7.400 -3.424 1.00 83.62 210 ASP A C 1
ATOM 1634 O O . ASP A 1 210 ? 12.697 -8.620 -3.293 1.00 83.62 210 ASP A O 1
ATOM 1638 N N . THR A 1 211 ? 13.275 -6.804 -4.450 1.00 76.25 211 THR A N 1
ATOM 1639 C CA . THR A 1 211 ? 14.005 -7.510 -5.512 1.00 76.25 211 THR A CA 1
ATOM 1640 C C . THR A 1 211 ? 15.329 -8.157 -5.081 1.00 76.25 211 THR A C 1
ATOM 1642 O O . THR A 1 211 ? 16.021 -8.719 -5.929 1.00 76.25 211 THR A O 1
ATOM 1645 N N . GLY A 1 212 ? 15.748 -8.112 -3.813 1.00 84.94 212 GLY A N 1
ATOM 1646 C CA . GLY A 1 212 ? 17.046 -8.661 -3.408 1.00 84.94 212 GLY A CA 1
ATOM 1647 C C . GLY A 1 212 ? 18.191 -8.090 -4.264 1.00 84.94 212 GLY A C 1
ATOM 1648 O O . GLY A 1 212 ? 18.463 -6.888 -4.253 1.00 84.94 212 GLY A O 1
ATOM 1649 N N . SER A 1 213 ? 18.868 -8.930 -5.059 1.00 90.94 213 SER A N 1
ATOM 1650 C CA . SER A 1 213 ? 19.897 -8.456 -5.995 1.00 90.94 213 SER A CA 1
ATOM 1651 C C . SER A 1 213 ? 19.302 -7.956 -7.317 1.00 90.94 213 SER A C 1
ATOM 1653 O O . SER A 1 213 ? 19.284 -8.687 -8.299 1.00 90.94 213 SER A O 1
ATOM 1655 N N . LYS A 1 214 ? 18.946 -6.667 -7.400 1.00 93.44 214 LYS A N 1
ATOM 1656 C CA . LYS A 1 214 ? 18.476 -6.004 -8.645 1.00 93.44 214 LYS A CA 1
ATOM 1657 C C . LYS A 1 214 ? 19.365 -6.227 -9.882 1.00 93.44 214 LYS A C 1
ATOM 1659 O O . LYS A 1 214 ? 18.936 -6.056 -11.011 1.00 93.44 214 LYS A O 1
ATOM 1664 N N . MET A 1 215 ? 20.631 -6.599 -9.697 1.00 94.94 215 MET A N 1
ATOM 1665 C CA . MET A 1 215 ? 21.557 -6.874 -10.805 1.00 94.94 215 MET A CA 1
ATOM 1666 C C . MET A 1 215 ? 21.328 -8.240 -11.461 1.00 94.94 215 MET A C 1
ATOM 1668 O O . MET A 1 215 ? 21.938 -8.522 -12.492 1.00 94.94 215 MET A O 1
ATOM 1672 N N . ARG A 1 216 ? 20.504 -9.098 -10.860 1.00 95.06 216 ARG A N 1
ATOM 1673 C CA . ARG A 1 216 ? 20.212 -10.452 -11.316 1.00 95.06 216 ARG A CA 1
ATOM 1674 C C . ARG A 1 216 ? 18.829 -10.512 -11.934 1.00 95.06 216 ARG A C 1
ATOM 1676 O O . ARG A 1 216 ? 17.859 -10.063 -11.340 1.00 95.06 216 ARG A O 1
ATOM 1683 N N . VAL A 1 217 ? 18.731 -11.110 -13.113 1.00 95.88 217 VAL A N 1
ATOM 1684 C CA . VAL A 1 217 ? 17.462 -11.259 -13.822 1.00 95.88 217 VAL A CA 1
ATOM 1685 C C . VAL A 1 217 ? 16.491 -12.172 -13.064 1.00 95.88 217 VAL A C 1
ATOM 1687 O O . VAL A 1 217 ? 15.286 -12.023 -13.205 1.00 95.88 217 VAL A O 1
ATOM 1690 N N . GLU A 1 218 ? 16.992 -13.076 -12.217 1.00 94.62 218 GLU A N 1
ATOM 1691 C CA . GLU A 1 218 ? 16.146 -13.946 -11.389 1.00 94.62 218 GLU A CA 1
ATOM 1692 C C . GLU A 1 218 ? 15.380 -13.193 -10.290 1.00 94.62 218 GLU A C 1
ATOM 1694 O O . GLU A 1 218 ? 14.488 -13.764 -9.674 1.00 94.62 218 GLU A O 1
ATOM 1699 N N . SER A 1 219 ? 15.707 -11.921 -10.050 1.00 93.81 219 SER A N 1
ATOM 1700 C CA . SER A 1 219 ? 14.951 -11.040 -9.155 1.00 93.81 219 SER A CA 1
ATOM 1701 C C . SER A 1 219 ? 13.662 -10.487 -9.770 1.00 93.81 219 SER A C 1
ATOM 1703 O O . SER A 1 219 ? 12.901 -9.815 -9.074 1.00 93.81 219 SER A O 1
ATOM 1705 N N . TYR A 1 220 ? 13.436 -10.739 -11.060 1.00 95.50 220 TYR A N 1
ATOM 1706 C CA . TYR A 1 220 ? 12.323 -10.206 -11.836 1.00 95.50 220 TYR A CA 1
ATOM 1707 C C . TYR A 1 220 ? 11.459 -11.339 -12.383 1.00 95.50 220 TYR A C 1
ATOM 1709 O O . TYR A 1 220 ? 11.960 -12.395 -12.775 1.00 95.50 220 TYR A O 1
ATOM 1717 N N . GLU A 1 221 ? 10.160 -11.091 -12.466 1.00 95.12 221 GLU A N 1
ATOM 1718 C CA . GLU A 1 221 ? 9.168 -12.011 -13.014 1.00 95.12 221 GLU A CA 1
ATOM 1719 C C . GLU A 1 221 ? 8.373 -11.316 -14.128 1.00 95.12 221 GLU A C 1
ATOM 1721 O O . GLU A 1 221 ? 8.147 -10.106 -14.055 1.00 95.12 221 GLU A O 1
ATOM 1726 N N . PRO A 1 222 ? 7.951 -12.039 -15.183 1.00 96.50 222 PRO A N 1
ATOM 1727 C CA . PRO A 1 222 ? 7.031 -11.488 -16.172 1.00 96.50 222 PRO A CA 1
ATOM 1728 C C . PRO A 1 222 ? 5.780 -10.901 -15.507 1.00 96.50 222 PRO A C 1
ATOM 1730 O O . PRO A 1 222 ? 5.150 -11.559 -14.683 1.00 96.50 222 PRO A O 1
ATOM 1733 N N . GLY A 1 223 ? 5.428 -9.670 -15.878 1.00 95.38 223 GLY A N 1
ATOM 1734 C CA . GLY A 1 223 ? 4.347 -8.897 -15.265 1.00 95.38 223 GLY A CA 1
ATOM 1735 C C . GLY A 1 223 ? 4.798 -7.900 -14.193 1.00 95.38 223 GLY A C 1
ATOM 1736 O O . GLY A 1 223 ? 4.046 -6.969 -13.911 1.00 95.38 223 GLY A O 1
ATOM 1737 N N . ASP A 1 224 ? 6.016 -8.020 -13.648 1.00 96.31 224 ASP A N 1
ATOM 1738 C CA . ASP A 1 224 ? 6.563 -7.009 -12.735 1.00 96.31 224 ASP A CA 1
ATOM 1739 C C . ASP A 1 224 ? 6.616 -5.636 -13.438 1.00 96.31 224 ASP A C 1
ATOM 1741 O O . ASP A 1 224 ? 6.998 -5.520 -14.606 1.00 96.31 224 ASP A O 1
ATOM 1745 N N . LYS A 1 225 ? 6.268 -4.572 -12.717 1.00 96.19 225 LYS A N 1
ATOM 1746 C CA . LYS A 1 225 ? 6.365 -3.181 -13.174 1.00 96.19 225 LYS A CA 1
ATOM 1747 C C . LYS A 1 225 ? 7.669 -2.569 -12.678 1.00 96.19 225 LYS A C 1
ATOM 1749 O O . LYS A 1 225 ? 8.021 -2.725 -11.514 1.00 96.19 225 LYS A O 1
ATOM 1754 N N . ILE A 1 226 ? 8.400 -1.860 -13.529 1.00 96.19 226 ILE A N 1
ATOM 1755 C CA . ILE A 1 226 ? 9.656 -1.194 -13.172 1.00 96.19 226 ILE A CA 1
ATOM 1756 C C . ILE A 1 226 ? 9.515 0.301 -13.418 1.00 96.19 226 ILE A C 1
ATOM 1758 O O . ILE A 1 226 ? 9.242 0.720 -14.538 1.00 96.19 226 ILE A O 1
ATOM 1762 N N . HIS A 1 227 ? 9.769 1.097 -12.381 1.00 95.31 227 HIS A N 1
ATOM 1763 C CA . HIS A 1 227 ? 9.961 2.540 -12.494 1.00 95.31 227 HIS A CA 1
ATOM 1764 C C . HIS A 1 227 ? 11.456 2.851 -12.581 1.00 95.31 227 HIS A C 1
ATOM 1766 O O . HIS A 1 227 ? 12.230 2.557 -11.662 1.00 95.31 227 HIS A O 1
ATOM 1772 N N . TYR A 1 228 ? 11.874 3.448 -13.691 1.00 95.38 228 TYR A N 1
ATOM 1773 C CA . TYR A 1 228 ? 13.235 3.907 -13.929 1.00 95.38 228 TYR A CA 1
ATOM 1774 C C . TYR A 1 228 ? 13.359 5.377 -13.563 1.00 95.38 228 TYR A C 1
ATOM 1776 O O . TYR A 1 228 ? 13.156 6.250 -14.403 1.00 95.38 228 TYR A O 1
ATOM 1784 N N . LYS A 1 229 ? 13.817 5.665 -12.342 1.00 94.25 229 LYS A N 1
ATOM 1785 C CA . LYS A 1 229 ? 14.218 7.032 -11.980 1.00 94.25 229 LYS A CA 1
ATOM 1786 C C . LYS A 1 229 ? 15.252 7.585 -12.970 1.00 94.25 229 LYS A C 1
ATOM 1788 O O . LYS A 1 229 ? 15.084 8.665 -13.530 1.00 94.25 229 LYS A O 1
ATOM 1793 N N . THR A 1 230 ? 16.301 6.805 -13.221 1.00 94.50 230 THR A N 1
ATOM 1794 C CA . THR A 1 230 ? 17.323 7.110 -14.224 1.00 94.50 230 THR A CA 1
ATOM 1795 C C . THR A 1 230 ? 17.297 6.024 -15.293 1.00 94.50 230 THR A C 1
ATOM 1797 O O . THR A 1 230 ? 17.578 4.866 -14.992 1.00 94.50 230 THR A O 1
ATOM 1800 N N . GLY A 1 231 ? 16.966 6.397 -16.532 1.00 92.19 231 GLY A N 1
ATOM 1801 C CA . GLY A 1 231 ? 16.955 5.500 -17.687 1.00 92.19 231 GLY A CA 1
ATOM 1802 C C . GLY A 1 231 ? 18.305 5.403 -18.405 1.00 92.19 231 GLY A C 1
ATOM 1803 O O . GLY A 1 231 ? 19.336 5.897 -17.936 1.00 92.19 231 GLY A O 1
ATOM 1804 N N . SER A 1 232 ? 18.293 4.777 -19.581 1.00 93.00 232 SER A N 1
ATOM 1805 C CA . SER A 1 232 ? 19.438 4.623 -20.487 1.00 93.00 232 SER A CA 1
ATOM 1806 C C . SER A 1 232 ? 19.084 4.998 -21.943 1.00 93.00 232 SER A C 1
ATOM 1808 O O . SER A 1 232 ? 19.255 4.173 -22.849 1.00 93.00 232 SER A O 1
ATOM 1810 N N . PRO A 1 233 ? 18.634 6.244 -22.217 1.00 91.19 233 PRO A N 1
ATOM 1811 C CA . PRO A 1 233 ? 18.039 6.599 -23.510 1.00 91.19 233 PRO A CA 1
ATOM 1812 C C . PRO A 1 233 ? 18.979 6.339 -24.693 1.00 91.19 233 PRO A C 1
ATOM 1814 O O . PRO A 1 233 ? 18.570 5.785 -25.705 1.00 91.19 233 PRO A O 1
ATOM 1817 N N . SER A 1 234 ? 20.264 6.673 -24.547 1.00 89.38 234 SER A N 1
ATOM 1818 C CA . SER A 1 234 ? 21.263 6.542 -25.618 1.00 89.38 234 SER A CA 1
ATOM 1819 C C . SER A 1 234 ? 21.762 5.114 -25.858 1.00 89.38 234 SER A C 1
ATOM 1821 O O . SER A 1 234 ? 22.384 4.868 -26.885 1.00 89.38 234 SER A O 1
ATOM 1823 N N . LEU A 1 235 ? 21.550 4.192 -24.913 1.00 86.88 235 LEU A N 1
ATOM 1824 C CA . LEU A 1 235 ? 22.058 2.817 -25.005 1.00 86.88 235 LEU A CA 1
ATOM 1825 C C . LEU A 1 235 ? 20.958 1.829 -25.378 1.00 86.88 235 LEU A C 1
ATOM 1827 O O . LEU A 1 235 ? 21.165 0.961 -26.220 1.00 86.88 235 LEU A O 1
ATOM 1831 N N . HIS A 1 236 ? 19.800 1.960 -24.734 1.00 88.00 236 HIS A N 1
ATOM 1832 C CA . HIS A 1 236 ? 18.708 0.998 -24.843 1.00 88.00 236 HIS A CA 1
ATOM 1833 C C . HIS A 1 236 ? 17.354 1.664 -25.103 1.00 88.00 236 HIS A C 1
ATOM 1835 O O . HIS A 1 236 ? 16.347 0.974 -25.138 1.00 88.00 236 HIS A O 1
ATOM 1841 N N . GLY A 1 237 ? 17.302 2.991 -25.259 1.00 89.75 237 GLY A N 1
ATOM 1842 C CA . GLY A 1 237 ? 16.047 3.700 -25.510 1.00 89.75 237 GLY A CA 1
ATOM 1843 C C . GLY A 1 237 ? 15.152 3.868 -24.281 1.00 89.75 237 GLY A C 1
ATOM 1844 O O . GLY A 1 237 ? 14.033 4.332 -24.429 1.00 89.75 237 GLY A O 1
ATOM 1845 N N . ILE A 1 238 ? 15.623 3.538 -23.070 1.00 93.62 238 ILE A N 1
ATOM 1846 C CA . ILE A 1 238 ? 14.834 3.677 -21.834 1.00 93.62 238 ILE A CA 1
ATOM 1847 C C . ILE A 1 238 ? 14.880 5.140 -21.362 1.00 93.62 238 ILE A C 1
ATOM 1849 O O . ILE A 1 238 ? 15.958 5.589 -20.957 1.00 93.62 238 ILE A O 1
ATOM 1853 N N . PRO A 1 239 ? 13.769 5.899 -21.372 1.00 95.31 239 PRO A N 1
ATOM 1854 C CA . PRO A 1 239 ? 13.761 7.289 -20.920 1.00 95.31 239 PRO A CA 1
ATOM 1855 C C . PRO A 1 239 ? 14.005 7.416 -19.409 1.00 95.31 239 PRO A C 1
ATOM 1857 O O . PRO A 1 239 ? 13.780 6.480 -18.642 1.00 95.31 239 PRO A O 1
ATOM 1860 N N . HIS A 1 240 ? 14.455 8.588 -18.963 1.00 94.25 240 HIS A N 1
ATOM 1861 C CA . HIS A 1 240 ? 14.430 8.920 -17.534 1.00 94.25 240 HIS A CA 1
ATOM 1862 C C . HIS A 1 240 ? 12.989 9.060 -17.047 1.00 94.25 240 HIS A C 1
ATOM 1864 O O . HIS A 1 240 ? 12.131 9.463 -17.827 1.00 94.25 240 HIS A O 1
ATOM 1870 N N . ASP A 1 241 ? 12.765 8.757 -15.769 1.00 93.38 241 ASP A N 1
ATOM 1871 C CA . ASP A 1 241 ? 11.454 8.817 -15.116 1.00 93.38 241 ASP A CA 1
ATOM 1872 C C . ASP A 1 241 ? 10.352 8.105 -15.921 1.00 93.38 241 ASP A C 1
ATOM 1874 O O . ASP A 1 241 ? 9.299 8.662 -16.216 1.00 93.38 241 ASP A O 1
ATOM 1878 N N . SER A 1 242 ? 10.647 6.875 -16.350 1.00 94.00 242 SER A N 1
ATOM 1879 C CA . SER A 1 242 ? 9.751 6.063 -17.178 1.00 94.00 242 SER A CA 1
ATOM 1880 C C . SER A 1 242 ? 9.325 4.782 -16.477 1.00 94.00 242 SER A C 1
ATOM 1882 O O . SER A 1 242 ? 10.009 4.291 -15.578 1.00 94.00 242 SER A O 1
ATOM 1884 N N . GLU A 1 243 ? 8.202 4.223 -16.916 1.00 94.81 243 GLU A N 1
ATOM 1885 C CA . GLU A 1 243 ? 7.685 2.944 -16.440 1.00 94.81 243 GLU A CA 1
ATOM 1886 C C . GLU A 1 243 ? 7.716 1.897 -17.554 1.00 94.81 243 GLU A C 1
ATOM 1888 O O . GLU A 1 243 ? 7.532 2.207 -18.738 1.00 94.81 243 GLU A O 1
ATOM 1893 N N . ALA A 1 244 ? 7.965 0.649 -17.172 1.00 96.81 244 ALA A N 1
ATOM 1894 C CA . ALA A 1 244 ? 7.920 -0.490 -18.074 1.00 96.81 244 ALA A CA 1
ATOM 1895 C C . ALA A 1 244 ? 7.392 -1.739 -17.374 1.00 96.81 244 ALA A C 1
ATOM 1897 O O . ALA A 1 244 ? 7.479 -1.880 -16.155 1.00 96.81 244 ALA A O 1
ATOM 1898 N N . THR A 1 245 ? 6.919 -2.689 -18.168 1.00 97.69 245 THR A N 1
ATOM 1899 C CA . THR A 1 245 ? 6.457 -3.998 -17.708 1.00 97.69 245 THR A CA 1
ATOM 1900 C C . THR A 1 245 ? 7.436 -5.080 -18.134 1.00 97.69 245 THR A C 1
ATOM 1902 O O . THR A 1 245 ? 7.822 -5.139 -19.299 1.00 97.69 245 THR A O 1
ATOM 1905 N N . VAL A 1 246 ? 7.840 -5.961 -17.224 1.00 97.62 246 VAL A N 1
ATOM 1906 C CA . VAL A 1 246 ? 8.705 -7.099 -17.549 1.00 97.62 246 VAL A CA 1
ATOM 1907 C C . VAL A 1 246 ? 7.943 -8.073 -18.443 1.00 97.62 246 VAL A C 1
ATOM 1909 O O . VAL A 1 246 ? 6.893 -8.589 -18.071 1.00 97.62 246 VAL A O 1
ATOM 1912 N N . VAL A 1 247 ? 8.495 -8.347 -19.623 1.00 97.69 247 VAL A N 1
ATOM 1913 C CA . VAL A 1 247 ? 7.925 -9.276 -20.607 1.00 97.69 247 VAL A CA 1
ATOM 1914 C C . VAL A 1 247 ? 8.560 -10.653 -20.464 1.00 97.69 247 VAL A C 1
ATOM 1916 O O . VAL A 1 247 ? 7.866 -11.668 -20.467 1.00 97.69 247 VAL A O 1
ATOM 1919 N N . SER A 1 248 ? 9.889 -10.716 -20.336 1.00 97.19 248 SER A N 1
ATOM 1920 C CA . SER A 1 248 ? 10.593 -11.992 -20.187 1.00 97.19 248 SER A CA 1
ATOM 1921 C C . SER A 1 248 ? 11.954 -11.861 -19.503 1.00 97.19 248 SER A C 1
ATOM 1923 O O . SER A 1 248 ? 12.569 -10.792 -19.478 1.00 97.19 248 SER A O 1
ATOM 1925 N N . THR A 1 249 ? 12.439 -12.981 -18.962 1.00 97.25 249 THR A N 1
ATOM 1926 C CA . THR A 1 249 ? 13.745 -13.101 -18.307 1.00 97.25 249 THR A CA 1
ATOM 1927 C C . THR A 1 249 ? 14.550 -14.254 -18.907 1.00 97.25 249 THR A C 1
ATOM 1929 O O . THR A 1 249 ? 14.029 -15.337 -19.178 1.00 97.25 249 THR A O 1
ATOM 1932 N N . LYS A 1 250 ? 15.851 -14.039 -19.143 1.00 97.31 250 LYS A N 1
ATOM 1933 C CA . LYS A 1 250 ? 16.776 -15.065 -19.658 1.00 97.31 250 LYS A CA 1
ATOM 1934 C C . LYS A 1 250 ? 17.980 -15.222 -18.718 1.00 97.31 250 LYS A C 1
ATOM 1936 O O . LYS A 1 250 ? 18.979 -14.513 -18.886 1.00 97.31 250 LYS A O 1
ATOM 1941 N N . PRO A 1 251 ? 17.945 -16.184 -17.772 1.00 95.06 251 PRO A N 1
ATOM 1942 C CA . PRO A 1 251 ? 19.007 -16.380 -16.778 1.00 95.06 251 PRO A CA 1
ATOM 1943 C C . PRO A 1 251 ? 20.391 -16.651 -17.374 1.00 95.06 251 PRO A C 1
ATOM 1945 O O . PRO A 1 251 ? 21.375 -16.060 -16.942 1.00 95.06 251 PRO A O 1
ATOM 1948 N N . ARG A 1 252 ? 20.480 -17.471 -18.435 1.00 91.38 252 ARG A N 1
ATOM 1949 C CA . ARG A 1 252 ? 21.761 -17.877 -19.057 1.00 91.38 252 ARG A CA 1
ATOM 1950 C C . ARG A 1 252 ? 22.566 -16.736 -19.708 1.00 91.38 252 ARG A C 1
ATOM 1952 O O . ARG A 1 252 ? 23.686 -16.976 -20.137 1.00 91.38 252 ARG A O 1
ATOM 1959 N N . GLY A 1 253 ? 22.035 -15.514 -19.758 1.00 92.88 253 GLY A N 1
ATOM 1960 C CA . GLY A 1 253 ? 22.765 -14.314 -20.187 1.00 92.88 253 GLY A CA 1
ATOM 1961 C C . GLY A 1 253 ? 22.499 -13.085 -19.318 1.00 92.88 253 GLY A C 1
ATOM 1962 O O . GLY A 1 253 ? 22.913 -11.990 -19.689 1.00 92.88 253 GLY A O 1
ATOM 1963 N N . ASN A 1 254 ? 21.793 -13.259 -18.194 1.00 96.81 254 ASN A N 1
ATOM 1964 C CA . ASN A 1 254 ? 21.289 -12.173 -17.359 1.00 96.81 254 ASN A CA 1
ATOM 1965 C C . ASN A 1 254 ? 20.571 -11.089 -18.185 1.00 96.81 254 ASN A C 1
ATOM 1967 O O . ASN A 1 254 ? 20.885 -9.912 -18.055 1.00 96.81 254 ASN A O 1
ATOM 1971 N N . VAL A 1 255 ? 19.673 -11.485 -19.094 1.00 97.69 255 VAL A N 1
ATOM 1972 C CA . VAL A 1 255 ? 18.963 -10.544 -19.981 1.00 97.69 255 VAL A CA 1
ATOM 1973 C C . VAL A 1 255 ? 17.531 -10.370 -19.503 1.00 97.69 255 VAL A C 1
ATOM 1975 O O . VAL A 1 255 ? 16.794 -11.351 -19.398 1.00 97.69 255 VAL A O 1
ATOM 1978 N N . LEU A 1 256 ? 17.157 -9.121 -19.248 1.00 97.69 256 LEU A N 1
ATOM 1979 C CA . LEU A 1 256 ? 15.817 -8.679 -18.898 1.00 97.69 256 LEU A CA 1
ATOM 1980 C C . LEU A 1 256 ? 15.187 -7.992 -20.112 1.00 97.69 256 LEU A C 1
ATOM 1982 O O . LEU A 1 256 ? 15.800 -7.094 -20.690 1.00 97.69 256 LEU A O 1
ATOM 1986 N N . SER A 1 257 ? 13.979 -8.410 -20.481 1.00 97.88 257 SER A N 1
ATOM 1987 C CA . SER A 1 257 ? 13.192 -7.798 -21.552 1.00 97.88 257 SER A CA 1
ATOM 1988 C C . SER A 1 257 ? 11.972 -7.113 -20.950 1.00 97.88 257 SER A C 1
ATOM 1990 O O . SER A 1 257 ? 11.199 -7.750 -20.230 1.00 97.88 257 SER A O 1
ATOM 1992 N N . VAL A 1 258 ? 11.806 -5.824 -21.233 1.00 97.94 258 VAL A N 1
ATOM 1993 C CA . VAL A 1 258 ? 10.725 -4.982 -20.708 1.00 97.94 258 VAL A CA 1
ATOM 1994 C C . VAL A 1 258 ? 10.005 -4.267 -21.843 1.00 97.94 258 VAL A C 1
ATOM 1996 O O . VAL A 1 258 ? 10.635 -3.899 -22.829 1.00 97.94 258 VAL A O 1
ATOM 1999 N N . GLN A 1 259 ? 8.707 -4.037 -21.699 1.00 98.00 259 GLN A N 1
ATOM 2000 C CA . GLN A 1 259 ? 7.912 -3.200 -22.589 1.00 98.00 259 GLN A CA 1
ATOM 2001 C C . GLN A 1 259 ? 7.685 -1.845 -21.926 1.00 98.00 259 GLN A C 1
ATOM 2003 O O . GLN A 1 259 ? 7.118 -1.795 -20.839 1.00 98.00 259 GLN A O 1
ATOM 2008 N N . LEU A 1 260 ? 8.120 -0.759 -22.562 1.00 96.44 260 LEU A N 1
ATOM 2009 C CA . LEU A 1 260 ? 7.918 0.599 -22.052 1.00 96.44 260 LEU A CA 1
ATOM 2010 C C . LEU A 1 260 ? 6.433 0.968 -22.115 1.00 96.44 260 LEU A C 1
ATOM 2012 O O . LEU A 1 260 ? 5.819 0.860 -23.175 1.00 96.44 260 LEU A O 1
ATOM 2016 N N . ASP A 1 261 ? 5.860 1.458 -21.019 1.00 92.44 261 ASP A N 1
ATOM 2017 C CA . ASP A 1 261 ? 4.414 1.703 -20.940 1.00 92.44 261 ASP A CA 1
ATOM 2018 C C . ASP A 1 261 ? 3.982 2.856 -21.877 1.00 92.44 261 ASP A C 1
ATOM 2020 O O . ASP A 1 261 ? 2.910 2.803 -22.485 1.00 92.44 261 ASP A O 1
ATOM 2024 N N . ALA A 1 262 ? 4.849 3.857 -22.079 1.00 90.19 262 ALA A N 1
ATOM 2025 C CA . ALA A 1 262 ? 4.572 5.021 -22.927 1.00 90.19 262 ALA A CA 1
ATOM 2026 C C . ALA A 1 262 ? 4.652 4.732 -24.439 1.00 90.19 262 ALA A C 1
ATOM 2028 O O . ALA A 1 262 ? 3.794 5.179 -25.199 1.00 90.19 262 ALA A O 1
ATOM 2029 N N . THR A 1 263 ? 5.683 4.010 -24.896 1.00 92.19 263 THR A N 1
ATOM 2030 C CA . THR A 1 263 ? 5.919 3.753 -26.334 1.00 92.19 263 THR A CA 1
ATOM 2031 C C . THR A 1 263 ? 5.437 2.376 -26.784 1.00 92.19 263 THR A C 1
ATOM 2033 O O . THR A 1 263 ? 5.283 2.144 -27.981 1.00 92.19 263 THR A O 1
ATOM 2036 N N . ARG A 1 264 ? 5.183 1.462 -25.837 1.00 94.00 264 ARG A N 1
ATOM 2037 C CA . ARG A 1 264 ? 4.927 0.026 -26.051 1.00 94.00 264 ARG A CA 1
ATOM 2038 C C . ARG A 1 264 ? 6.071 -0.726 -26.734 1.00 94.00 264 ARG A C 1
ATOM 2040 O O . ARG A 1 264 ? 5.891 -1.880 -27.129 1.00 94.00 264 ARG A O 1
ATOM 2047 N N . GLU A 1 265 ? 7.241 -0.105 -26.852 1.00 94.38 265 GLU A N 1
ATOM 2048 C CA . GLU A 1 265 ? 8.437 -0.732 -27.407 1.00 94.38 265 GLU A CA 1
ATOM 2049 C C . GLU A 1 265 ? 9.039 -1.720 -26.410 1.00 94.38 265 GLU A C 1
ATOM 2051 O O . GLU A 1 265 ? 9.086 -1.457 -25.206 1.00 94.38 265 GLU A O 1
ATOM 2056 N N . GLU A 1 266 ? 9.518 -2.854 -26.921 1.00 96.75 266 GLU A N 1
ATOM 2057 C CA . GLU A 1 266 ? 10.237 -3.840 -26.122 1.00 96.75 266 GLU A CA 1
ATOM 2058 C C . GLU A 1 266 ? 11.743 -3.572 -26.170 1.00 96.75 266 GLU A C 1
ATOM 2060 O O . GLU A 1 266 ? 12.357 -3.497 -27.235 1.00 96.75 266 GLU A O 1
ATOM 2065 N N . VAL A 1 267 ? 12.347 -3.475 -24.992 1.00 96.06 267 VAL A N 1
ATOM 2066 C CA . VAL A 1 267 ? 13.772 -3.246 -24.794 1.00 96.06 267 VAL A CA 1
ATOM 2067 C C . VAL A 1 267 ? 14.354 -4.415 -24.016 1.00 96.06 267 VAL A C 1
ATOM 2069 O O . VAL A 1 267 ? 13.841 -4.806 -22.971 1.00 96.06 267 VAL A O 1
ATOM 2072 N N . SER A 1 268 ? 15.467 -4.959 -24.505 1.00 96.81 268 SER A N 1
ATOM 2073 C CA . SER A 1 268 ? 16.216 -6.015 -23.821 1.00 96.81 268 SER A CA 1
ATOM 2074 C C . SER A 1 268 ? 17.588 -5.513 -23.388 1.00 96.81 268 SER A C 1
ATOM 2076 O O . SER A 1 268 ? 18.334 -4.958 -24.195 1.00 96.81 268 SER A O 1
ATOM 2078 N N . TYR A 1 269 ? 17.941 -5.725 -22.124 1.00 96.12 269 TYR A N 1
ATOM 2079 C CA . TYR A 1 269 ? 19.215 -5.281 -21.561 1.00 96.12 269 TYR A CA 1
ATOM 2080 C C . TYR A 1 269 ? 19.688 -6.204 -20.433 1.00 96.12 269 TYR A C 1
ATOM 2082 O O . TYR A 1 269 ? 18.932 -7.019 -19.910 1.00 96.12 269 TYR A O 1
ATOM 2090 N N . ASN A 1 270 ? 20.959 -6.085 -20.048 1.00 96.38 270 ASN A N 1
ATOM 2091 C CA . ASN A 1 270 ? 21.493 -6.781 -18.882 1.00 96.38 270 ASN A CA 1
ATOM 2092 C C . ASN A 1 270 ? 21.484 -5.834 -17.666 1.00 96.38 270 ASN A C 1
ATOM 2094 O O . ASN A 1 270 ? 22.212 -4.833 -17.683 1.00 96.38 270 ASN A O 1
ATOM 2098 N N . PRO A 1 271 ? 20.716 -6.118 -16.595 1.00 95.19 271 PRO A N 1
ATOM 2099 C CA . PRO A 1 271 ? 20.601 -5.213 -15.452 1.00 95.19 271 PRO A CA 1
ATOM 2100 C C . PRO A 1 271 ? 21.937 -4.985 -14.730 1.00 95.19 271 PRO A C 1
ATOM 2102 O O . PRO A 1 271 ? 22.139 -3.917 -14.150 1.00 95.19 271 PRO A O 1
ATOM 2105 N N . ALA A 1 272 ? 22.895 -5.915 -14.828 1.00 95.19 272 ALA A N 1
ATOM 2106 C CA . ALA A 1 272 ? 24.231 -5.756 -14.253 1.00 95.19 272 ALA A CA 1
ATOM 2107 C C . ALA A 1 272 ? 25.132 -4.787 -15.043 1.00 95.19 272 ALA A C 1
ATOM 2109 O O . ALA A 1 272 ? 26.114 -4.292 -14.489 1.00 95.19 272 ALA A O 1
ATOM 2110 N N . GLN A 1 273 ? 24.819 -4.495 -16.312 1.00 94.12 273 GLN A N 1
ATOM 2111 C CA . GLN A 1 273 ? 25.564 -3.524 -17.127 1.00 94.12 273 GLN A CA 1
ATOM 2112 C C . GLN A 1 273 ? 25.099 -2.082 -16.882 1.00 94.12 273 GLN A C 1
ATOM 2114 O O . GLN A 1 273 ? 25.885 -1.149 -17.026 1.00 94.12 273 GLN A O 1
ATOM 2119 N N . LEU A 1 274 ? 23.858 -1.898 -16.426 1.00 91.56 274 LEU A N 1
ATOM 2120 C CA . LEU A 1 274 ? 23.268 -0.597 -16.104 1.00 91.56 274 LEU A CA 1
ATOM 2121 C C . LEU A 1 274 ? 23.233 -0.347 -14.589 1.00 91.56 274 LEU A C 1
ATOM 2123 O O . LEU A 1 274 ? 22.198 -0.007 -14.027 1.00 91.56 274 LEU A O 1
ATOM 2127 N N . ARG A 1 275 ? 24.360 -0.546 -13.889 1.00 89.81 275 ARG A N 1
ATOM 2128 C CA . ARG A 1 275 ? 24.390 -0.588 -12.409 1.00 89.81 275 ARG A CA 1
ATOM 2129 C C . ARG A 1 275 ? 23.753 0.633 -11.738 1.00 89.81 275 ARG A C 1
ATOM 2131 O O . ARG A 1 275 ? 23.067 0.472 -10.734 1.00 89.81 275 ARG A O 1
ATOM 2138 N N . THR A 1 276 ? 23.980 1.840 -12.257 1.00 91.12 276 THR A N 1
ATOM 2139 C CA . THR A 1 276 ? 23.407 3.065 -11.676 1.00 91.12 276 THR A CA 1
ATOM 2140 C C . THR A 1 276 ? 21.895 3.101 -11.869 1.00 91.12 276 THR A C 1
ATOM 2142 O O . THR A 1 276 ? 21.168 3.236 -10.889 1.00 91.12 276 THR A O 1
ATOM 2145 N N . GLN A 1 277 ? 21.430 2.890 -13.101 1.00 93.56 277 GLN A N 1
ATOM 2146 C CA . GLN A 1 277 ? 20.013 2.878 -13.467 1.00 93.56 277 GLN A CA 1
ATOM 2147 C C . GLN A 1 277 ? 19.255 1.782 -12.710 1.00 93.56 277 GLN A C 1
ATOM 2149 O O . GLN A 1 277 ? 18.264 2.054 -12.041 1.00 93.56 277 GLN A O 1
ATOM 2154 N N . THR A 1 278 ? 19.776 0.554 -12.728 1.00 92.19 278 THR A N 1
ATOM 2155 C CA . THR A 1 278 ? 19.200 -0.608 -12.042 1.00 92.19 278 THR A CA 1
ATOM 2156 C C . THR A 1 278 ? 19.105 -0.377 -10.534 1.00 92.19 278 THR A C 1
ATOM 2158 O O . THR A 1 278 ? 18.094 -0.702 -9.915 1.00 92.19 278 THR A O 1
ATOM 2161 N N . ARG A 1 279 ? 20.127 0.227 -9.913 1.00 93.38 279 ARG A N 1
ATOM 2162 C CA . ARG A 1 279 ? 20.111 0.508 -8.469 1.00 93.38 279 ARG A CA 1
ATOM 2163 C C . ARG A 1 279 ? 19.062 1.555 -8.093 1.00 93.38 279 ARG A C 1
ATOM 2165 O O . ARG A 1 279 ? 18.468 1.450 -7.024 1.00 93.38 279 ARG A O 1
ATOM 2172 N N . GLU A 1 280 ? 18.861 2.552 -8.947 1.00 93.88 280 GLU A N 1
ATOM 2173 C CA . GLU A 1 280 ? 17.893 3.633 -8.731 1.00 93.88 280 GLU A CA 1
ATOM 2174 C C . GLU A 1 280 ? 16.469 3.279 -9.168 1.00 93.88 280 GLU A C 1
ATOM 2176 O O . GLU A 1 280 ? 15.535 3.983 -8.787 1.00 93.88 280 GLU A O 1
ATOM 2181 N N . SER A 1 281 ? 16.297 2.195 -9.926 1.00 94.31 281 SER A N 1
ATOM 2182 C CA . SER A 1 281 ? 14.983 1.688 -10.312 1.00 94.31 281 SER A CA 1
ATOM 2183 C C . SER A 1 281 ? 14.240 1.068 -9.131 1.00 94.31 281 SER A C 1
ATOM 2185 O O . SER A 1 281 ? 14.852 0.514 -8.207 1.00 94.31 281 SER A O 1
ATOM 2187 N N . ARG A 1 282 ? 12.913 1.139 -9.166 1.00 94.94 282 ARG A N 1
ATOM 2188 C CA . ARG A 1 282 ? 12.020 0.439 -8.237 1.00 94.94 282 ARG A CA 1
ATOM 2189 C C . ARG A 1 282 ? 11.179 -0.560 -9.004 1.00 94.94 282 ARG A C 1
ATOM 2191 O O . ARG A 1 282 ? 10.866 -0.336 -10.169 1.00 94.94 282 ARG A O 1
ATOM 2198 N N . THR A 1 283 ? 10.846 -1.663 -8.354 1.00 96.12 283 THR A N 1
ATOM 2199 C CA . THR A 1 283 ? 10.103 -2.756 -8.973 1.00 96.12 283 THR A CA 1
ATOM 2200 C C . THR A 1 283 ? 8.867 -3.017 -8.144 1.00 96.12 283 THR A C 1
ATOM 2202 O O . THR A 1 283 ? 8.936 -3.028 -6.918 1.00 96.12 283 THR A O 1
ATOM 2205 N N . TYR A 1 284 ? 7.749 -3.201 -8.822 1.00 95.38 284 TYR A N 1
ATOM 2206 C CA . TYR A 1 284 ? 6.429 -3.318 -8.244 1.00 95.38 284 TYR A CA 1
ATOM 2207 C C . TYR A 1 284 ? 5.734 -4.553 -8.795 1.00 95.38 284 TYR A C 1
ATOM 2209 O O . TYR A 1 284 ? 5.947 -4.936 -9.946 1.00 95.38 284 TYR A O 1
ATOM 2217 N N . GLN A 1 285 ? 4.875 -5.139 -7.977 1.00 94.38 285 GLN A N 1
ATOM 2218 C CA . GLN A 1 285 ? 3.908 -6.139 -8.400 1.00 94.38 285 GLN A CA 1
ATOM 2219 C C . GLN A 1 285 ? 2.519 -5.523 -8.377 1.00 94.38 285 GLN A C 1
ATOM 2221 O O . GLN A 1 285 ? 2.179 -4.783 -7.452 1.00 94.38 285 GLN A O 1
ATOM 2226 N N . GLU A 1 286 ? 1.740 -5.799 -9.422 1.00 92.38 286 GLU A N 1
ATOM 2227 C CA . GLU A 1 286 ? 0.327 -5.444 -9.428 1.00 92.38 286 GLU A CA 1
ATOM 2228 C C . GLU A 1 286 ? -0.421 -6.475 -8.578 1.00 92.38 286 GLU A C 1
ATOM 2230 O O . GLU A 1 286 ? -0.467 -7.663 -8.896 1.00 92.38 286 GLU A O 1
ATOM 2235 N N . GLU A 1 287 ? -0.978 -6.011 -7.469 1.00 92.44 287 GLU A N 1
ATOM 2236 C CA . GLU A 1 287 ? -1.850 -6.786 -6.600 1.00 92.44 287 GLU A CA 1
ATOM 2237 C C . GLU A 1 287 ? -3.256 -6.182 -6.606 1.00 92.44 287 GLU A C 1
ATOM 2239 O O . GLU A 1 287 ? -3.492 -5.097 -7.125 1.00 92.44 287 GLU A O 1
ATOM 2244 N N . THR A 1 288 ? -4.221 -6.878 -6.013 1.00 93.31 288 THR A N 1
ATOM 2245 C CA . THR A 1 288 ? -5.584 -6.360 -5.848 1.00 93.31 288 THR A CA 1
ATOM 2246 C C . THR A 1 288 ? -5.833 -5.980 -4.394 1.00 93.31 288 THR A C 1
ATOM 2248 O O . THR A 1 288 ? -5.395 -6.673 -3.472 1.00 93.31 288 THR A O 1
ATOM 2251 N N . ARG A 1 289 ? -6.550 -4.877 -4.178 1.00 92.88 289 ARG A N 1
ATOM 2252 C CA . ARG A 1 289 ? -7.102 -4.476 -2.882 1.00 92.88 289 ARG A CA 1
ATOM 2253 C C . ARG A 1 289 ? -8.602 -4.313 -3.013 1.00 92.88 289 ARG A C 1
ATOM 2255 O O . ARG A 1 289 ? -9.085 -3.658 -3.928 1.00 92.88 289 ARG A O 1
ATOM 2262 N N . GLU A 1 290 ? -9.344 -4.892 -2.085 1.00 93.81 290 GLU A N 1
ATOM 2263 C CA . GLU A 1 290 ? -10.779 -4.655 -1.981 1.00 93.81 290 GLU A CA 1
ATOM 2264 C C . GLU A 1 290 ? -11.009 -3.346 -1.231 1.00 93.81 290 GLU A C 1
ATOM 2266 O O . GLU A 1 290 ? -10.770 -3.281 -0.024 1.00 93.81 290 GLU A O 1
ATOM 2271 N N . ILE A 1 291 ? -11.459 -2.313 -1.935 1.00 94.94 291 ILE A N 1
ATOM 2272 C CA . ILE A 1 291 ? -11.684 -0.979 -1.381 1.00 94.94 291 ILE A CA 1
ATOM 2273 C C . ILE A 1 291 ? -13.184 -0.732 -1.273 1.00 94.94 291 ILE A C 1
ATOM 2275 O O . ILE A 1 291 ? -13.907 -0.810 -2.266 1.00 94.94 291 ILE A O 1
ATOM 2279 N N . ALA A 1 292 ? -13.657 -0.424 -0.069 1.00 94.44 292 ALA A N 1
ATOM 2280 C CA . ALA A 1 292 ? -15.045 -0.057 0.190 1.00 94.44 292 ALA A CA 1
ATOM 2281 C C . ALA A 1 292 ? -15.233 1.452 0.418 1.00 94.44 292 ALA A C 1
ATOM 2283 O O . ALA A 1 292 ? -14.304 2.207 0.701 1.00 94.44 292 ALA A O 1
ATOM 2284 N N . GLN A 1 293 ? -16.475 1.929 0.332 1.00 95.94 293 GLN A N 1
ATOM 2285 C CA . GLN A 1 293 ? -16.791 3.249 0.878 1.00 95.94 293 GLN A CA 1
ATOM 2286 C C . GLN A 1 293 ? -16.518 3.245 2.393 1.00 95.94 293 GLN A C 1
ATOM 2288 O O . GLN A 1 293 ? -16.909 2.307 3.084 1.00 95.94 293 GLN A O 1
ATOM 2293 N N . GLY A 1 294 ? -15.855 4.279 2.905 1.00 95.19 294 GLY A N 1
ATOM 2294 C CA . GLY A 1 294 ? -15.374 4.347 4.287 1.00 95.19 294 GLY A CA 1
ATOM 2295 C C . GLY A 1 294 ? -13.994 3.716 4.498 1.00 95.19 294 GLY A C 1
ATOM 2296 O O . GLY A 1 294 ? -13.481 3.775 5.614 1.00 95.19 294 GLY A O 1
ATOM 2297 N N . GLU A 1 295 ? -13.379 3.132 3.460 1.00 96.44 295 GLU A N 1
ATOM 2298 C CA . GLU A 1 295 ? -12.063 2.499 3.570 1.00 96.44 295 GLU A CA 1
ATOM 2299 C C . GLU A 1 295 ? -11.003 3.501 4.011 1.00 96.44 295 GLU A C 1
ATOM 2301 O O . GLU A 1 295 ? -10.914 4.619 3.491 1.00 96.44 295 GLU A O 1
ATOM 2306 N N . ARG A 1 296 ? -10.155 3.068 4.941 1.00 95.25 296 ARG A N 1
ATOM 2307 C CA . ARG A 1 296 ? -8.961 3.809 5.315 1.00 95.25 296 ARG A CA 1
ATOM 2308 C C . ARG A 1 296 ? -7.825 3.425 4.376 1.00 95.25 296 ARG A C 1
ATOM 2310 O O . ARG A 1 296 ? -7.414 2.267 4.358 1.00 95.25 296 ARG A O 1
ATOM 2317 N N . ILE A 1 297 ? -7.275 4.394 3.649 1.00 95.31 297 ILE A N 1
ATOM 2318 C CA . ILE A 1 297 ? -6.182 4.161 2.698 1.00 95.31 297 ILE A CA 1
ATOM 2319 C C . ILE A 1 297 ? -4.963 5.035 2.993 1.00 95.31 297 ILE A C 1
ATOM 2321 O O . ILE A 1 297 ? -5.060 6.100 3.611 1.00 95.31 297 ILE A O 1
ATOM 2325 N N . ARG A 1 298 ? -3.811 4.569 2.522 1.00 93.38 298 ARG A N 1
ATOM 2326 C CA . ARG A 1 298 ? -2.528 5.265 2.509 1.00 93.38 298 ARG A CA 1
ATOM 2327 C C . ARG A 1 298 ? -2.076 5.440 1.066 1.00 93.38 298 ARG A C 1
ATOM 2329 O O . ARG A 1 298 ? -2.114 4.484 0.302 1.00 93.38 298 ARG A O 1
ATOM 2336 N N . PHE A 1 299 ? -1.575 6.617 0.718 1.00 93.38 299 PHE A N 1
ATOM 2337 C CA . PHE A 1 299 ? -0.933 6.841 -0.577 1.00 93.38 299 PHE A CA 1
ATOM 2338 C C . PHE A 1 299 ? 0.524 6.378 -0.549 1.00 93.38 299 PHE A C 1
ATOM 2340 O O . PHE A 1 299 ? 1.266 6.683 0.390 1.00 93.38 299 PHE A O 1
ATOM 2347 N N . THR A 1 300 ? 0.947 5.633 -1.568 1.00 91.12 300 THR A N 1
ATOM 2348 C CA . THR A 1 300 ? 2.296 5.045 -1.660 1.00 91.12 300 THR A CA 1
ATOM 2349 C C . THR A 1 300 ? 3.232 5.835 -2.574 1.00 91.12 300 THR A C 1
ATOM 2351 O O . THR A 1 300 ? 4.441 5.601 -2.564 1.00 91.12 300 THR A O 1
ATOM 2354 N N . SER A 1 301 ? 2.708 6.818 -3.312 1.00 88.81 301 SER A N 1
ATOM 2355 C CA . SER A 1 301 ? 3.484 7.716 -4.168 1.00 88.81 301 SER A CA 1
ATOM 2356 C C . SER A 1 301 ? 3.134 9.190 -3.931 1.00 88.81 301 SER A C 1
ATOM 2358 O O . SER A 1 301 ? 2.135 9.530 -3.297 1.00 88.81 301 SER A O 1
ATOM 2360 N N . TYR A 1 302 ? 4.020 10.078 -4.385 1.00 89.50 302 TYR A N 1
ATOM 2361 C CA . TYR A 1 302 ? 3.786 11.521 -4.404 1.00 89.50 302 TYR A CA 1
ATOM 2362 C C . TYR A 1 302 ? 3.037 11.903 -5.680 1.00 89.50 302 TYR A C 1
ATOM 2364 O O . TYR A 1 302 ? 3.456 11.514 -6.768 1.00 89.50 302 TYR A O 1
ATOM 2372 N N . ASP A 1 303 ? 2.004 12.733 -5.553 1.00 89.00 303 ASP A N 1
ATOM 2373 C CA . ASP A 1 303 ? 1.307 13.318 -6.695 1.00 89.00 303 ASP A CA 1
ATOM 2374 C C . ASP A 1 303 ? 1.025 14.801 -6.438 1.00 89.00 303 ASP A C 1
ATOM 2376 O O . ASP A 1 303 ? 0.251 15.190 -5.556 1.00 89.00 303 ASP A O 1
ATOM 2380 N N . LYS A 1 304 ? 1.677 15.657 -7.229 1.00 89.00 304 LYS A N 1
ATOM 2381 C CA . LYS A 1 304 ? 1.572 17.111 -7.092 1.00 89.00 304 LYS A CA 1
ATOM 2382 C C . LYS A 1 304 ? 0.201 17.647 -7.494 1.00 89.00 304 LYS A C 1
ATOM 2384 O O . LYS A 1 304 ? -0.239 18.635 -6.910 1.00 89.00 304 LYS A O 1
ATOM 2389 N N . GLU A 1 305 ? -0.442 17.046 -8.491 1.00 88.12 305 GLU A N 1
ATOM 2390 C CA . GLU A 1 305 ? -1.674 17.565 -9.092 1.00 88.12 305 GLU A CA 1
ATOM 2391 C C . GLU A 1 305 ? -2.844 17.459 -8.120 1.00 88.12 305 GLU A C 1
ATOM 2393 O O . GLU A 1 305 ? -3.620 18.400 -7.977 1.00 88.12 305 GLU A O 1
ATOM 2398 N N . ILE A 1 306 ? -2.920 16.338 -7.400 1.00 87.62 306 ILE A N 1
ATOM 2399 C CA . ILE A 1 306 ? -3.934 16.111 -6.360 1.00 87.62 306 ILE A CA 1
ATOM 2400 C C . ILE A 1 306 ? -3.430 16.485 -4.958 1.00 87.62 306 ILE A C 1
ATOM 2402 O O . ILE A 1 306 ? -4.169 16.398 -3.978 1.00 87.62 306 ILE A O 1
ATOM 2406 N N . GLY A 1 307 ? -2.191 16.978 -4.862 1.00 86.56 307 GLY A N 1
ATOM 2407 C CA . GLY A 1 307 ? -1.615 17.556 -3.650 1.00 86.56 307 GLY A CA 1
ATOM 2408 C C . GLY A 1 307 ? -1.335 16.540 -2.544 1.00 86.56 307 GLY A C 1
ATOM 2409 O O . GLY A 1 307 ? -1.474 16.892 -1.370 1.00 86.56 307 GLY A O 1
ATOM 2410 N N . ILE A 1 308 ? -0.953 15.320 -2.923 1.00 90.81 308 ILE A N 1
ATOM 2411 C CA . ILE A 1 308 ? -0.733 14.172 -2.041 1.00 90.81 308 ILE A CA 1
ATOM 2412 C C . ILE A 1 308 ? 0.758 13.876 -1.903 1.00 90.81 308 ILE A C 1
ATOM 2414 O O . ILE A 1 308 ? 1.514 13.924 -2.873 1.00 90.81 308 ILE A O 1
ATOM 2418 N N . GLN A 1 309 ? 1.182 13.544 -0.687 1.00 88.50 309 GLN A N 1
ATOM 2419 C CA . GLN A 1 309 ? 2.507 13.016 -0.383 1.00 88.50 309 GLN A CA 1
ATOM 2420 C C . GLN A 1 309 ? 2.468 11.498 -0.185 1.00 88.50 309 GLN A C 1
ATOM 2422 O O . GLN A 1 309 ? 1.487 10.939 0.303 1.00 88.50 309 GLN A O 1
ATOM 2427 N N . SER A 1 310 ? 3.587 10.833 -0.477 1.00 88.06 310 SER A N 1
ATOM 2428 C CA . SER A 1 310 ? 3.767 9.433 -0.088 1.00 88.06 310 SER A CA 1
ATOM 2429 C C . SER A 1 310 ? 3.683 9.303 1.436 1.00 88.06 310 SER A C 1
ATOM 2431 O O . SER A 1 310 ? 4.469 9.916 2.162 1.00 88.06 310 SER A O 1
ATOM 2433 N N . GLY A 1 311 ? 2.779 8.453 1.915 1.00 86.00 311 GLY A N 1
ATOM 2434 C CA . GLY A 1 311 ? 2.483 8.255 3.332 1.00 86.00 311 GLY A CA 1
ATOM 2435 C C . GLY A 1 311 ? 1.260 9.013 3.841 1.00 86.00 311 GLY A C 1
ATOM 2436 O O . GLY A 1 311 ? 0.851 8.755 4.972 1.00 86.00 311 GLY A O 1
ATOM 2437 N N . ASP A 1 312 ? 0.657 9.893 3.037 1.00 88.69 312 ASP A N 1
ATOM 2438 C CA . ASP A 1 312 ? -0.586 10.554 3.426 1.00 88.69 312 ASP A CA 1
ATOM 2439 C C . ASP A 1 312 ? -1.700 9.522 3.634 1.00 88.69 312 ASP A C 1
ATOM 2441 O O . ASP A 1 312 ? -1.841 8.560 2.874 1.00 88.69 312 ASP A O 1
ATOM 2445 N N . LEU A 1 313 ? -2.500 9.747 4.675 1.00 91.38 313 LEU A N 1
ATOM 2446 C CA . LEU A 1 313 ? -3.655 8.927 5.011 1.00 91.38 313 LEU A CA 1
ATOM 2447 C C . LEU A 1 313 ? -4.954 9.656 4.663 1.00 91.38 313 LEU A C 1
ATOM 2449 O O . LEU A 1 313 ? -5.071 10.881 4.808 1.00 91.38 313 LEU A O 1
ATOM 2453 N N . GLY A 1 314 ? -5.950 8.885 4.241 1.00 92.25 314 GLY A N 1
ATOM 2454 C CA . GLY A 1 314 ? -7.280 9.391 3.943 1.00 92.25 314 GLY A CA 1
ATOM 2455 C C . GLY A 1 314 ? -8.357 8.324 4.062 1.00 92.25 314 GLY A C 1
ATOM 2456 O O . GLY A 1 314 ? -8.077 7.135 4.206 1.00 92.25 314 GLY A O 1
ATOM 2457 N N . THR A 1 315 ? -9.603 8.777 4.033 1.00 95.62 315 THR A N 1
ATOM 2458 C CA . THR A 1 315 ? -10.787 7.920 4.064 1.00 95.62 315 THR A CA 1
ATOM 2459 C C . THR A 1 315 ? -11.535 8.056 2.747 1.00 95.62 315 THR A C 1
ATOM 2461 O O . THR A 1 315 ? -11.855 9.169 2.319 1.00 95.62 315 THR A O 1
ATOM 2464 N N . VAL A 1 316 ? -11.812 6.929 2.099 1.00 96.94 316 VAL A N 1
ATOM 2465 C CA . VAL A 1 316 ? -12.551 6.868 0.837 1.00 96.94 316 VAL A CA 1
ATOM 2466 C C . VAL A 1 316 ? -14.005 7.245 1.097 1.00 96.94 316 VAL A C 1
ATOM 2468 O O . VAL A 1 316 ? -14.712 6.571 1.840 1.00 96.94 316 VAL A O 1
ATOM 2471 N N . THR A 1 317 ? -14.482 8.328 0.491 1.00 96.88 317 THR A N 1
ATOM 2472 C CA . THR A 1 317 ? -15.867 8.796 0.661 1.00 96.88 317 THR A CA 1
ATOM 2473 C C . THR A 1 317 ? -16.774 8.350 -0.477 1.00 96.88 317 THR A C 1
ATOM 2475 O O . THR A 1 317 ? -17.982 8.215 -0.271 1.00 96.88 317 THR A O 1
ATOM 2478 N N . ARG A 1 318 ? -16.208 8.090 -1.661 1.00 95.44 318 ARG A N 1
ATOM 2479 C CA . ARG A 1 318 ? -16.926 7.620 -2.850 1.00 95.44 318 ARG A CA 1
ATOM 2480 C C . ARG A 1 318 ? -16.003 6.804 -3.750 1.00 95.44 318 ARG A C 1
ATOM 2482 O O . ARG A 1 318 ? -14.832 7.144 -3.875 1.00 95.44 318 ARG A O 1
ATOM 2489 N N . ILE A 1 319 ? -16.563 5.794 -4.416 1.00 94.00 319 ILE A N 1
ATOM 2490 C CA . ILE A 1 319 ? -15.888 4.999 -5.449 1.00 94.00 319 ILE A CA 1
ATOM 2491 C C . ILE A 1 319 ? -16.734 5.045 -6.730 1.00 94.00 319 ILE A C 1
ATOM 2493 O O . ILE A 1 319 ? -17.953 4.857 -6.683 1.00 94.00 319 ILE A O 1
ATOM 2497 N N . GLY A 1 320 ? -16.105 5.370 -7.855 1.00 90.06 320 GLY A N 1
ATOM 2498 C CA . GLY A 1 320 ? -16.667 5.340 -9.204 1.00 90.06 320 GLY A CA 1
ATOM 2499 C C . GLY A 1 320 ? -16.681 3.926 -9.791 1.00 90.06 320 GLY A C 1
ATOM 2500 O O . GLY A 1 320 ? -16.199 2.982 -9.180 1.00 90.06 320 GLY A O 1
ATOM 2501 N N . GLN A 1 321 ? -17.261 3.747 -10.979 1.00 87.62 321 GLN A N 1
ATOM 2502 C CA . GLN A 1 321 ? -17.303 2.433 -11.652 1.00 87.62 321 GLN A CA 1
ATOM 2503 C C . GLN A 1 321 ? -15.971 2.041 -12.309 1.00 87.62 321 GLN A C 1
ATOM 2505 O O . GLN A 1 321 ? -15.742 0.872 -12.590 1.00 87.62 321 GLN A O 1
ATOM 2510 N N . ASP A 1 322 ? -15.115 3.022 -12.564 1.00 89.56 322 ASP A N 1
ATOM 2511 C CA . ASP A 1 322 ? -13.798 2.903 -13.185 1.00 89.56 322 ASP A CA 1
ATOM 2512 C C . ASP A 1 322 ? -12.664 2.840 -12.151 1.00 89.56 322 ASP A C 1
ATOM 2514 O O . ASP A 1 322 ? -11.508 3.029 -12.509 1.00 89.56 322 ASP A O 1
ATOM 2518 N N . HIS A 1 323 ? -12.984 2.611 -10.874 1.00 90.75 323 HIS A N 1
ATOM 2519 C CA . HIS A 1 323 ? -12.059 2.698 -9.736 1.00 90.75 323 HIS A CA 1
ATOM 2520 C C . HIS A 1 323 ? -11.542 4.108 -9.416 1.00 90.75 323 HIS A C 1
ATOM 2522 O O . HIS A 1 323 ? -10.696 4.255 -8.532 1.00 90.75 323 HIS A O 1
ATOM 2528 N N . SER A 1 324 ? -12.075 5.159 -10.051 1.00 93.62 324 SER A N 1
ATOM 2529 C CA . SER A 1 324 ? -11.883 6.513 -9.531 1.00 93.62 324 SER A CA 1
ATOM 2530 C C . SER A 1 324 ? -12.466 6.626 -8.122 1.00 93.62 324 SER A C 1
ATOM 2532 O O . SER A 1 324 ? -13.435 5.948 -7.773 1.00 93.62 324 SER A O 1
ATOM 2534 N N . MET A 1 325 ? -11.882 7.462 -7.274 1.00 95.56 325 MET A N 1
ATOM 2535 C CA . MET A 1 325 ? -12.345 7.616 -5.899 1.00 95.56 325 MET A CA 1
ATOM 2536 C C . MET A 1 325 ? -12.166 9.036 -5.387 1.00 95.56 325 MET A C 1
ATOM 2538 O O . MET A 1 325 ? -11.188 9.715 -5.690 1.00 95.56 325 MET A O 1
ATOM 2542 N N . THR A 1 326 ? -13.104 9.452 -4.546 1.00 97.12 326 THR A N 1
ATOM 2543 C CA . THR A 1 326 ? -12.995 10.684 -3.772 1.00 97.12 326 THR A CA 1
ATOM 2544 C C . THR A 1 326 ? -12.495 10.317 -2.380 1.00 97.12 326 THR A C 1
ATOM 2546 O O . THR A 1 326 ? -13.079 9.463 -1.706 1.00 97.12 326 THR A O 1
ATOM 2549 N N . VAL A 1 327 ? -11.407 10.948 -1.941 1.00 96.81 327 VAL A N 1
ATOM 2550 C CA . VAL A 1 327 ? -10.730 10.628 -0.679 1.00 96.81 327 VAL A CA 1
ATOM 2551 C C . VAL A 1 327 ? -10.642 11.874 0.185 1.00 96.81 327 VAL A C 1
ATOM 2553 O O . VAL A 1 327 ? -10.086 12.894 -0.220 1.00 96.81 327 VAL A O 1
ATOM 2556 N N . LYS A 1 328 ? -11.163 11.796 1.409 1.00 95.06 328 LYS A N 1
ATOM 2557 C CA . LYS A 1 328 ? -10.993 12.839 2.421 1.00 95.06 328 LYS A CA 1
ATOM 2558 C C . LYS A 1 328 ? -9.697 12.575 3.184 1.00 95.06 328 LYS A C 1
ATOM 2560 O O . LYS A 1 328 ? -9.618 11.623 3.955 1.00 95.06 328 LYS A O 1
ATOM 2565 N N . LEU A 1 329 ? -8.685 13.403 2.959 1.00 91.88 329 LEU A N 1
ATOM 2566 C CA . LEU A 1 329 ? -7.385 13.304 3.620 1.00 91.88 329 LEU A CA 1
ATOM 2567 C C . LEU A 1 329 ? -7.471 13.774 5.076 1.00 91.88 329 LEU A C 1
ATOM 2569 O O . LEU A 1 329 ? -8.263 14.658 5.414 1.00 91.88 329 LEU A O 1
ATOM 2573 N N . ASP A 1 330 ? -6.563 13.287 5.920 1.00 88.25 330 ASP A N 1
ATOM 2574 C CA . ASP A 1 330 ? -6.449 13.733 7.320 1.00 88.25 330 ASP A CA 1
ATOM 2575 C C . ASP A 1 330 ? -6.109 15.218 7.456 1.00 88.25 330 ASP A C 1
ATOM 2577 O O . ASP A 1 330 ? -6.467 15.870 8.441 1.00 88.25 330 ASP A O 1
ATOM 2581 N N . SER A 1 331 ? -5.461 15.775 6.429 1.00 84.75 331 SER A N 1
ATOM 2582 C CA . SER A 1 331 ? -5.210 17.211 6.303 1.00 84.75 331 SER A CA 1
ATOM 2583 C C . SER A 1 331 ? -6.493 18.047 6.184 1.00 84.75 331 SER A C 1
ATOM 2585 O O . SER A 1 331 ? -6.427 19.271 6.269 1.00 84.75 331 SER A O 1
ATOM 2587 N N . GLY A 1 332 ? -7.648 17.406 5.979 1.00 87.12 332 GLY A N 1
ATOM 2588 C CA . GLY A 1 332 ? -8.948 18.032 5.748 1.00 87.12 332 GLY A CA 1
ATOM 2589 C C . GLY A 1 332 ? -9.244 18.316 4.274 1.00 87.12 332 GLY A C 1
ATOM 2590 O O . GLY A 1 332 ? -10.377 18.661 3.942 1.00 87.12 332 GLY A O 1
ATOM 2591 N N . LYS A 1 333 ? -8.258 18.161 3.382 1.00 90.88 333 LYS A N 1
ATOM 2592 C CA . LYS A 1 333 ? -8.456 18.289 1.934 1.00 90.88 333 LYS A CA 1
ATOM 2593 C C . LYS A 1 333 ? -9.213 17.085 1.379 1.00 90.88 333 LYS A C 1
ATOM 2595 O O . LYS A 1 333 ? -9.123 15.985 1.913 1.00 90.88 333 LYS A O 1
ATOM 2600 N N . THR A 1 334 ? -9.913 17.300 0.274 1.00 94.94 334 THR A N 1
ATOM 2601 C CA . THR A 1 334 ? -10.488 16.218 -0.530 1.00 94.94 334 THR A CA 1
ATOM 2602 C C . THR A 1 334 ? -9.651 16.064 -1.792 1.00 94.94 334 THR A C 1
ATOM 2604 O O . THR A 1 334 ? -9.331 17.068 -2.427 1.00 94.94 334 THR A O 1
ATOM 2607 N N . ALA A 1 335 ? -9.274 14.833 -2.119 1.00 94.38 335 ALA A N 1
ATOM 2608 C CA . ALA A 1 335 ? -8.549 14.487 -3.330 1.00 94.38 335 ALA A CA 1
ATOM 2609 C C . ALA A 1 335 ? -9.441 13.644 -4.244 1.00 94.38 335 ALA A C 1
ATOM 2611 O O . ALA A 1 335 ? -10.074 12.692 -3.787 1.00 94.38 335 ALA A O 1
ATOM 2612 N N . GLU A 1 336 ? -9.465 13.996 -5.526 1.00 95.44 336 GLU A N 1
ATOM 2613 C CA . GLU A 1 336 ? -10.086 13.187 -6.572 1.00 95.44 336 GLU A CA 1
ATOM 2614 C C . GLU A 1 336 ? -8.999 12.329 -7.212 1.00 95.44 336 GLU A C 1
ATOM 2616 O O . GLU A 1 336 ? -8.073 12.837 -7.843 1.00 95.44 336 GLU A O 1
ATOM 2621 N N . VAL A 1 337 ? -9.084 11.024 -7.004 1.00 94.44 337 VAL A N 1
ATOM 2622 C CA . VAL A 1 337 ? -8.095 10.047 -7.447 1.00 94.44 337 VAL A CA 1
ATOM 2623 C C . VAL A 1 337 ? -8.659 9.353 -8.683 1.00 94.44 337 VAL A C 1
ATOM 2625 O O . VAL A 1 337 ? -9.718 8.731 -8.622 1.00 94.44 337 VAL A O 1
ATOM 2628 N N . SER A 1 338 ? -7.976 9.478 -9.821 1.00 93.81 338 SER A N 1
ATOM 2629 C CA . SER A 1 338 ? -8.329 8.739 -11.038 1.00 93.81 338 SER A CA 1
ATOM 2630 C C . SER A 1 338 ? -7.969 7.254 -10.912 1.00 93.81 338 SER A C 1
ATOM 2632 O O . SER A 1 338 ? -7.211 6.865 -10.026 1.00 93.81 338 SER A O 1
ATOM 2634 N N . SER A 1 339 ? -8.459 6.433 -11.838 1.00 90.56 339 SER A N 1
ATOM 2635 C CA . SER A 1 339 ? -8.152 4.997 -11.919 1.00 90.56 339 SER A CA 1
ATOM 2636 C C . SER A 1 339 ? -6.656 4.678 -12.062 1.00 90.56 339 SER A C 1
ATOM 2638 O O . SER A 1 339 ? -6.165 3.672 -11.560 1.00 90.56 339 SER A O 1
ATOM 2640 N N . GLU A 1 340 ? -5.897 5.549 -12.726 1.00 88.38 340 GLU A N 1
ATOM 2641 C CA . GLU A 1 340 ? -4.442 5.410 -12.838 1.00 88.38 340 GLU A CA 1
ATOM 2642 C C . GLU A 1 340 ? -3.759 5.697 -11.497 1.00 88.38 340 GLU A C 1
ATOM 2644 O O . GLU A 1 340 ? -2.869 4.963 -11.069 1.00 88.38 340 GLU A O 1
ATOM 2649 N N . LYS A 1 341 ? -4.216 6.739 -10.793 1.00 90.31 341 LYS A N 1
ATOM 2650 C CA . LYS A 1 341 ? -3.646 7.171 -9.511 1.00 90.31 341 LYS A CA 1
ATOM 2651 C C . LYS A 1 341 ? -4.053 6.257 -8.357 1.00 90.31 341 LYS A C 1
ATOM 2653 O O . LYS A 1 341 ? -3.295 6.128 -7.397 1.00 90.31 341 LYS A O 1
ATOM 2658 N N . SER A 1 342 ? -5.192 5.567 -8.466 1.00 90.19 342 SER A N 1
ATOM 2659 C CA . SER A 1 342 ? -5.643 4.584 -7.475 1.00 90.19 342 SER A CA 1
ATOM 2660 C C . SER A 1 342 ? -4.736 3.361 -7.396 1.00 90.19 342 SER A C 1
ATOM 2662 O O . SER A 1 342 ? -4.835 2.606 -6.439 1.00 90.19 342 SER A O 1
ATOM 2664 N N . ARG A 1 343 ? -3.823 3.175 -8.356 1.00 93.25 343 ARG A N 1
ATOM 2665 C CA . ARG A 1 343 ? -2.799 2.131 -8.283 1.00 93.25 343 ARG A CA 1
ATOM 2666 C C . ARG A 1 343 ? -1.762 2.382 -7.194 1.00 93.25 343 ARG A C 1
ATOM 2668 O O . ARG A 1 343 ? -1.137 1.443 -6.723 1.00 93.25 343 ARG A O 1
ATOM 2675 N N . ASN A 1 344 ? -1.579 3.626 -6.762 1.00 93.50 344 ASN A N 1
ATOM 2676 C CA . ASN A 1 344 ? -0.566 3.989 -5.773 1.00 93.50 344 ASN A CA 1
ATOM 2677 C C . ASN A 1 344 ? -1.170 4.178 -4.376 1.00 93.50 344 ASN A C 1
ATOM 2679 O O . ASN A 1 344 ? -0.941 5.194 -3.709 1.00 93.50 344 ASN A O 1
ATOM 2683 N N . ILE A 1 345 ? -1.968 3.201 -3.944 1.00 94.88 345 ILE A N 1
ATOM 2684 C CA . ILE A 1 345 ? -2.593 3.175 -2.621 1.00 94.88 345 ILE A CA 1
ATOM 2685 C C . ILE A 1 345 ? -2.388 1.816 -1.949 1.00 94.88 345 ILE A C 1
ATOM 2687 O O . ILE A 1 345 ? -2.170 0.806 -2.611 1.00 94.88 345 ILE A O 1
ATOM 2691 N N . ASP A 1 346 ? -2.514 1.792 -0.629 1.00 94.38 346 ASP A N 1
ATOM 2692 C CA . ASP A 1 346 ? -2.639 0.573 0.170 1.00 94.38 346 ASP A CA 1
ATOM 2693 C C . ASP A 1 346 ? -3.587 0.827 1.353 1.00 94.38 346 ASP A C 1
ATOM 2695 O O . ASP A 1 346 ? -4.063 1.950 1.553 1.00 94.38 346 ASP A O 1
ATOM 2699 N N . TYR A 1 347 ? -3.861 -0.192 2.161 1.00 95.00 347 TYR A N 1
ATOM 2700 C CA . TYR A 1 347 ? -4.630 -0.017 3.390 1.00 95.00 347 TYR A CA 1
ATOM 2701 C C . TYR A 1 347 ? -3.920 0.912 4.385 1.00 95.00 347 TYR A C 1
ATOM 2703 O O . TYR A 1 347 ? -2.712 0.843 4.605 1.00 95.00 347 TYR A O 1
ATOM 2711 N N . GLY A 1 348 ? -4.696 1.805 5.001 1.00 92.94 348 GLY A N 1
ATOM 2712 C CA . GLY A 1 348 ? -4.207 2.870 5.880 1.00 92.94 348 GLY A CA 1
ATOM 2713 C C . GLY A 1 348 ? -4.463 2.641 7.371 1.00 92.94 348 GLY A C 1
ATOM 2714 O O . GLY A 1 348 ? -4.394 3.597 8.144 1.00 92.94 348 GLY A O 1
ATOM 2715 N N . TYR A 1 349 ? -4.809 1.417 7.781 1.00 93.56 349 TYR A N 1
ATOM 2716 C CA . TYR A 1 349 ? -5.104 1.082 9.180 1.00 93.56 349 TYR A CA 1
ATOM 2717 C C . TYR A 1 349 ? -3.839 0.975 10.033 1.00 93.56 349 TYR A C 1
ATOM 2719 O O . TYR A 1 349 ? -3.768 1.551 11.123 1.00 93.56 349 TYR A O 1
ATOM 2727 N N . ALA A 1 350 ? -2.837 0.261 9.515 1.00 91.44 350 ALA A N 1
ATOM 2728 C CA . ALA A 1 350 ? -1.585 -0.009 10.199 1.00 91.44 350 ALA A CA 1
ATOM 2729 C C . ALA A 1 350 ? -0.375 0.336 9.317 1.00 91.44 350 ALA A C 1
ATOM 2731 O O . ALA A 1 350 ? -0.330 0.013 8.130 1.00 91.44 350 ALA A O 1
ATOM 2732 N N . VAL A 1 351 ? 0.626 0.985 9.909 1.00 87.31 351 VAL A N 1
ATOM 2733 C CA . VAL A 1 351 ? 1.845 1.455 9.239 1.00 87.31 351 VAL A CA 1
ATOM 2734 C C . VAL A 1 351 ? 3.093 0.911 9.922 1.00 87.31 351 VAL A C 1
ATOM 2736 O O . VAL A 1 351 ? 3.092 0.589 11.108 1.00 87.31 351 VAL A O 1
ATOM 2739 N N . ASP A 1 352 ? 4.167 0.816 9.151 1.00 80.69 352 ASP A N 1
ATOM 2740 C CA . ASP A 1 352 ? 5.472 0.293 9.552 1.00 80.69 352 ASP A CA 1
ATOM 2741 C C . ASP A 1 352 ? 6.235 1.221 10.513 1.00 80.69 352 ASP A C 1
ATOM 2743 O O . ASP A 1 352 ? 7.102 0.784 11.267 1.00 80.69 352 ASP A O 1
ATOM 2747 N N . GLY A 1 353 ? 5.907 2.513 10.523 1.00 73.81 353 GLY A N 1
ATOM 2748 C CA . GLY A 1 353 ? 6.528 3.490 11.409 1.00 73.81 353 GLY A CA 1
ATOM 2749 C C . GLY A 1 353 ? 5.856 4.854 11.336 1.00 73.81 353 GLY A C 1
ATOM 2750 O O . GLY A 1 353 ? 4.923 5.057 10.572 1.00 73.81 353 GLY A O 1
ATOM 2751 N N . LEU A 1 354 ? 6.354 5.811 12.124 1.00 65.94 354 LEU A N 1
ATOM 2752 C CA . LEU A 1 354 ? 5.732 7.130 12.329 1.00 65.94 354 LEU A CA 1
ATOM 2753 C C . LEU A 1 354 ? 6.308 8.259 11.457 1.00 65.94 354 LEU A C 1
ATOM 2755 O O . LEU A 1 354 ? 6.030 9.438 11.687 1.00 65.94 354 LEU A O 1
ATOM 2759 N N . LYS A 1 355 ? 7.126 7.930 10.452 1.00 63.34 355 LYS A N 1
ATOM 2760 C CA . LYS A 1 355 ? 7.752 8.943 9.592 1.00 63.34 355 LYS A CA 1
ATOM 2761 C C . LYS A 1 355 ? 6.680 9.693 8.795 1.00 63.34 355 LYS A C 1
ATOM 2763 O O . LYS A 1 355 ? 5.919 9.081 8.056 1.00 63.34 355 LYS A O 1
ATOM 2768 N N . ASN A 1 356 ? 6.663 11.021 8.924 1.00 58.66 356 ASN A N 1
ATOM 2769 C CA . ASN A 1 356 ? 5.764 11.945 8.215 1.00 58.66 356 ASN A CA 1
ATOM 2770 C C . ASN A 1 356 ? 4.259 11.781 8.504 1.00 58.66 356 ASN A C 1
ATOM 2772 O O . ASN A 1 356 ? 3.439 12.344 7.782 1.00 58.66 356 ASN A O 1
ATOM 2776 N N . LEU A 1 357 ? 3.880 11.082 9.576 1.00 65.62 357 LEU A N 1
ATOM 2777 C CA . LEU A 1 357 ? 2.476 10.872 9.930 1.00 65.62 357 LEU A CA 1
ATOM 2778 C C . LEU A 1 357 ? 1.924 11.996 10.809 1.00 65.62 357 LEU A C 1
ATOM 2780 O O . LEU A 1 357 ? 2.524 12.398 11.806 1.00 65.62 357 LEU A O 1
ATOM 2784 N N . ARG A 1 358 ? 0.735 12.484 10.449 1.00 66.62 358 ARG A N 1
ATOM 2785 C CA . ARG A 1 358 ? -0.039 13.455 11.232 1.00 66.62 358 ARG A CA 1
ATOM 2786 C C . ARG A 1 358 ? -1.255 12.763 11.836 1.00 66.62 358 ARG A C 1
ATOM 2788 O O . ARG A 1 358 ? -2.356 12.905 11.323 1.00 66.62 358 ARG A O 1
ATOM 2795 N N . ALA A 1 359 ? -1.039 12.018 12.914 1.00 71.50 359 ALA A N 1
ATOM 2796 C CA . ALA A 1 359 ? -2.112 11.357 13.648 1.00 71.50 359 ALA A CA 1
ATOM 2797 C C . ALA A 1 359 ? -2.389 12.065 14.982 1.00 71.50 359 ALA A C 1
ATOM 2799 O O . ALA A 1 359 ? -1.467 12.459 15.709 1.00 71.50 359 ALA A O 1
ATOM 2800 N N . GLU A 1 360 ? -3.671 12.219 15.307 1.00 79.06 360 GLU A N 1
ATOM 2801 C CA . GLU A 1 360 ? -4.110 12.694 16.625 1.00 79.06 360 GLU A CA 1
ATOM 2802 C C . GLU A 1 360 ? -4.058 11.570 17.654 1.00 79.06 360 GLU A C 1
ATOM 2804 O O . GLU A 1 360 ? -3.896 11.846 18.842 1.00 79.06 360 GLU A O 1
ATOM 2809 N N . ARG A 1 361 ? -4.103 10.315 17.191 1.00 84.12 361 ARG A N 1
ATOM 2810 C CA . ARG A 1 361 ? -3.983 9.124 18.020 1.00 84.12 361 ARG A CA 1
ATOM 2811 C C . ARG A 1 361 ? -3.095 8.064 17.374 1.00 84.12 361 ARG A C 1
ATOM 2813 O O . ARG A 1 361 ? -3.222 7.770 16.188 1.00 84.12 361 ARG A O 1
ATOM 2820 N N . VAL A 1 362 ? -2.213 7.475 18.170 1.00 84.00 362 VAL A N 1
ATOM 2821 C CA . VAL A 1 362 ? -1.307 6.400 17.767 1.00 84.00 362 VAL A CA 1
ATOM 2822 C C . VAL A 1 362 ? -1.504 5.212 18.697 1.00 84.00 362 VAL A C 1
ATOM 2824 O O . VAL A 1 362 ? -1.399 5.342 19.916 1.00 84.00 362 VAL A O 1
ATOM 2827 N N . ILE A 1 363 ? -1.761 4.047 18.109 1.00 87.94 363 ILE A N 1
ATOM 2828 C CA . ILE A 1 363 ? -1.796 2.768 18.818 1.00 87.94 363 ILE A CA 1
ATOM 2829 C C . ILE A 1 363 ? -0.575 1.980 18.361 1.00 87.94 363 ILE A C 1
ATOM 2831 O O . ILE A 1 363 ? -0.450 1.673 17.182 1.00 87.94 363 ILE A O 1
ATOM 2835 N N . ALA A 1 364 ? 0.358 1.686 19.251 1.00 84.44 364 ALA A N 1
ATOM 2836 C CA . ALA A 1 364 ? 1.577 0.975 18.893 1.00 84.44 364 ALA A CA 1
ATOM 2837 C C . ALA A 1 364 ? 1.513 -0.474 19.371 1.00 84.44 364 ALA A C 1
ATOM 2839 O O . ALA A 1 364 ? 1.126 -0.717 20.512 1.00 84.44 364 ALA A O 1
ATOM 2840 N N . THR A 1 365 ? 1.899 -1.420 18.518 1.00 86.12 365 THR A N 1
ATOM 2841 C CA . THR A 1 365 ? 1.940 -2.851 18.847 1.00 86.12 365 THR A CA 1
ATOM 2842 C C . THR A 1 365 ? 3.168 -3.545 18.263 1.00 86.12 365 THR A C 1
ATOM 2844 O O . THR A 1 365 ? 3.695 -3.121 17.234 1.00 86.12 365 THR A O 1
ATOM 2847 N N . GLY A 1 366 ? 3.629 -4.595 18.944 1.00 76.75 366 GLY A N 1
ATOM 2848 C CA . GLY A 1 366 ? 4.717 -5.461 18.486 1.00 76.75 366 GLY A CA 1
ATOM 2849 C C . GLY A 1 366 ? 5.902 -5.534 19.451 1.00 76.75 366 GLY A C 1
ATOM 2850 O O . GLY A 1 366 ? 6.136 -4.646 20.275 1.00 76.75 366 GLY A O 1
ATOM 2851 N N . ASP A 1 367 ? 6.669 -6.613 19.319 1.00 62.75 367 ASP A N 1
ATOM 2852 C CA . ASP A 1 367 ? 7.810 -6.925 20.177 1.00 62.75 367 ASP A CA 1
ATOM 2853 C C . ASP A 1 367 ? 9.068 -6.276 19.557 1.00 62.75 367 ASP A C 1
ATOM 2855 O O . ASP A 1 367 ? 9.682 -6.812 18.642 1.00 62.75 367 ASP A O 1
ATOM 2859 N N . GLY A 1 368 ? 9.409 -5.050 19.973 1.00 53.16 368 GLY A N 1
ATOM 2860 C CA . GLY A 1 368 ? 10.522 -4.282 19.374 1.00 53.16 368 GLY A CA 1
ATOM 2861 C C . GLY A 1 368 ? 10.349 -2.761 19.360 1.00 53.16 368 GLY A C 1
ATOM 2862 O O . GLY A 1 368 ? 11.215 -2.034 18.868 1.00 53.16 368 GLY A O 1
ATOM 2863 N N . LEU A 1 369 ? 9.245 -2.256 19.913 1.00 62.75 369 LEU A N 1
ATOM 2864 C CA . LEU A 1 369 ? 8.986 -0.826 20.032 1.00 62.75 369 LEU A CA 1
ATOM 2865 C C . LEU A 1 369 ? 9.954 -0.185 21.037 1.00 62.75 369 LEU A C 1
ATOM 2867 O O . LEU A 1 369 ? 9.830 -0.341 22.249 1.00 62.75 369 LEU A O 1
ATOM 2871 N N . SER A 1 370 ? 10.938 0.553 20.522 1.00 53.78 370 SER A N 1
ATOM 2872 C CA . SER A 1 370 ? 11.897 1.311 21.334 1.00 53.78 370 SER A CA 1
ATOM 2873 C C . SER A 1 370 ? 11.429 2.752 21.561 1.00 53.78 370 SER A C 1
ATOM 2875 O O . SER A 1 370 ? 10.631 3.280 20.782 1.00 53.78 370 SER A O 1
ATOM 2877 N N . GLN A 1 371 ? 11.977 3.439 22.574 1.00 49.91 371 GLN A N 1
ATOM 2878 C CA . GLN A 1 371 ? 11.691 4.864 22.815 1.00 49.91 371 GLN A CA 1
ATOM 2879 C C . GLN A 1 371 ? 11.945 5.748 21.580 1.00 49.91 371 GLN A C 1
ATOM 2881 O O . GLN A 1 371 ? 11.240 6.736 21.384 1.00 49.91 371 GLN A O 1
ATOM 2886 N N . GLN A 1 372 ? 12.908 5.385 20.722 1.00 52.59 372 GLN A N 1
ATOM 2887 C CA . GLN A 1 372 ? 13.206 6.106 19.478 1.00 52.59 372 GLN A CA 1
ATOM 2888 C C . GLN A 1 372 ? 12.024 6.098 18.500 1.00 52.59 372 GLN A C 1
ATOM 2890 O O . GLN A 1 372 ? 11.790 7.097 17.824 1.00 52.59 372 GLN A O 1
ATOM 2895 N N . THR A 1 373 ? 11.224 5.027 18.489 1.00 55.94 373 THR A N 1
ATOM 2896 C CA . THR A 1 373 ? 10.008 4.908 17.663 1.00 55.94 373 THR A CA 1
ATOM 2897 C C . THR A 1 373 ? 9.024 6.048 17.933 1.00 55.94 373 THR A C 1
ATOM 2899 O O . THR A 1 373 ? 8.349 6.519 17.020 1.00 55.94 373 THR A O 1
ATOM 2902 N N . PHE A 1 374 ? 8.979 6.537 19.177 1.00 59.62 374 PHE A N 1
ATOM 2903 C CA . PHE A 1 374 ? 8.022 7.546 19.628 1.00 59.62 374 PHE A CA 1
ATOM 2904 C C . PHE A 1 374 ? 8.599 8.964 19.721 1.00 59.62 374 PHE A C 1
ATOM 2906 O O . PHE A 1 374 ? 7.851 9.900 19.994 1.00 59.62 374 PHE A O 1
ATOM 2913 N N . GLN A 1 375 ? 9.896 9.164 19.447 1.00 57.97 375 GLN A N 1
ATOM 2914 C CA . GLN A 1 375 ? 10.530 10.492 19.506 1.00 57.97 375 GLN A CA 1
ATOM 2915 C C . GLN A 1 375 ? 9.924 11.489 18.508 1.00 57.97 375 GLN A C 1
ATOM 2917 O O . GLN A 1 375 ? 9.905 12.691 18.766 1.00 57.97 375 GLN A O 1
ATOM 2922 N N . CYS A 1 376 ? 9.404 10.996 17.382 1.00 55.34 376 CYS A N 1
ATOM 2923 C CA . CYS A 1 376 ? 8.766 11.820 16.356 1.00 55.34 376 CYS A CA 1
ATOM 2924 C C . CYS A 1 376 ? 7.275 12.097 16.627 1.00 55.34 376 CYS A C 1
ATOM 2926 O O . CYS A 1 376 ? 6.654 12.842 15.869 1.00 55.34 376 CYS A O 1
ATOM 2928 N N . VAL A 1 377 ? 6.684 11.515 17.679 1.00 62.53 377 VAL A N 1
ATOM 2929 C CA . VAL A 1 377 ? 5.263 11.704 18.002 1.00 62.53 377 VAL A CA 1
ATOM 2930 C C . VAL A 1 377 ? 5.058 13.063 18.658 1.00 62.53 377 VAL A C 1
ATOM 2932 O O . VAL A 1 377 ? 5.737 13.428 19.619 1.00 62.53 377 VAL A O 1
ATOM 2935 N N . SER A 1 378 ? 4.080 13.820 18.161 1.00 63.50 378 SER A N 1
ATOM 2936 C CA . SER A 1 378 ? 3.723 15.108 18.752 1.00 63.50 378 SER A CA 1
ATOM 2937 C C . SER A 1 378 ? 3.324 14.946 20.228 1.00 63.50 378 SER A C 1
ATOM 2939 O O . SER A 1 378 ? 2.581 14.022 20.582 1.00 63.50 378 SER A O 1
ATOM 2941 N N . PRO A 1 379 ? 3.711 15.882 21.115 1.00 59.69 379 PRO A N 1
ATOM 2942 C CA . PRO A 1 379 ? 3.280 15.865 22.510 1.00 59.69 379 PRO A CA 1
ATOM 2943 C C . PRO A 1 379 ? 1.755 15.823 22.680 1.00 59.69 379 PRO A C 1
ATOM 2945 O O . PRO A 1 379 ? 1.283 15.249 23.654 1.00 59.69 379 PRO A O 1
ATOM 2948 N N . LYS A 1 380 ? 0.988 16.351 21.715 1.00 66.62 380 LYS A N 1
ATOM 2949 C CA . LYS A 1 380 ? -0.485 16.396 21.748 1.00 66.62 380 LYS A CA 1
ATOM 2950 C C . LYS A 1 380 ? -1.183 15.108 21.286 1.00 66.62 380 LYS A C 1
ATOM 2952 O O . LYS A 1 380 ? -2.386 15.003 21.470 1.00 66.62 380 LYS A O 1
ATOM 2957 N N . THR A 1 381 ? -0.463 14.171 20.672 1.00 72.56 381 THR A N 1
ATOM 2958 C CA . THR A 1 381 ? -1.038 12.929 20.127 1.00 72.56 381 THR A CA 1
ATOM 2959 C C . THR A 1 381 ? -1.373 11.946 21.249 1.00 72.56 381 THR A C 1
ATOM 2961 O O . THR A 1 381 ? -0.522 11.682 22.085 1.00 72.56 381 THR A O 1
ATOM 2964 N N . ASP A 1 382 ? -2.563 11.369 21.290 1.00 78.00 382 ASP A N 1
ATOM 2965 C CA . ASP A 1 382 ? -2.873 10.290 22.235 1.00 78.00 382 ASP A CA 1
ATOM 2966 C C . ASP A 1 382 ? -2.066 9.024 21.877 1.00 78.00 382 ASP A C 1
ATOM 2968 O O . ASP A 1 382 ? -2.042 8.638 20.709 1.00 78.00 382 ASP A O 1
ATOM 2972 N N . LEU A 1 383 ? -1.356 8.414 22.835 1.00 78.56 383 LEU A N 1
ATOM 2973 C CA . LEU A 1 383 ? -0.461 7.273 22.589 1.00 78.56 383 LEU A CA 1
ATOM 2974 C C . LEU A 1 383 ? -0.763 6.124 23.552 1.00 78.56 383 LEU A C 1
ATOM 2976 O O . LEU A 1 383 ? -0.599 6.267 24.766 1.00 78.56 383 LEU A O 1
ATOM 2980 N N . ALA A 1 384 ? -1.105 4.969 22.983 1.00 81.81 384 ALA A N 1
ATOM 2981 C CA . ALA A 1 384 ? -1.260 3.711 23.703 1.00 81.81 384 ALA A CA 1
ATOM 2982 C C . ALA A 1 384 ? -0.309 2.649 23.137 1.00 81.81 384 ALA A C 1
ATOM 2984 O O . ALA A 1 384 ? -0.126 2.552 21.922 1.00 81.81 384 ALA A O 1
ATOM 2985 N N . LEU A 1 385 ? 0.288 1.855 24.022 1.00 80.44 385 LEU A N 1
ATOM 2986 C CA . LEU A 1 385 ? 1.214 0.776 23.698 1.00 80.44 385 LEU A CA 1
ATOM 2987 C C . LEU A 1 385 ? 0.591 -0.570 24.066 1.00 80.44 385 LEU A C 1
ATOM 2989 O O . LEU A 1 385 ? 0.088 -0.737 25.172 1.00 80.44 385 LEU A O 1
ATOM 2993 N N . TYR A 1 386 ? 0.671 -1.523 23.148 1.00 82.56 386 TYR A N 1
ATOM 2994 C CA . TYR A 1 386 ? 0.183 -2.886 23.287 1.00 82.56 386 TYR A CA 1
ATOM 2995 C C . TYR A 1 386 ? 1.362 -3.841 23.080 1.00 82.56 386 TYR A C 1
ATOM 2997 O O . TYR A 1 386 ? 1.982 -3.849 22.021 1.00 82.56 386 TYR A O 1
ATOM 3005 N N . THR A 1 387 ? 1.706 -4.643 24.085 1.00 80.31 387 THR A N 1
ATOM 3006 C CA . THR A 1 387 ? 2.898 -5.516 24.060 1.00 80.31 387 THR A CA 1
ATOM 3007 C C . THR A 1 387 ? 2.582 -6.909 24.601 1.00 80.31 387 THR A C 1
ATOM 3009 O O . THR A 1 387 ? 1.617 -7.091 25.344 1.00 80.31 387 THR A O 1
ATOM 3012 N N . ASN A 1 388 ? 3.378 -7.907 24.207 1.00 74.69 388 ASN A N 1
ATOM 3013 C CA . ASN A 1 388 ? 3.345 -9.229 24.834 1.00 74.69 388 ASN A CA 1
ATOM 3014 C C . ASN A 1 388 ? 4.219 -9.217 26.100 1.00 74.69 388 ASN A C 1
ATOM 3016 O O . ASN A 1 388 ? 5.219 -8.497 26.150 1.00 74.69 388 ASN A O 1
ATOM 3020 N N . GLN A 1 389 ? 3.875 -10.006 27.123 1.00 59.75 389 GLN A N 1
ATOM 3021 C CA . GLN A 1 389 ? 4.764 -10.192 28.277 1.00 59.75 389 GLN A CA 1
ATOM 3022 C C . GLN A 1 389 ? 5.890 -11.203 27.973 1.00 59.75 389 GLN A C 1
ATOM 3024 O O . GLN A 1 389 ? 5.596 -12.318 27.531 1.00 59.75 389 GLN A O 1
ATOM 3029 N N . PRO A 1 390 ? 7.163 -10.908 28.310 1.00 45.66 390 PRO A N 1
ATOM 3030 C CA . PRO A 1 390 ? 8.125 -11.959 28.616 1.00 45.66 390 PRO A CA 1
ATOM 3031 C C . PRO A 1 390 ? 7.676 -12.630 29.919 1.00 45.66 390 PRO A C 1
ATOM 3033 O O . PRO A 1 390 ? 7.337 -11.944 30.876 1.00 45.66 390 PRO A O 1
ATOM 3036 N N . GLN A 1 391 ? 7.617 -13.960 29.939 1.00 37.53 391 GLN A N 1
ATOM 3037 C CA . GLN A 1 391 ? 7.087 -14.781 31.035 1.00 37.53 391 GLN A CA 1
ATOM 3038 C C . GLN A 1 391 ? 7.486 -14.274 32.441 1.00 37.53 391 GLN A C 1
ATOM 3040 O O . GLN A 1 391 ? 8.546 -14.652 32.908 1.00 37.53 391 GLN A O 1
ATOM 3045 N N . HIS A 1 392 ? 6.661 -13.454 33.111 1.00 30.11 392 HIS A N 1
ATOM 3046 C CA . HIS A 1 392 ? 6.539 -13.318 34.573 1.00 30.11 392 HIS A CA 1
ATOM 3047 C C . HIS A 1 392 ? 5.387 -12.358 34.954 1.00 30.11 392 HIS A C 1
ATOM 3049 O O . HIS A 1 392 ? 5.341 -11.221 34.508 1.00 30.11 392 HIS A O 1
ATOM 3055 N N . ALA A 1 393 ? 4.508 -12.857 35.836 1.00 28.45 393 ALA A N 1
ATOM 3056 C CA . ALA A 1 393 ? 3.486 -12.191 36.658 1.00 28.45 393 ALA A CA 1
ATOM 3057 C C . ALA A 1 393 ? 2.745 -10.956 36.085 1.00 28.45 393 ALA A C 1
ATOM 3059 O O . ALA A 1 393 ? 3.247 -9.833 36.066 1.00 28.45 393 ALA A O 1
ATOM 3060 N N . PHE A 1 394 ? 1.464 -11.190 35.776 1.00 28.31 394 PHE A N 1
ATOM 3061 C CA . PHE A 1 394 ? 0.394 -10.216 35.537 1.00 28.31 394 PHE A CA 1
ATOM 3062 C C . PHE A 1 394 ? 0.559 -8.905 36.328 1.00 28.31 394 PHE A C 1
ATOM 3064 O O . PHE A 1 394 ? 0.594 -8.905 37.559 1.00 28.31 394 PHE A O 1
ATOM 3071 N N . SER A 1 395 ? 0.560 -7.773 35.625 1.00 30.31 395 SER A N 1
ATOM 3072 C CA . SER A 1 395 ? 0.230 -6.466 36.193 1.00 30.31 395 SER A CA 1
ATOM 3073 C C . SER A 1 395 ? -0.770 -5.788 35.263 1.00 30.31 395 SER A C 1
ATOM 3075 O O . SER A 1 395 ? -0.439 -5.461 34.130 1.00 30.31 395 SER A O 1
ATOM 3077 N N . ALA A 1 396 ? -2.005 -5.604 35.729 1.00 32.22 396 ALA A N 1
ATOM 3078 C CA . ALA A 1 396 ? -2.967 -4.745 35.048 1.00 32.22 396 ALA A CA 1
ATOM 3079 C C . ALA A 1 396 ? -2.387 -3.326 34.923 1.00 32.22 396 ALA A C 1
ATOM 3081 O O . ALA A 1 396 ? -1.739 -2.858 35.859 1.00 32.22 396 ALA A O 1
ATOM 3082 N N . SER A 1 397 ? -2.613 -2.700 33.764 1.00 34.75 397 SER A N 1
ATOM 3083 C CA . SER A 1 397 ? -2.429 -1.278 33.437 1.00 34.75 397 SER A CA 1
ATOM 3084 C C . SER A 1 397 ? -1.430 -0.528 34.328 1.00 34.75 397 SER A C 1
ATOM 3086 O O . SER A 1 397 ? -1.799 -0.010 35.382 1.00 34.75 397 SER A O 1
ATOM 3088 N N . LYS A 1 398 ? -0.167 -0.419 33.905 1.00 37.38 398 LYS A N 1
ATOM 3089 C CA . LYS A 1 398 ? 0.804 0.450 34.584 1.00 37.38 398 LYS A CA 1
ATOM 3090 C C . LYS A 1 398 ? 0.885 1.804 33.879 1.00 37.38 398 LYS A C 1
ATOM 3092 O O . LYS A 1 398 ? 1.260 1.881 32.713 1.00 37.38 398 LYS A O 1
ATOM 3097 N N . GLU A 1 399 ? 0.582 2.879 34.604 1.00 36.84 399 GLU A N 1
ATOM 3098 C CA . GLU A 1 399 ? 1.059 4.219 34.254 1.00 36.84 399 GLU A CA 1
ATOM 3099 C C . GLU A 1 399 ? 2.538 4.299 34.641 1.00 36.84 399 GLU A C 1
ATOM 3101 O O . GLU A 1 399 ? 2.877 4.313 35.823 1.00 36.84 399 GLU A O 1
ATOM 3106 N N . ILE A 1 400 ? 3.436 4.309 33.656 1.00 35.84 400 ILE A N 1
ATOM 3107 C CA . ILE A 1 400 ? 4.876 4.432 33.907 1.00 35.84 400 ILE A CA 1
ATOM 3108 C C . ILE A 1 400 ? 5.323 5.819 33.446 1.00 35.84 400 ILE A C 1
ATOM 3110 O O . ILE A 1 400 ? 5.175 6.188 32.279 1.00 35.84 400 ILE A O 1
ATOM 3114 N N . ALA A 1 401 ? 5.873 6.608 34.371 1.00 30.23 401 ALA A N 1
ATOM 3115 C CA . ALA A 1 401 ? 6.633 7.800 34.018 1.00 30.23 401 ALA A CA 1
ATOM 3116 C C . ALA A 1 401 ? 7.935 7.365 33.322 1.00 30.23 401 ALA A C 1
ATOM 3118 O O . ALA A 1 401 ? 8.565 6.392 33.724 1.00 30.23 401 ALA A O 1
ATOM 3119 N N . ALA A 1 402 ? 8.361 8.090 32.287 1.00 39.59 402 ALA A N 1
ATOM 3120 C CA . ALA A 1 402 ? 9.395 7.629 31.358 1.00 39.59 402 ALA A CA 1
ATOM 3121 C C . ALA A 1 402 ? 10.875 7.495 31.835 1.00 39.59 402 ALA A C 1
ATOM 3123 O O . ALA A 1 402 ? 11.705 7.297 30.944 1.00 39.59 402 ALA A O 1
ATOM 3124 N N . PRO A 1 403 ? 11.301 7.544 33.124 1.00 35.31 403 PRO A N 1
ATOM 3125 C CA . PRO A 1 403 ? 12.694 7.211 33.442 1.00 35.31 403 PRO A CA 1
ATOM 3126 C C . PRO A 1 403 ? 13.009 5.714 33.604 1.00 35.31 403 PRO A C 1
ATOM 3128 O O . PRO A 1 403 ? 14.188 5.381 33.626 1.00 35.31 403 PRO A O 1
ATOM 3131 N N . GLU A 1 404 ? 12.043 4.794 33.701 1.00 36.69 404 GLU A N 1
ATOM 3132 C CA . GLU A 1 404 ? 12.348 3.375 34.000 1.00 36.69 404 GLU A CA 1
ATOM 3133 C C . GLU A 1 404 ? 12.416 2.472 32.755 1.00 36.69 404 GLU A C 1
ATOM 3135 O O . GLU A 1 404 ? 11.905 1.359 32.709 1.00 36.69 404 GLU A O 1
ATOM 3140 N N . LEU A 1 405 ? 13.084 2.963 31.713 1.00 39.41 405 LEU A 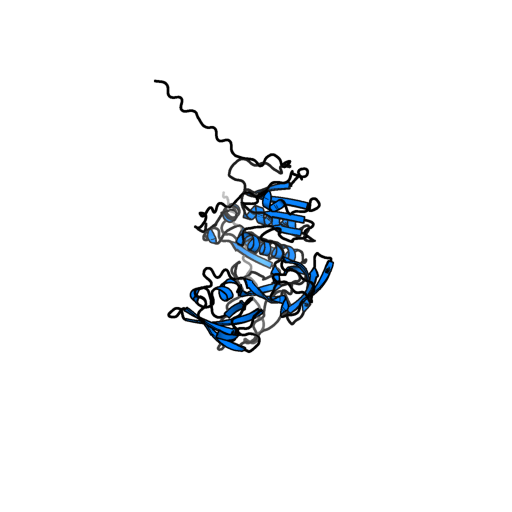N 1
ATOM 3141 C CA . LEU A 1 405 ? 13.524 2.162 30.569 1.00 39.41 405 LEU A CA 1
ATOM 3142 C C . LEU A 1 405 ? 15.034 2.362 30.393 1.00 39.41 405 LEU A C 1
ATOM 3144 O O . LEU A 1 405 ? 15.491 2.963 29.424 1.00 39.41 405 LEU A O 1
ATOM 3148 N N . ALA A 1 406 ? 15.818 1.876 31.361 1.00 33.56 406 ALA A N 1
ATOM 3149 C CA . ALA A 1 406 ? 17.269 1.769 31.235 1.00 33.56 406 ALA A CA 1
ATOM 3150 C C . ALA A 1 406 ? 17.852 0.598 32.057 1.00 33.56 406 ALA A C 1
ATOM 3152 O O . ALA A 1 406 ? 18.235 0.757 33.208 1.00 33.56 406 ALA A O 1
ATOM 3153 N N . GLN A 1 407 ? 18.023 -0.531 31.357 1.00 33.34 407 GLN A N 1
ATOM 3154 C CA . GLN A 1 407 ? 19.170 -1.458 31.415 1.00 33.34 407 GLN A CA 1
ATOM 3155 C C . GLN A 1 407 ? 19.325 -2.489 32.564 1.00 33.34 407 GLN A C 1
ATOM 3157 O O . GLN A 1 407 ? 18.791 -2.325 33.656 1.00 33.34 407 GLN A O 1
ATOM 3162 N N . PRO A 1 408 ? 20.021 -3.619 32.279 1.00 33.44 408 PRO A N 1
ATOM 3163 C CA . PRO A 1 408 ? 19.934 -4.856 33.045 1.00 33.44 408 PRO A CA 1
ATOM 3164 C C . PRO A 1 408 ? 20.890 -4.854 34.238 1.00 33.44 408 PRO A C 1
ATOM 3166 O O . PRO A 1 408 ? 22.050 -4.455 34.127 1.00 33.44 408 PRO A O 1
ATOM 3169 N N . VAL A 1 409 ? 20.445 -5.408 35.364 1.00 29.61 409 VAL A N 1
ATOM 3170 C CA . VAL A 1 409 ? 21.335 -5.717 36.486 1.00 29.61 409 VAL A CA 1
ATOM 3171 C C . VAL A 1 409 ? 22.201 -6.921 36.101 1.00 29.61 409 VAL A C 1
ATOM 3173 O O . VAL A 1 409 ? 21.815 -8.074 36.270 1.00 29.61 409 VAL A O 1
ATOM 3176 N N . ARG A 1 410 ? 23.401 -6.657 35.573 1.00 34.81 410 ARG A N 1
ATOM 3177 C CA . ARG A 1 410 ? 24.525 -7.595 35.673 1.00 34.81 410 ARG A CA 1
ATOM 3178 C C . ARG A 1 410 ? 25.107 -7.458 37.076 1.00 34.81 410 ARG A C 1
ATOM 3180 O O . ARG A 1 410 ? 25.828 -6.502 37.339 1.00 34.81 410 ARG A O 1
ATOM 3187 N N . GLN A 1 411 ? 24.838 -8.414 37.957 1.00 32.78 411 GLN A N 1
ATOM 3188 C CA . GLN A 1 411 ? 25.728 -8.638 39.093 1.00 32.78 411 GLN A CA 1
ATOM 3189 C C . GLN A 1 411 ? 26.874 -9.539 38.626 1.00 32.78 411 GLN A C 1
ATOM 3191 O O . GLN A 1 411 ? 26.691 -10.721 38.346 1.00 32.78 411 GLN A O 1
ATOM 3196 N N . GLN A 1 412 ? 28.052 -8.933 38.481 1.00 32.25 412 GLN A N 1
ATOM 3197 C CA . GLN A 1 412 ? 29.327 -9.639 38.480 1.00 32.25 412 GLN A CA 1
ATOM 3198 C C . GLN A 1 412 ? 29.527 -10.234 39.877 1.00 32.25 412 GLN A C 1
ATOM 3200 O O . GLN A 1 412 ? 29.539 -9.495 40.859 1.00 32.25 412 GLN A O 1
ATOM 3205 N N . HIS A 1 413 ? 29.687 -11.553 39.974 1.00 33.69 413 HIS A N 1
ATOM 3206 C CA . HIS A 1 413 ? 30.334 -12.143 41.139 1.00 33.69 413 HIS A CA 1
ATOM 3207 C C . HIS A 1 413 ? 31.845 -12.099 40.926 1.00 33.69 413 HIS A C 1
ATOM 3209 O O . HIS A 1 413 ? 32.373 -12.699 39.988 1.00 33.69 413 HIS A O 1
ATOM 3215 N N . ASP A 1 414 ? 32.502 -11.345 41.804 1.00 33.03 414 ASP A N 1
ATOM 3216 C CA . ASP A 1 414 ? 33.942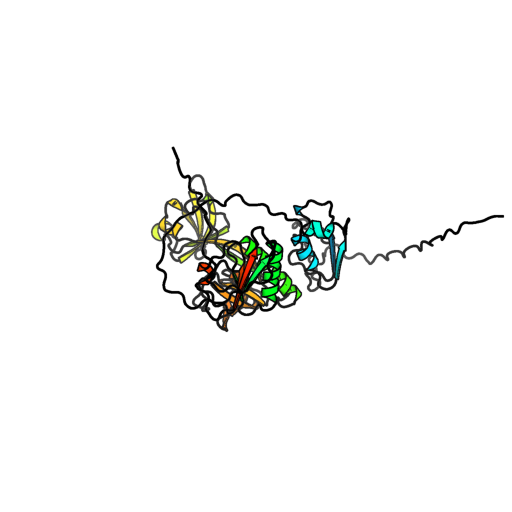 -11.329 42.014 1.00 33.03 414 ASP A CA 1
ATOM 3217 C C . ASP A 1 414 ? 34.466 -12.748 42.264 1.00 33.03 414 ASP A C 1
ATOM 3219 O O . ASP A 1 414 ? 34.128 -13.394 43.257 1.00 33.03 414 ASP A O 1
ATOM 3223 N N . PHE A 1 415 ? 35.356 -13.209 41.387 1.00 32.38 415 PHE A N 1
ATOM 3224 C CA . PHE A 1 415 ? 36.340 -14.226 41.736 1.00 32.38 415 PHE A CA 1
ATOM 3225 C C . PHE A 1 415 ? 37.489 -13.532 42.471 1.00 32.38 415 PHE A C 1
ATOM 3227 O O . PHE A 1 415 ? 38.424 -13.020 41.857 1.00 32.38 415 PHE A O 1
ATOM 3234 N N . GLY A 1 416 ? 37.413 -13.522 43.800 1.00 29.69 416 GLY A N 1
ATOM 3235 C CA . GLY A 1 416 ? 38.566 -13.266 44.655 1.00 29.69 416 GLY A CA 1
ATOM 3236 C C . GLY A 1 416 ? 39.481 -14.490 44.665 1.00 29.69 416 GLY A C 1
ATOM 3237 O O . GLY A 1 416 ? 39.115 -15.538 45.191 1.00 29.69 416 GLY A O 1
ATOM 3238 N N . ILE A 1 417 ? 40.668 -14.355 44.075 1.00 36.22 417 ILE A N 1
ATOM 3239 C CA . ILE A 1 417 ? 41.775 -15.302 44.235 1.00 36.22 417 ILE A CA 1
ATOM 3240 C C . ILE A 1 417 ? 42.365 -15.090 45.633 1.00 36.22 417 ILE A C 1
ATOM 3242 O O . ILE A 1 417 ? 42.815 -13.991 45.956 1.00 36.22 417 ILE A O 1
ATOM 3246 N N . GLY A 1 418 ? 42.376 -16.147 46.442 1.00 35.69 418 GLY A N 1
ATOM 3247 C CA . GLY A 1 418 ? 43.073 -16.215 47.722 1.00 35.69 418 GLY A CA 1
ATOM 3248 C C . GLY A 1 418 ? 43.892 -17.501 47.799 1.00 35.69 418 GLY A C 1
ATOM 3249 O O . GLY A 1 418 ? 43.317 -18.540 48.092 1.00 35.69 418 GLY A O 1
ATOM 3250 N N . PHE A 1 419 ? 45.191 -17.338 47.512 1.00 35.34 419 PHE A N 1
ATOM 3251 C CA . PHE A 1 419 ? 46.375 -18.191 47.738 1.00 35.34 419 PHE A CA 1
ATOM 3252 C C . PHE A 1 419 ? 46.366 -19.669 47.333 1.00 35.34 419 PHE A C 1
ATOM 3254 O O . PHE A 1 419 ? 45.654 -20.483 47.957 1.00 35.34 419 PHE A O 1
#

Organism: NCBI:txid474949

pLDDT: mean 70.48, std 23.36, range [22.84, 98.0]

Radius of gyration: 28.61 Å; chains: 1; bounding box: 96×78×75 Å

=== Feature glossary ===
Legend for the data blocks above and below:

— What the protein is —

The amino-acid sequence is the protein's primary structure: the linear order of residues from the N-terminus to the C-terminus, written in one-letter code. Everything else here — the 3D coordinates, the secondary structure, the domain annotations — is ultimately a consequence of this string.

Database cross-references. InterPro integrates a dozen domain/family signature databases into unified entries with residue-range hits. GO terms attach function/process/location labels with evidence codes. CATH codes position the fold in a four-level structural taxonomy. Organism is the NCBI-taxonomy species name.

— Where its atoms are —

The mmCIF block holds the 3D Cartesian coordinates of each backbone atom (N, Cα, C, O) in ångströms. mmCIF is the PDB's canonical archive format — a tagged-loop text representation of the atomic model.

The six renders are orthographic views along the three Cartesian axes in both directions. Representation (cartoon, sticks, or surface) and color scheme (sequence-rainbow or by-chain) vary across proteins so the training set covers all the common visualization conventions.

— Local backbone conformation —

Secondary structure is the local, repeating backbone conformation. DSSP classifies it into eight states by reading the hydrogen-bond network: three helix types (H, G, I), two β types (E, B), two non-regular types (T, S), and unstructured coil (-).

SS3 is a coarse helix/strand/coil call (letters a/b/c) made by the P-SEA algorithm from inter-Cα distances and dihedrals. It is less detailed than DSSP but needs only Cα positions.

Backbone dihedral angles. Every residue except chain termini has a φ (preceding-C → N → Cα → C) and a ψ (N → Cα → C → next-N). They are reported in degrees following the IUPAC sign convention. Secondary structure is essentially a statement about which (φ, ψ) basin each residue occupies.

— Global shape and packing —

The geometric summary reports three shape descriptors. Rg (radius of gyration) measures how spread out the Cα atoms are about their centre of mass; compact globular proteins have small Rg, elongated or unfolded ones large. Cα contacts (<8 Å, |i−j|>4) count long-range residue pairs in spatial proximity — high for tightly packed folds, near zero for rods or random coil. The bounding-box extents give the protein's footprint along x, y, z in Å.

Solvent accessibility: the surface area of each residue that a 1.4 Å water probe can touch, in Å². When only backbone atoms are present the absolute values are lower than full-atom SASA (side chains contribute most of the area) and are flagged as backbone-only.

Plot images: a contact map (which residues are close in 3D, as an N×N binary image), a Ramachandran scatter (backbone torsion angles, revealing secondary-structure composition at a glance), and — for AlphaFold structures — a PAE heatmap (pairwise prediction confidence).

— Structural neighborhood —

Foldseek's 3Di representation compresses backbone geometry into a per-residue letter drawn from a learned twenty-state alphabet. It captures the tertiary interaction pattern around each residue — which residues are packed against it in space, regardless of where they are in sequence.

Structural nearest neighbors (via Foldseek easy-search vs the PDB). Reported per hit: target PDB id, E-value, and alignment TM-score. A TM-score above ~0.5 is the conventional threshold for 'same fold'.

— Confidence and disorder —

pLDDT (predicted Local Distance Difference Test) is AlphaFold's per-residue confidence score, ranging from 0 to 100. Values above 90 indicate high confidence (typically well-packed cores); 70–90 is confident; 50–70 low confidence; below 50 usually means the region is disordered or the prediction is unreliable there. AlphaFold stores pLDDT in the mmCIF B-factor column.

For experimental (PDB) structures, the B-factor (temperature factor) quantifies the positional spread of each atom in the crystal — a combination of thermal vibration and static disorder — in units of Å². High B-factors mark flexible loops or poorly resolved regions; low B-factors mark the rigid, well-ordered core.

Predicted Aligned Error (PAE) is an AlphaFold confidence matrix: entry (i, j) is the expected error in the position of residue j, in ångströms, when the prediction is superimposed on the true structure at residue i. Low PAE within a block of residues means that block is internally rigid and well-predicted; high PAE between two blocks means their relative placement is uncertain even if each block individually is confident.